Protein AF-A0A535CKG3-F1 (afdb_monomer)

Radius of gyration: 23.35 Å; Cα contacts (8 Å, |Δi|>4): 751; chains: 1; bounding box: 88×46×68 Å

Sequence (490 aa):
MTRKLRPYDQPPRRKRTLIPSAPDSAAGLFLVVAILWLLAAAGLGILAAGARLFPDLLKVSFSVPLGSGIEVDITRTTIDPAFVDALVFGWLTNAAFGAICFMTPRLTGMRLASDRLANLGLAAWNLALAAGIALLYVKGASGLGSLAEFPLPVKGLALLGLLTVNGVFWRTLLPIRALPYISLLYFGIGLLALLGLFALSAIPGVISLGSTNDQLLWAFTARGIITYWVLGSTLGALYYVIPRVTRNPLYSGGLALLAFFGWLAFAGLSAIGALVDPSVPYVITSLGQAGTLLLLAPTFLALANLLATMSGRWSLTFSPGTIQFAVTGVAFLFVTAMLESVGALRGVQRLTAGTDWGLGVLVLGLLGGSTLAFYAFADHALPRILRRAGSEGFLVHGQLWTAFAGAALAGFAMIAGGLVQGSLLAEGGTPDKLNLTLLAFRSAAAGGLSLIALGGFALLVNVFLLYTEGRPAEYAVPPVDAASAAAAGR

Nearest PDB structures (foldseek):
  3mk7-assembly3_G  TM=9.090E-01  e=8.050E-20  Stutzerimonas stutzeri
  8snh-assembly1_E  TM=9.049E-01  e=8.407E-20  Pseudomonas aeruginosa
  6xkw-assembly1_n  TM=9.100E-01  e=1.751E-18  Rhodobacter capsulatus SB 1003
  6qq6-assembly1_B  TM=7.248E-01  e=1.356E-07  Achromobacter xylosoxidans
  8bgw-assembly1_A  TM=7.120E-01  e=1.831E-06  Achromobacter xylosoxidans

Mean predicted aligned error: 8.11 Å

Foldseek 3Di:
DDDDDDDPPDDDPDDPDLADPDQLSLLVLLQLQLLVLLLVLLVLLLLLLVCLQCVPPQFDWDADPPPPRWIFTRHNQLSVLLSLLSLQLGRQVSLLLSLLSQVLCVQLVHGFPDSVLSVLLVVLSVVLSVVQSVQSRTPPQFDDGHPLTGAPVSLVSNLSSLVSSLCRNCVSVVVDPDDTDLLSVLSNQLSVLLNVLSVLSCVCNPDNPDPVVNVLSVQLSVLSNCQRHLVSSLLSLLSPLLCVVLVFPQPDPVLSVVLVVQSVVLSNQLSQQSDDDPPDPPVSVLSNLVSLLSNLVSLVSSLCRSVVSCPPPCVCCVFFAQVVLSVQLSVLLNVLSVLSNVCSPPVNVLLQPPALQVVLSVLSNSQRHRVSSSRSSCQVVLCVSLQFDGDGDDLRVLLVVLSSQLSCQQSVLSNVLSNVLSVCVVVVHDPVVNSVVSSVSSVSNSSSSVSSSVSSVSVSVSSVCCNPVTHRHDPDPDPPPVVVVVVVVD

Solvent-accessible surface area (backbone atoms only — not comparable to full-atom values): 24606 Å² total; per-residue (Å²): 136,85,80,80,78,77,74,91,83,66,80,74,92,63,79,80,58,98,64,62,100,47,92,51,41,42,17,54,51,27,39,54,52,9,52,54,23,36,43,52,16,26,52,34,41,35,50,38,33,46,35,73,74,38,60,84,79,49,63,49,71,50,69,53,96,72,88,69,82,50,41,33,43,44,40,69,85,32,34,51,32,41,19,52,34,26,38,47,63,31,16,50,43,25,38,39,52,13,48,48,56,51,46,50,28,71,74,70,75,42,74,68,64,39,57,66,45,35,44,49,12,51,51,30,31,51,52,19,49,53,52,29,51,59,38,40,33,30,68,89,48,51,52,96,45,58,80,39,30,52,44,67,73,39,46,51,38,28,48,52,9,48,51,32,41,46,49,30,51,48,65,49,47,68,81,55,87,64,89,70,59,70,31,56,52,29,39,51,53,10,50,52,43,41,50,51,36,56,55,57,47,48,42,62,82,76,49,78,72,48,75,69,50,44,50,47,52,46,28,27,33,41,43,33,40,48,53,38,25,52,48,22,33,36,50,16,49,46,65,48,47,52,30,63,74,66,70,32,69,72,64,43,68,68,50,49,48,50,13,49,52,41,37,62,63,22,42,60,36,26,11,63,22,56,52,89,50,92,89,52,61,66,68,46,35,51,47,7,28,50,16,42,48,55,36,47,58,20,50,52,38,42,50,51,36,60,56,54,23,38,66,96,50,64,71,48,56,79,39,82,46,38,56,30,30,34,53,50,6,53,51,29,40,50,53,28,53,53,51,52,34,54,48,45,36,66,79,48,29,74,37,31,63,97,34,47,22,61,58,10,46,47,42,22,29,49,47,22,9,39,45,24,27,46,48,15,45,46,60,58,44,49,26,65,72,70,34,20,46,68,87,81,57,69,61,55,44,48,23,49,52,26,25,49,52,8,17,50,37,20,12,52,24,24,31,52,35,4,49,52,50,22,53,38,58,76,71,67,55,52,72,66,59,50,53,62,68,37,44,64,25,46,52,41,21,29,52,8,34,46,29,32,32,52,15,39,48,37,48,50,51,49,54,50,44,43,71,77,70,33,51,80,36,88,78,79,73,75,77,78,53,71,68,58,62,60,60,73,71,111

Secondary structure (DSSP, 8-state):
----PPPTTPPPSS---SS-SSTTHHHHHHHHHHHHHHHHHHHHHHHHHHHHH-TTTS-EEEE-SSSS--EEEESHHHHHHHHHHIIIIIIIHHHHHHHHHHHHHHHHSS--S-HHHHHHHHHHHHHHHHHHHHHHTBTT---SSTTS-S-HHHHHHHHHHHHHHHHHHHHHHTT--SPPPHHHHHHHHHHHHHHHHHHHTTGGGTS---HHHHHHHHHHHHHHIIIIIIHHHHHHHHHHHHHHHHTPPPS-HHHHHHHHHHHHHHHHHHHHT----TTS-HHHHHHHHHHHHHTHHHHHHHHHHHHHHTTT-GGGGGSTTHHHHHHHHHHHHHHHHHHHHHHHSHHHHHHHTTSTHHHHHHHIIIIIIIHHHHHHHHHHHHHHHHTBPPP-SHHHHHHHHHHHHHHHHHHHHHHHHHHHHHHHHHTT--HHHHHHHHHHHHHHHHHHHHHHHHHHHHHHHHHHHHHHTPPB---------HHHHHHTT-

pLDDT: mean 84.56, std 15.98, range [29.33, 98.12]

Structure (mmCIF, N/CA/C/O backbone):
data_AF-A0A535CKG3-F1
#
_entry.id   AF-A0A535CKG3-F1
#
loop_
_atom_site.group_PDB
_atom_site.id
_atom_site.type_symbol
_atom_site.label_atom_id
_atom_site.label_alt_id
_atom_site.label_comp_id
_atom_site.label_asym_id
_atom_site.label_entity_id
_atom_site.label_seq_id
_atom_site.pdbx_PDB_ins_code
_atom_site.Cartn_x
_atom_site.Cartn_y
_atom_site.Cartn_z
_atom_site.occupancy
_atom_site.B_iso_or_equiv
_atom_site.auth_seq_id
_atom_site.auth_comp_id
_atom_site.auth_asym_id
_atom_site.auth_atom_id
_atom_site.pdbx_PDB_model_num
ATOM 1 N N . MET A 1 1 ? -58.192 -6.089 17.819 1.00 37.34 1 MET A N 1
ATOM 2 C CA . MET A 1 1 ? -57.564 -7.212 17.086 1.00 37.34 1 MET A CA 1
ATOM 3 C C . MET A 1 1 ? -56.104 -7.321 17.501 1.00 37.34 1 MET A C 1
ATOM 5 O O . MET A 1 1 ? -55.287 -6.500 17.107 1.00 37.34 1 MET A O 1
ATOM 9 N N . THR A 1 2 ? -55.797 -8.277 18.373 1.00 33.12 2 THR A N 1
ATOM 10 C CA . THR A 1 2 ? -54.458 -8.544 18.908 1.00 33.12 2 THR A CA 1
ATOM 11 C C . THR A 1 2 ? -53.585 -9.171 17.823 1.00 33.12 2 THR A C 1
ATOM 13 O O . THR A 1 2 ? -53.871 -10.248 17.300 1.00 33.12 2 THR A O 1
ATOM 16 N N . ARG A 1 3 ? -52.518 -8.470 17.432 1.00 29.33 3 ARG A N 1
ATOM 17 C CA . ARG A 1 3 ? -51.557 -8.957 16.440 1.00 29.33 3 ARG A CA 1
ATOM 18 C C . ARG A 1 3 ? -50.788 -10.119 17.079 1.00 29.33 3 ARG A C 1
ATOM 20 O O . ARG A 1 3 ? -49.936 -9.882 17.929 1.00 29.33 3 ARG A O 1
ATOM 27 N N . LYS A 1 4 ? -51.132 -11.364 16.721 1.00 31.55 4 LYS A N 1
ATOM 28 C CA . LYS A 1 4 ? -50.424 -12.575 17.174 1.00 31.55 4 LYS A CA 1
ATOM 29 C C . LYS A 1 4 ? -48.921 -12.398 16.934 1.00 31.55 4 LYS A C 1
ATOM 31 O O . LYS A 1 4 ? -48.483 -12.300 15.786 1.00 31.55 4 LYS A O 1
ATOM 36 N N . LEU A 1 5 ? -48.153 -12.325 18.021 1.00 37.97 5 LEU A N 1
ATOM 37 C CA . LEU A 1 5 ? -46.698 -12.403 17.984 1.00 37.97 5 LEU A CA 1
ATOM 38 C C . LEU A 1 5 ? -46.293 -13.792 17.482 1.00 37.97 5 LEU A C 1
ATOM 40 O O . LEU A 1 5 ? -46.952 -14.797 17.750 1.00 37.97 5 LEU A O 1
ATOM 44 N N . ARG A 1 6 ? -45.243 -13.808 16.669 1.00 35.06 6 ARG A N 1
ATOM 45 C CA . ARG A 1 6 ? -44.769 -14.977 15.930 1.00 35.06 6 ARG A CA 1
ATOM 46 C C . ARG A 1 6 ? -44.132 -15.993 16.899 1.00 35.06 6 ARG A C 1
ATOM 48 O O . ARG A 1 6 ? -43.388 -15.552 17.771 1.00 35.06 6 ARG A O 1
ATOM 55 N N . PRO A 1 7 ? -44.366 -17.310 16.747 1.00 37.12 7 PRO A N 1
ATOM 56 C CA . PRO A 1 7 ? -43.654 -18.334 17.514 1.00 37.12 7 PRO A CA 1
ATOM 57 C C . PRO A 1 7 ? -42.141 -18.250 17.278 1.00 37.12 7 PRO A C 1
ATOM 59 O O . PRO A 1 7 ? -41.709 -17.995 16.150 1.00 37.12 7 PRO A O 1
ATOM 62 N N . TYR A 1 8 ? -41.366 -18.461 18.342 1.00 36.78 8 TYR A N 1
ATOM 63 C CA . TYR A 1 8 ? -39.915 -18.241 18.430 1.00 36.78 8 TYR A CA 1
ATOM 64 C C . TYR A 1 8 ? -39.087 -19.101 17.446 1.00 36.78 8 TYR A C 1
ATOM 66 O O . TYR A 1 8 ? -37.967 -18.735 17.100 1.00 36.78 8 TYR A O 1
ATOM 74 N N . ASP A 1 9 ? -39.675 -20.170 16.898 1.00 32.59 9 ASP A N 1
ATOM 75 C CA . ASP A 1 9 ? -38.945 -21.240 16.199 1.00 32.59 9 ASP A CA 1
ATOM 76 C C . ASP A 1 9 ? -39.003 -21.188 14.660 1.00 32.59 9 ASP A C 1
ATOM 78 O O . ASP A 1 9 ? -38.615 -22.138 13.982 1.00 32.59 9 ASP A O 1
ATOM 82 N N . GLN A 1 10 ? -39.478 -20.093 14.054 1.00 33.69 10 GLN A N 1
ATOM 83 C CA . GLN A 1 10 ? -39.454 -19.961 12.589 1.00 33.69 10 GLN A CA 1
ATOM 84 C C . GLN A 1 10 ? -38.175 -19.263 12.100 1.00 33.69 10 GLN A C 1
ATOM 86 O O . GLN A 1 10 ? -37.986 -18.080 12.405 1.00 33.69 10 GLN A O 1
ATOM 91 N N . PRO A 1 11 ? -37.335 -19.905 11.259 1.00 34.34 11 PRO A N 1
ATOM 92 C CA . PRO A 1 11 ? -36.218 -19.212 10.631 1.00 34.34 11 PRO A CA 1
ATOM 93 C C . PRO A 1 11 ? -36.726 -18.062 9.736 1.00 34.34 11 PRO A C 1
ATOM 95 O O . PRO A 1 11 ? -37.795 -18.156 9.115 1.00 34.34 11 PRO A O 1
ATOM 98 N N . PRO A 1 12 ? -35.996 -16.933 9.667 1.00 36.28 12 PRO A N 1
ATOM 99 C CA . PRO A 1 12 ? -36.454 -15.741 8.966 1.00 36.28 12 PRO A CA 1
ATOM 100 C C . PRO A 1 12 ? -36.635 -16.001 7.461 1.00 36.28 12 PRO A C 1
ATOM 102 O O . PRO A 1 12 ? -35.731 -16.465 6.779 1.00 36.28 12 PRO A O 1
ATOM 105 N N . ARG A 1 13 ? -37.801 -15.613 6.920 1.00 36.56 13 ARG A N 1
ATOM 106 C CA . ARG A 1 13 ? -38.169 -15.730 5.488 1.00 36.56 13 ARG A CA 1
ATOM 107 C C . ARG A 1 13 ? -37.313 -14.888 4.525 1.00 36.56 13 ARG A C 1
ATOM 109 O O . ARG A 1 13 ? -37.481 -15.009 3.316 1.00 36.56 13 ARG A O 1
ATOM 116 N N . ARG A 1 14 ? -36.432 -14.007 5.012 1.00 40.28 14 ARG A N 1
ATOM 117 C CA . ARG A 1 14 ? -35.537 -13.222 4.148 1.00 40.28 14 ARG A CA 1
ATOM 118 C C . ARG A 1 14 ? -34.214 -13.958 3.989 1.00 40.28 14 ARG A C 1
ATOM 120 O O . ARG A 1 14 ? -33.554 -14.225 4.990 1.00 40.28 14 ARG A O 1
ATOM 127 N N . LYS A 1 15 ? -33.826 -14.221 2.731 1.00 37.69 15 LYS A N 1
ATOM 128 C CA . LYS A 1 15 ? -32.458 -14.600 2.343 1.00 37.69 15 LYS A CA 1
ATOM 129 C C . LYS A 1 15 ? -31.482 -13.764 3.170 1.00 37.69 15 LYS A C 1
ATOM 131 O O . LYS A 1 15 ? -31.554 -12.535 3.119 1.00 37.69 15 LYS A O 1
ATOM 136 N N . ARG A 1 16 ? -30.612 -14.420 3.944 1.00 38.66 16 ARG A N 1
ATOM 137 C CA . ARG A 1 16 ? -29.460 -13.752 4.554 1.00 38.66 16 ARG A CA 1
ATOM 138 C C . ARG A 1 16 ? -28.704 -13.086 3.409 1.00 38.66 16 ARG A C 1
ATOM 140 O O . ARG A 1 16 ? -28.213 -13.771 2.517 1.00 38.66 16 ARG A O 1
ATOM 147 N N . THR A 1 17 ? -28.693 -11.759 3.376 1.00 41.50 17 THR A N 1
ATOM 148 C CA . THR A 1 17 ? -27.745 -11.040 2.531 1.00 41.50 17 THR A CA 1
ATOM 149 C C . THR A 1 17 ? -26.348 -11.411 3.023 1.00 41.50 17 THR A C 1
ATOM 151 O O . THR A 1 17 ? -26.148 -11.571 4.229 1.00 41.50 17 THR A O 1
ATOM 154 N N . LEU A 1 18 ? -25.391 -11.581 2.104 1.00 40.12 18 LEU A N 1
ATOM 155 C CA . LEU A 1 18 ? -24.004 -11.940 2.441 1.00 40.12 18 LEU A CA 1
ATOM 156 C C . LEU A 1 18 ? -23.411 -11.003 3.507 1.00 40.12 18 LEU A C 1
ATOM 158 O O . LEU A 1 18 ? -22.607 -11.436 4.322 1.00 40.12 18 LEU A O 1
ATOM 162 N N . ILE A 1 19 ? -23.884 -9.752 3.569 1.00 42.97 19 ILE A N 1
ATOM 163 C CA . ILE A 1 19 ? -23.524 -8.778 4.600 1.00 42.97 19 ILE A CA 1
ATOM 164 C C . ILE A 1 19 ? -24.812 -8.211 5.228 1.00 42.97 19 ILE A C 1
ATOM 166 O O . ILE A 1 19 ? -25.710 -7.783 4.490 1.00 42.97 19 ILE A O 1
ATOM 170 N N . PRO A 1 20 ? -24.971 -8.242 6.567 1.00 41.31 20 PRO A N 1
ATOM 171 C CA . PRO A 1 20 ? -26.119 -7.643 7.242 1.00 41.31 20 PRO A CA 1
ATOM 172 C C . PRO A 1 20 ? -26.188 -6.134 6.983 1.00 41.31 20 PRO A C 1
ATOM 174 O O . PRO A 1 20 ? -25.163 -5.456 6.959 1.00 41.31 20 PRO A O 1
ATOM 177 N N . SER A 1 21 ? -27.395 -5.576 6.866 1.00 42.69 21 SER A N 1
ATOM 178 C CA . SER A 1 21 ? -27.634 -4.124 6.876 1.00 42.69 21 SER A CA 1
ATOM 179 C C . SER A 1 21 ? -27.457 -3.550 8.293 1.00 42.69 21 SER A C 1
ATOM 181 O O . SER A 1 21 ? -28.407 -3.057 8.903 1.00 42.69 21 SER A O 1
ATOM 183 N N . ALA A 1 22 ? -26.261 -3.715 8.847 1.00 55.09 22 ALA A N 1
ATOM 184 C CA . ALA A 1 22 ? -25.824 -3.250 10.155 1.00 55.09 22 ALA A CA 1
ATOM 185 C C . ALA A 1 22 ? -24.878 -2.041 9.987 1.00 55.09 22 ALA A C 1
ATOM 187 O O . ALA A 1 22 ? -24.360 -1.837 8.882 1.00 55.09 22 ALA A O 1
ATOM 188 N N . PRO A 1 23 ? -24.630 -1.242 11.047 1.00 56.53 23 PRO A N 1
ATOM 189 C CA . PRO A 1 23 ? -23.479 -0.336 11.051 1.00 56.53 23 PRO A CA 1
ATOM 190 C C . PRO A 1 23 ? -22.229 -1.121 10.622 1.00 56.53 23 PRO A C 1
ATOM 192 O O . PRO A 1 23 ? -22.054 -2.251 11.071 1.00 56.53 23 PRO A O 1
ATOM 195 N N . ASP A 1 24 ? -21.414 -0.540 9.735 1.00 70.94 24 ASP A N 1
ATOM 196 C CA . ASP A 1 24 ? -20.218 -1.137 9.101 1.00 70.94 24 ASP A CA 1
ATOM 197 C C . ASP A 1 24 ? -20.445 -2.000 7.844 1.00 70.94 24 ASP A C 1
ATOM 199 O O . ASP A 1 24 ? -19.508 -2.639 7.359 1.00 70.94 24 ASP A O 1
ATOM 203 N N . SER A 1 25 ? -21.647 -1.984 7.256 1.00 77.06 25 SER A N 1
ATOM 204 C CA . SER A 1 25 ? -21.922 -2.711 6.002 1.00 77.06 25 SER A CA 1
ATOM 205 C C . SER A 1 25 ? -20.946 -2.359 4.865 1.00 77.06 25 SER A C 1
ATOM 207 O O . SER A 1 25 ? -20.460 -3.256 4.174 1.00 77.06 25 SER A O 1
ATOM 209 N N . ALA A 1 26 ? -20.594 -1.077 4.723 1.00 85.62 26 ALA A N 1
ATOM 210 C CA . ALA A 1 26 ? -19.627 -0.611 3.731 1.00 85.62 26 ALA A CA 1
ATOM 211 C C . ALA A 1 26 ? -18.217 -1.160 3.994 1.00 85.62 26 ALA A C 1
ATOM 213 O O . ALA A 1 26 ? -17.572 -1.666 3.078 1.00 85.62 26 ALA A O 1
ATOM 214 N N . ALA A 1 27 ? -17.758 -1.134 5.250 1.00 88.94 27 ALA A N 1
ATOM 215 C CA . ALA A 1 27 ? -16.444 -1.657 5.620 1.00 88.94 27 ALA A CA 1
ATOM 216 C C . ALA A 1 27 ? -16.318 -3.158 5.316 1.00 88.94 27 ALA A C 1
ATOM 218 O O . ALA A 1 27 ? -15.305 -3.595 4.774 1.00 88.94 27 ALA A O 1
ATOM 219 N N . GLY A 1 28 ? -17.367 -3.935 5.612 1.00 89.31 28 GLY A N 1
ATOM 220 C CA . GLY A 1 28 ? -17.418 -5.358 5.282 1.00 89.31 28 GLY A CA 1
ATOM 221 C C . GLY A 1 28 ? -17.357 -5.620 3.774 1.00 89.31 28 GLY A C 1
ATOM 222 O O . GLY A 1 28 ? -16.583 -6.468 3.338 1.00 89.31 28 GLY A O 1
ATOM 223 N N . LEU A 1 29 ? -18.125 -4.871 2.970 1.00 91.75 29 LEU A N 1
ATOM 224 C CA . LEU A 1 29 ? -18.112 -5.001 1.506 1.00 91.75 29 LEU A CA 1
ATOM 225 C C . LEU A 1 29 ? -16.732 -4.684 0.920 1.00 91.75 29 LEU A C 1
ATOM 227 O O . LEU A 1 29 ? -16.225 -5.467 0.118 1.00 91.75 29 LEU A O 1
ATOM 231 N N . PHE A 1 30 ? -16.111 -3.582 1.350 1.00 95.44 30 PHE A N 1
ATOM 232 C CA . PHE A 1 30 ? -14.765 -3.206 0.912 1.00 95.44 30 PHE A CA 1
ATOM 233 C C . PHE A 1 30 ? -13.737 -4.288 1.234 1.00 95.44 30 PHE A C 1
ATOM 235 O O . PHE A 1 30 ? -12.934 -4.626 0.371 1.00 95.44 30 PHE A O 1
ATOM 242 N N . LEU A 1 31 ? -13.789 -4.879 2.431 1.00 94.81 31 LEU A N 1
ATOM 243 C CA . LEU A 1 31 ? -12.872 -5.952 2.820 1.00 94.81 31 LEU A CA 1
ATOM 244 C C . LEU A 1 31 ? -13.051 -7.222 1.983 1.00 94.81 31 LEU A C 1
ATOM 246 O O . LEU A 1 31 ? -12.061 -7.810 1.559 1.00 94.81 31 LEU A O 1
ATOM 250 N N . VAL A 1 32 ? -14.290 -7.634 1.705 1.00 93.62 32 VAL A N 1
ATOM 251 C CA . VAL A 1 32 ? -14.545 -8.808 0.853 1.00 93.62 32 VAL A CA 1
ATOM 252 C C . VAL A 1 32 ? -14.021 -8.568 -0.562 1.00 93.62 32 VAL A C 1
ATOM 254 O O . VAL A 1 32 ? -13.311 -9.410 -1.106 1.00 93.62 32 VAL A O 1
ATOM 257 N N . VAL A 1 33 ? -14.321 -7.404 -1.143 1.00 95.88 33 VAL A N 1
ATOM 258 C CA . VAL A 1 33 ? -13.842 -7.040 -2.483 1.00 95.88 33 VAL A CA 1
ATOM 259 C C . VAL A 1 33 ? -12.317 -6.920 -2.514 1.00 95.88 33 VAL A C 1
ATOM 261 O O . VAL A 1 33 ? -11.698 -7.381 -3.468 1.00 95.88 33 VAL A O 1
ATOM 264 N N . ALA A 1 34 ? -11.698 -6.392 -1.455 1.00 96.94 34 ALA A N 1
ATOM 265 C CA . ALA A 1 34 ? -10.248 -6.363 -1.320 1.00 96.94 34 ALA A CA 1
ATOM 266 C C . ALA A 1 34 ? -9.664 -7.781 -1.414 1.00 96.94 34 ALA A C 1
ATOM 268 O O . ALA A 1 34 ? -8.788 -8.020 -2.238 1.00 96.94 34 ALA A O 1
ATOM 269 N N . ILE A 1 35 ? -10.174 -8.743 -0.638 1.00 94.75 35 ILE A N 1
ATOM 270 C CA . ILE A 1 35 ? -9.657 -10.124 -0.639 1.00 94.75 35 ILE A CA 1
ATOM 271 C C . ILE A 1 35 ? -9.763 -10.761 -2.033 1.00 94.75 35 ILE A C 1
ATOM 273 O O . ILE A 1 35 ? -8.841 -11.448 -2.467 1.00 94.75 35 ILE A O 1
ATOM 277 N N . LEU A 1 36 ? -10.847 -10.500 -2.769 1.00 95.25 36 LEU A N 1
ATOM 278 C CA . LEU A 1 36 ? -10.979 -10.966 -4.153 1.00 95.25 36 LEU A CA 1
ATOM 279 C C . LEU A 1 36 ? -9.917 -10.340 -5.069 1.00 95.25 36 LEU A C 1
ATOM 281 O O . LEU A 1 36 ? -9.300 -11.046 -5.867 1.00 95.25 36 LEU A O 1
ATOM 285 N N . TRP A 1 37 ? -9.652 -9.042 -4.919 1.00 96.56 37 TRP A N 1
ATOM 286 C CA . TRP A 1 37 ? -8.578 -8.372 -5.650 1.00 96.56 37 TRP A CA 1
ATOM 287 C C . TRP A 1 37 ? -7.188 -8.859 -5.273 1.00 96.56 37 TRP A C 1
ATOM 289 O O . TRP A 1 37 ? -6.325 -8.899 -6.140 1.00 96.56 37 TRP A O 1
ATOM 299 N N . LEU A 1 38 ? -6.959 -9.263 -4.026 1.00 95.31 38 LEU A N 1
ATOM 300 C CA . LEU A 1 38 ? -5.694 -9.868 -3.629 1.00 95.31 38 LEU A CA 1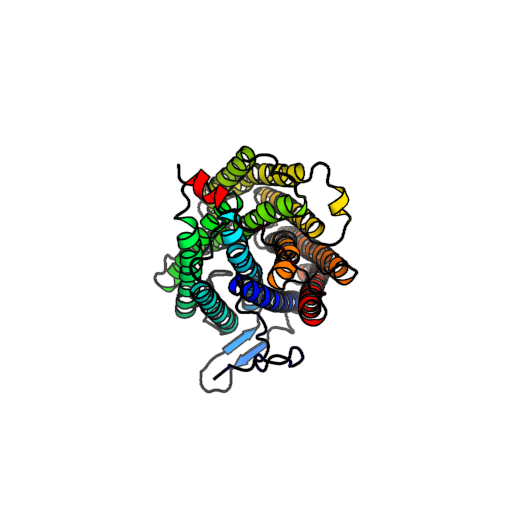
ATOM 301 C C . LEU A 1 38 ? -5.436 -11.169 -4.386 1.00 95.31 38 LEU A C 1
ATOM 303 O O . LEU A 1 38 ? -4.323 -11.391 -4.848 1.00 95.31 38 LEU A O 1
ATOM 307 N N . LEU A 1 39 ? -6.461 -12.007 -4.546 1.00 93.62 39 LEU A N 1
ATOM 308 C CA . LEU A 1 39 ? -6.352 -13.234 -5.336 1.00 93.62 39 LEU A CA 1
ATOM 309 C C . LEU A 1 39 ? -6.114 -12.930 -6.815 1.00 93.62 39 LEU A C 1
ATOM 311 O O . LEU A 1 39 ? -5.260 -13.562 -7.434 1.00 93.62 39 LEU A O 1
ATOM 315 N N . ALA A 1 40 ? -6.818 -11.938 -7.367 1.00 93.81 40 ALA A N 1
ATOM 316 C CA . ALA A 1 40 ? -6.601 -11.492 -8.740 1.00 93.81 40 ALA A CA 1
ATOM 317 C C . ALA A 1 40 ? -5.174 -10.952 -8.942 1.00 93.81 40 ALA A C 1
ATOM 319 O O . ALA A 1 40 ? -4.485 -11.367 -9.870 1.00 93.81 40 ALA A O 1
ATOM 320 N N . ALA A 1 41 ? -4.695 -10.094 -8.038 1.00 93.44 41 ALA A N 1
ATOM 321 C CA . ALA A 1 41 ? -3.339 -9.558 -8.053 1.00 93.44 41 ALA A CA 1
ATOM 322 C C . ALA A 1 41 ? -2.296 -10.670 -7.900 1.00 93.44 41 ALA A C 1
ATOM 324 O O . ALA A 1 41 ? -1.320 -10.697 -8.637 1.00 93.44 41 ALA A O 1
ATOM 325 N N . ALA A 1 42 ? -2.503 -11.631 -7.000 1.00 90.44 42 ALA A N 1
ATOM 326 C CA . ALA A 1 42 ? -1.585 -12.752 -6.840 1.00 90.44 42 ALA A CA 1
ATOM 327 C C . ALA A 1 42 ? -1.542 -13.641 -8.097 1.00 90.44 42 ALA A C 1
ATOM 329 O O . ALA A 1 42 ? -0.459 -14.030 -8.529 1.00 90.44 42 ALA A O 1
ATOM 330 N N . GLY A 1 43 ? -2.690 -13.892 -8.735 1.00 89.88 43 GLY A N 1
ATOM 331 C CA . GLY A 1 43 ? -2.764 -14.591 -10.021 1.00 89.88 43 GLY A CA 1
ATOM 332 C C . GLY A 1 43 ? -2.020 -13.853 -11.138 1.00 89.88 43 GLY A C 1
ATOM 333 O O . GLY A 1 43 ? -1.212 -14.458 -11.842 1.00 89.88 43 GLY A O 1
ATOM 334 N N . LEU A 1 44 ? -2.217 -12.536 -11.252 1.00 90.12 44 LEU A N 1
ATOM 335 C CA . LEU A 1 44 ? -1.477 -11.686 -12.192 1.00 90.12 44 LEU A CA 1
ATOM 336 C C . LEU A 1 44 ? 0.024 -11.652 -11.885 1.00 90.12 44 LEU A C 1
ATOM 338 O O . LEU A 1 44 ? 0.831 -11.662 -12.806 1.00 90.12 44 LEU A O 1
ATOM 342 N N . GLY A 1 45 ? 0.413 -11.677 -10.610 1.00 87.19 45 GLY A N 1
ATOM 343 C CA . GLY A 1 45 ? 1.810 -11.748 -10.187 1.00 87.19 45 GLY A CA 1
ATOM 344 C C . GLY A 1 45 ? 2.473 -13.070 -10.574 1.00 87.19 45 GLY A C 1
ATOM 345 O O . GLY A 1 45 ? 3.597 -13.069 -11.075 1.00 87.19 45 GLY A O 1
ATOM 346 N N . ILE A 1 46 ? 1.775 -14.198 -10.413 1.00 87.06 46 ILE A N 1
ATOM 347 C CA . ILE A 1 46 ? 2.248 -15.508 -10.890 1.00 87.06 46 ILE A CA 1
ATOM 348 C C . ILE A 1 46 ? 2.383 -15.496 -12.415 1.00 87.06 46 ILE A C 1
ATOM 350 O O . ILE A 1 46 ? 3.385 -15.976 -12.940 1.00 87.06 46 ILE A O 1
ATOM 354 N N . LEU A 1 47 ? 1.421 -14.905 -13.126 1.00 85.44 47 LEU A N 1
ATOM 355 C CA . LEU A 1 47 ? 1.470 -14.768 -14.581 1.00 85.44 47 LEU A CA 1
ATOM 356 C C . LEU A 1 47 ? 2.642 -13.872 -15.029 1.00 85.44 47 LEU A C 1
ATOM 358 O O . LEU A 1 47 ? 3.365 -14.231 -15.958 1.00 85.44 47 LEU A O 1
ATOM 362 N N . ALA A 1 48 ? 2.909 -12.774 -14.315 1.00 83.75 48 ALA A N 1
ATOM 363 C CA . ALA A 1 48 ? 4.068 -11.902 -14.527 1.00 83.75 48 ALA A CA 1
ATOM 364 C C . ALA A 1 48 ? 5.388 -12.651 -14.320 1.00 83.75 48 ALA A C 1
ATOM 366 O O . ALA A 1 48 ? 6.316 -12.546 -15.123 1.00 83.75 48 ALA A O 1
ATOM 367 N N . ALA A 1 49 ? 5.471 -13.446 -13.255 1.00 83.44 49 ALA A N 1
ATOM 368 C CA . ALA A 1 49 ? 6.642 -14.260 -12.969 1.00 83.44 49 ALA A CA 1
ATOM 369 C C . ALA A 1 49 ? 6.837 -15.363 -14.022 1.00 83.44 49 ALA A C 1
ATOM 371 O O . ALA A 1 49 ? 7.956 -15.570 -14.493 1.00 83.44 49 ALA A O 1
ATOM 372 N N . GLY A 1 50 ? 5.750 -16.006 -14.457 1.00 82.44 50 GLY A N 1
ATOM 373 C CA . GLY A 1 50 ? 5.745 -16.960 -15.563 1.00 82.44 50 GLY A CA 1
ATOM 374 C C . GLY A 1 50 ? 6.260 -16.336 -16.858 1.00 82.44 50 GLY A C 1
ATOM 375 O O . GLY A 1 50 ? 7.129 -16.915 -17.505 1.00 82.44 50 GLY A O 1
ATOM 376 N N . ALA A 1 51 ? 5.824 -15.116 -17.185 1.00 80.75 51 ALA A N 1
ATOM 377 C CA . ALA A 1 51 ? 6.276 -14.389 -18.373 1.00 80.75 51 ALA A CA 1
ATOM 378 C C . ALA A 1 51 ? 7.778 -14.048 -18.336 1.00 80.75 51 ALA A C 1
ATOM 380 O O . ALA A 1 51 ? 8.411 -13.931 -19.384 1.00 80.75 51 ALA A O 1
ATOM 381 N N . ARG A 1 52 ? 8.375 -13.919 -17.142 1.00 78.19 52 ARG A N 1
ATOM 382 C CA . ARG A 1 52 ? 9.828 -13.712 -16.966 1.00 78.19 52 ARG A CA 1
ATOM 383 C C . ARG A 1 52 ? 10.638 -15.003 -17.083 1.00 78.19 52 ARG A C 1
ATOM 385 O O . ARG A 1 52 ? 11.812 -14.941 -17.449 1.00 78.19 52 ARG A O 1
ATOM 392 N N . LEU A 1 53 ? 10.040 -16.142 -16.734 1.00 81.38 53 LEU A N 1
ATOM 393 C CA . LEU A 1 53 ? 10.662 -17.464 -16.835 1.00 81.38 53 LEU A CA 1
ATOM 394 C C . LEU A 1 53 ? 10.576 -18.030 -18.254 1.00 81.38 53 LEU A C 1
ATOM 396 O O . LEU A 1 53 ? 11.542 -18.613 -18.735 1.00 81.38 53 LEU A O 1
ATOM 400 N N . PHE A 1 54 ? 9.444 -17.817 -18.926 1.00 80.25 54 PHE A N 1
ATOM 401 C CA . PHE A 1 54 ? 9.141 -18.380 -20.240 1.00 80.25 54 PHE A CA 1
ATOM 402 C C . PHE A 1 54 ? 8.699 -17.288 -21.232 1.00 80.25 54 PHE A C 1
ATOM 404 O O . PHE A 1 54 ? 7.531 -17.244 -21.631 1.00 80.25 54 PHE A O 1
ATOM 411 N N . PRO A 1 55 ? 9.615 -16.389 -21.638 1.00 71.75 55 PRO A N 1
ATOM 412 C CA . PRO A 1 55 ? 9.280 -15.227 -22.463 1.00 71.75 55 PRO A CA 1
ATOM 413 C C . PRO A 1 55 ? 8.746 -15.584 -23.858 1.00 71.75 55 PRO A C 1
ATOM 415 O O . PRO A 1 55 ? 7.982 -14.799 -24.418 1.00 71.75 55 PRO A O 1
ATOM 418 N N . ASP A 1 56 ? 9.107 -16.747 -24.406 1.00 70.12 56 ASP A N 1
ATOM 419 C CA . ASP A 1 56 ? 8.673 -17.179 -25.743 1.00 70.12 56 ASP A CA 1
ATOM 420 C C . ASP A 1 56 ? 7.327 -17.921 -25.733 1.00 70.12 56 ASP A C 1
ATOM 422 O O . ASP A 1 56 ? 6.643 -17.958 -26.750 1.00 70.12 56 ASP A O 1
ATOM 426 N N . LEU A 1 57 ? 6.907 -18.473 -24.586 1.00 65.56 57 LEU A N 1
ATOM 427 C CA . LEU A 1 57 ? 5.647 -19.222 -24.461 1.00 65.56 57 LEU A CA 1
ATOM 428 C C . LEU A 1 57 ? 4.436 -18.328 -24.161 1.00 65.56 57 LEU A C 1
ATOM 430 O O . LEU A 1 57 ? 3.309 -18.707 -24.464 1.00 65.56 57 LEU A O 1
ATOM 434 N N . LEU A 1 58 ? 4.650 -17.166 -23.536 1.00 65.25 58 LEU A N 1
ATOM 435 C CA . LEU A 1 58 ? 3.572 -16.322 -22.999 1.00 65.25 58 LEU A CA 1
ATOM 436 C C . LEU A 1 58 ? 3.282 -15.059 -23.819 1.00 65.25 58 LEU A C 1
ATOM 438 O O . LEU A 1 58 ? 2.375 -14.316 -23.457 1.00 65.25 58 LEU A O 1
ATOM 442 N N . LYS A 1 59 ? 3.995 -14.831 -24.931 1.00 64.56 59 LYS A N 1
ATOM 443 C CA . LYS A 1 59 ? 3.647 -13.799 -25.922 1.00 64.56 59 LYS A CA 1
ATOM 444 C C . LYS A 1 59 ? 2.504 -14.305 -26.796 1.00 64.56 59 LYS A C 1
ATOM 446 O O . LYS A 1 59 ? 2.727 -14.848 -27.875 1.00 64.56 59 LYS A O 1
ATOM 451 N N . VAL A 1 60 ? 1.280 -14.160 -26.301 1.00 62.50 60 VAL A N 1
ATOM 452 C CA . VAL A 1 60 ? 0.073 -14.538 -27.039 1.00 62.50 60 VAL A CA 1
ATOM 453 C C . VAL A 1 60 ? -0.657 -13.268 -27.448 1.00 62.50 60 VAL A C 1
ATOM 455 O O . VAL A 1 60 ? -1.189 -12.548 -26.603 1.00 62.50 60 VAL A O 1
ATOM 458 N N . SER A 1 61 ? -0.677 -13.019 -28.753 1.00 65.31 61 SER A N 1
ATOM 459 C CA . SER A 1 61 ? -1.487 -11.980 -29.380 1.00 65.31 61 SER A CA 1
ATOM 460 C C . SER A 1 61 ? -2.631 -12.652 -30.121 1.00 65.31 61 SER A C 1
ATOM 462 O O . SER A 1 61 ? -2.397 -13.512 -30.972 1.00 65.31 61 SER A O 1
ATOM 464 N N . PHE A 1 62 ? -3.870 -12.287 -29.805 1.00 67.25 62 PHE A N 1
ATOM 465 C CA . PHE A 1 62 ? -5.032 -12.772 -30.545 1.00 67.25 62 PHE A CA 1
ATOM 466 C C . PHE A 1 62 ? -5.965 -11.616 -30.896 1.00 67.25 62 PHE A C 1
ATOM 468 O O . PHE A 1 62 ? -6.185 -10.695 -30.110 1.00 67.25 62 PHE A O 1
ATOM 475 N N . SER A 1 63 ? -6.515 -11.667 -32.107 1.00 60.19 63 SER A N 1
ATOM 476 C CA . SER A 1 63 ? -7.552 -10.739 -32.546 1.00 60.19 63 SER A CA 1
ATOM 477 C C . SER A 1 63 ? -8.909 -11.298 -32.137 1.00 60.19 63 SER A C 1
ATOM 479 O O . SER A 1 63 ? -9.195 -12.472 -32.386 1.00 60.19 63 SER A O 1
ATOM 481 N N . VAL A 1 64 ? -9.745 -10.487 -31.487 1.00 61.66 64 VAL A N 1
ATOM 482 C CA . VAL A 1 64 ? -11.107 -10.910 -31.142 1.00 61.66 64 VAL A CA 1
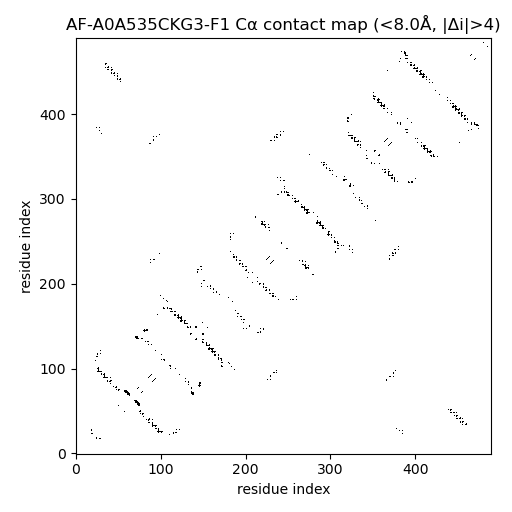ATOM 483 C C . VAL A 1 64 ? -11.938 -10.946 -32.434 1.00 61.66 64 VAL A C 1
ATOM 485 O O . VAL A 1 64 ? -12.118 -9.900 -33.064 1.00 61.66 64 VAL A O 1
ATOM 488 N N . PRO A 1 65 ? -12.493 -12.106 -32.843 1.00 51.47 65 PRO A N 1
ATOM 489 C CA . PRO A 1 65 ? -13.207 -12.265 -34.112 1.00 51.47 65 PRO A CA 1
ATOM 490 C C . PRO A 1 65 ? -14.650 -11.732 -34.017 1.00 51.47 65 PRO A C 1
ATOM 492 O O . PRO A 1 65 ? -15.616 -12.439 -34.278 1.00 51.47 65 PRO A O 1
ATOM 495 N N . LEU A 1 66 ? -14.802 -10.473 -33.603 1.00 54.78 66 LEU A N 1
ATOM 496 C CA . LEU A 1 66 ? -16.078 -9.752 -33.494 1.00 54.78 66 LEU A CA 1
ATOM 497 C C . LEU A 1 66 ? -16.116 -8.499 -34.384 1.00 54.78 66 LEU A C 1
ATOM 499 O O . LEU A 1 66 ? -16.859 -7.562 -34.111 1.00 54.78 66 LEU A O 1
ATOM 503 N N . GLY A 1 67 ? -15.305 -8.457 -35.448 1.00 49.56 67 GLY A N 1
ATOM 504 C CA . GLY A 1 67 ? -15.321 -7.368 -36.437 1.00 49.56 67 GLY A CA 1
ATOM 505 C C . GLY A 1 67 ? -14.910 -5.989 -35.899 1.00 49.56 67 GLY A C 1
ATOM 506 O O . GLY A 1 67 ? -15.027 -5.003 -36.616 1.00 49.56 67 GLY A O 1
ATOM 507 N N . SER A 1 68 ? -14.427 -5.909 -34.654 1.00 57.50 68 SER A N 1
ATOM 508 C CA . SER A 1 68 ? -14.102 -4.664 -33.948 1.00 57.50 68 SER A CA 1
ATOM 509 C C . SER A 1 68 ? -12.634 -4.236 -34.058 1.00 57.50 68 SER A C 1
ATOM 511 O O . SER A 1 68 ? -12.284 -3.174 -33.554 1.00 57.50 68 SER A O 1
ATOM 513 N N . GLY A 1 69 ? -11.767 -5.042 -34.686 1.00 60.03 69 GLY A N 1
ATOM 514 C CA . GLY A 1 69 ? -10.334 -4.735 -34.820 1.00 60.03 69 GLY A CA 1
ATOM 515 C C . GLY A 1 69 ? -9.567 -4.690 -33.489 1.00 60.03 69 GLY A C 1
ATOM 516 O O . GLY A 1 69 ? -8.476 -4.134 -33.437 1.00 60.03 69 GLY A O 1
ATOM 517 N N . ILE A 1 70 ? -10.130 -5.246 -32.410 1.00 61.41 70 ILE A N 1
ATOM 518 C CA . ILE A 1 70 ? -9.509 -5.266 -31.080 1.00 61.41 70 ILE A CA 1
ATOM 519 C C . ILE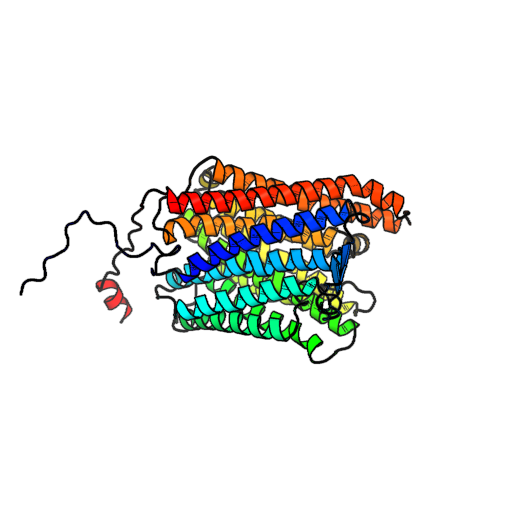 A 1 70 ? -8.448 -6.373 -31.045 1.00 61.41 70 ILE A C 1
ATOM 521 O O . ILE A 1 70 ? -8.776 -7.563 -31.057 1.00 61.41 70 ILE A O 1
ATOM 525 N N . GLU A 1 71 ? -7.179 -5.968 -30.993 1.00 68.12 71 GLU A N 1
ATOM 526 C CA . GLU A 1 71 ? -6.042 -6.852 -30.723 1.00 68.12 71 GLU A CA 1
ATOM 527 C C . GLU A 1 71 ? -5.765 -6.892 -29.219 1.00 68.12 71 GLU A C 1
ATOM 529 O O . GLU A 1 71 ? -5.661 -5.850 -28.566 1.00 68.12 71 GLU A O 1
ATOM 534 N N . VAL A 1 72 ? -5.663 -8.104 -28.674 1.00 70.88 72 VAL A N 1
ATOM 535 C CA . VAL A 1 72 ? -5.294 -8.338 -27.278 1.00 70.88 72 VAL A CA 1
ATOM 536 C C . VAL A 1 72 ? -3.866 -8.857 -27.242 1.00 70.88 72 VAL A C 1
ATOM 538 O O . VAL A 1 72 ? -3.591 -9.914 -27.810 1.00 70.88 72 VAL A O 1
ATOM 541 N N . ASP A 1 73 ? -2.982 -8.128 -26.560 1.00 72.06 73 ASP A N 1
ATOM 542 C CA . ASP A 1 73 ? -1.566 -8.470 -26.428 1.00 72.06 73 ASP A CA 1
ATOM 543 C C . ASP A 1 73 ? -1.258 -8.848 -24.977 1.00 72.06 73 ASP A C 1
ATOM 545 O O . ASP A 1 73 ? -1.252 -8.004 -24.084 1.00 72.06 73 ASP A O 1
ATOM 549 N N . ILE A 1 74 ? -0.957 -10.126 -24.732 1.00 73.31 74 ILE A N 1
ATOM 550 C CA . ILE A 1 74 ? -0.470 -10.588 -23.430 1.00 73.31 74 ILE A CA 1
ATOM 551 C C . ILE A 1 74 ? 1.057 -10.569 -23.481 1.00 73.31 74 ILE A C 1
ATOM 553 O O . ILE A 1 74 ? 1.700 -11.486 -23.984 1.00 73.31 74 ILE A O 1
ATOM 557 N N . THR A 1 75 ? 1.651 -9.477 -23.003 1.00 74.56 75 THR A N 1
ATOM 558 C CA . THR A 1 75 ? 3.113 -9.289 -22.940 1.00 74.56 75 THR A CA 1
ATOM 559 C C . THR A 1 75 ? 3.522 -8.751 -21.570 1.00 74.56 75 THR A C 1
ATOM 561 O O . THR A 1 75 ? 2.708 -8.158 -20.863 1.00 74.56 75 THR A O 1
ATOM 564 N N . ARG A 1 76 ? 4.797 -8.900 -21.179 1.00 73.56 76 ARG A N 1
ATOM 565 C CA . ARG A 1 76 ? 5.345 -8.349 -19.920 1.00 73.56 76 ARG A CA 1
ATOM 566 C C . ARG A 1 76 ? 4.962 -6.879 -19.695 1.00 73.56 76 ARG A C 1
ATOM 568 O O . ARG A 1 76 ? 4.632 -6.507 -18.576 1.00 73.56 76 ARG A O 1
ATOM 575 N N . THR A 1 77 ? 4.951 -6.081 -20.759 1.00 74.56 77 THR A N 1
ATOM 576 C CA . THR A 1 77 ? 4.571 -4.661 -20.746 1.00 74.56 77 THR A CA 1
ATOM 577 C C . THR A 1 77 ? 3.127 -4.400 -20.326 1.00 74.56 77 THR A C 1
ATOM 579 O O . THR A 1 77 ? 2.849 -3.326 -19.822 1.00 74.56 77 THR A O 1
ATOM 582 N N . THR A 1 78 ? 2.228 -5.368 -20.504 1.00 79.06 78 THR A N 1
ATOM 583 C CA . THR A 1 78 ? 0.812 -5.281 -20.093 1.00 79.06 78 THR A CA 1
ATOM 584 C C . THR A 1 78 ? 0.567 -5.940 -18.734 1.00 79.06 78 THR A C 1
ATOM 586 O O . THR A 1 78 ? -0.210 -5.447 -17.921 1.00 79.06 78 THR A O 1
ATOM 589 N N . ILE A 1 79 ? 1.276 -7.038 -18.447 1.00 82.12 79 ILE A N 1
ATOM 590 C CA . ILE A 1 79 ? 1.075 -7.836 -17.235 1.00 82.12 79 ILE A CA 1
ATOM 591 C C . ILE A 1 79 ? 1.673 -7.147 -16.004 1.00 82.12 79 ILE A C 1
ATOM 593 O O . ILE A 1 79 ? 1.037 -7.134 -14.951 1.00 82.12 79 ILE A O 1
ATOM 597 N N . ASP A 1 80 ? 2.893 -6.605 -16.112 1.00 82.06 80 ASP A N 1
ATOM 598 C CA . ASP A 1 80 ? 3.581 -5.981 -14.974 1.00 82.06 80 ASP A CA 1
ATOM 599 C C . ASP A 1 80 ? 2.760 -4.789 -14.420 1.00 82.06 80 ASP A C 1
ATOM 601 O O . ASP A 1 80 ? 2.514 -4.760 -13.209 1.00 82.06 80 ASP A O 1
ATOM 605 N N . PRO A 1 81 ? 2.238 -3.864 -15.256 1.00 85.00 81 PRO A N 1
ATOM 606 C CA . PRO A 1 81 ? 1.318 -2.827 -14.791 1.00 85.00 81 PRO A CA 1
ATOM 607 C C . PRO A 1 81 ? -0.005 -3.363 -14.253 1.00 85.00 81 PRO A C 1
ATOM 609 O O . PRO A 1 81 ? -0.435 -2.928 -13.188 1.00 85.00 81 PRO A O 1
ATOM 612 N N . ALA A 1 82 ? -0.621 -4.350 -14.914 1.00 88.50 82 ALA A N 1
ATOM 613 C CA . ALA A 1 82 ? -1.866 -4.952 -14.437 1.00 88.50 82 ALA A CA 1
ATOM 614 C C . ALA A 1 82 ? -1.708 -5.578 -13.041 1.00 88.50 82 ALA A C 1
ATOM 616 O O . ALA A 1 82 ? -2.595 -5.448 -12.197 1.00 88.50 82 ALA A O 1
ATOM 617 N N . PHE A 1 83 ? -0.571 -6.227 -12.774 1.00 90.12 83 PHE A N 1
ATOM 618 C CA . PHE A 1 83 ? -0.227 -6.750 -11.455 1.00 90.12 83 PHE A CA 1
ATOM 619 C C . PHE A 1 83 ? -0.115 -5.632 -10.412 1.00 90.12 83 PHE A C 1
ATOM 621 O O . PHE A 1 83 ? -0.735 -5.722 -9.350 1.00 90.12 83 PHE A O 1
ATOM 628 N N . VAL A 1 84 ? 0.653 -4.578 -10.710 1.00 90.88 84 VAL A N 1
ATOM 629 C CA . VAL A 1 84 ? 0.854 -3.447 -9.790 1.00 90.88 84 VAL A CA 1
ATOM 630 C C . VAL A 1 84 ? -0.466 -2.723 -9.515 1.00 90.88 84 VAL A C 1
ATOM 632 O O . VAL A 1 84 ? -0.775 -2.452 -8.355 1.00 90.88 84 VAL A O 1
ATOM 635 N N . ASP A 1 85 ? -1.284 -2.483 -10.537 1.00 92.69 85 ASP A N 1
ATOM 636 C CA . ASP A 1 85 ? -2.580 -1.815 -10.412 1.00 92.69 85 ASP A CA 1
ATOM 637 C C . ASP A 1 85 ? -3.581 -2.670 -9.624 1.00 92.69 85 ASP A C 1
ATOM 639 O O . ASP A 1 85 ? -4.237 -2.173 -8.705 1.00 92.69 85 ASP A O 1
ATOM 643 N N . ALA A 1 86 ? -3.663 -3.975 -9.905 1.00 94.69 86 ALA A N 1
ATOM 644 C CA . ALA A 1 86 ? -4.499 -4.894 -9.132 1.00 94.69 86 ALA A CA 1
ATOM 645 C C . ALA A 1 86 ? -4.059 -4.963 -7.663 1.00 94.69 86 ALA A C 1
ATOM 647 O O . ALA A 1 86 ? -4.897 -5.040 -6.762 1.00 94.69 86 ALA A O 1
ATOM 648 N N . LEU A 1 87 ? -2.753 -4.903 -7.395 1.00 95.25 87 LEU A N 1
ATOM 649 C CA . LEU A 1 87 ? -2.229 -4.936 -6.037 1.00 95.25 87 LEU A CA 1
ATOM 650 C C . LEU A 1 87 ? -2.490 -3.622 -5.284 1.00 95.25 87 LEU A C 1
ATOM 652 O O . LEU A 1 87 ? -2.987 -3.635 -4.158 1.00 95.25 87 LEU A O 1
ATOM 656 N N . VAL A 1 88 ? -2.168 -2.482 -5.894 1.00 96.00 88 VAL A N 1
ATOM 657 C CA . VAL A 1 88 ? -2.268 -1.163 -5.258 1.00 96.00 88 VAL A CA 1
ATOM 658 C C . VAL A 1 88 ? -3.713 -0.675 -5.230 1.00 96.00 88 VAL A C 1
ATOM 660 O O . VAL A 1 88 ? -4.247 -0.404 -4.152 1.00 96.00 88 VAL A O 1
ATOM 663 N N . PHE A 1 89 ? -4.375 -0.572 -6.383 1.00 95.50 89 PHE A N 1
ATOM 664 C CA . PHE A 1 89 ? -5.744 -0.057 -6.489 1.00 95.50 89 PHE A CA 1
ATOM 665 C C . PHE A 1 89 ? -6.810 -1.107 -6.174 1.00 95.50 89 PHE A C 1
ATOM 667 O O . PHE A 1 89 ? -7.881 -0.759 -5.669 1.00 95.50 89 PHE A O 1
ATOM 674 N N . GLY A 1 90 ? -6.529 -2.383 -6.434 1.00 96.19 90 GLY A N 1
ATOM 675 C CA . GLY A 1 90 ? -7.440 -3.477 -6.107 1.00 96.19 90 GLY A CA 1
ATOM 676 C C . GLY A 1 90 ? -7.342 -3.871 -4.646 1.00 96.19 90 GLY A C 1
ATOM 677 O O . GLY A 1 90 ? -8.248 -3.588 -3.869 1.00 96.19 90 GLY A O 1
ATOM 678 N N . TRP A 1 91 ? -6.253 -4.517 -4.247 1.00 97.19 91 TRP A N 1
ATOM 679 C CA . TRP A 1 91 ? -6.125 -5.046 -2.891 1.00 97.19 91 TRP A CA 1
ATOM 680 C C . TRP A 1 91 ? -5.967 -3.941 -1.840 1.00 97.19 91 TRP A C 1
ATOM 682 O O . TRP A 1 91 ? -6.847 -3.756 -0.996 1.00 97.19 91 TRP A O 1
ATOM 692 N N . LEU A 1 92 ? -4.866 -3.188 -1.890 1.00 97.94 92 LEU A N 1
ATOM 693 C CA . LEU A 1 92 ? -4.477 -2.285 -0.801 1.00 97.94 92 LEU A CA 1
ATOM 694 C C . LEU A 1 92 ? -5.444 -1.109 -0.650 1.00 97.94 92 LEU A C 1
ATOM 696 O O . LEU A 1 92 ? -5.814 -0.750 0.464 1.00 97.94 92 LEU A O 1
ATOM 700 N N . THR A 1 93 ? -5.913 -0.542 -1.761 1.00 97.94 93 THR A N 1
ATOM 701 C CA . THR A 1 93 ? -6.850 0.589 -1.735 1.00 97.94 93 THR A CA 1
ATOM 702 C C . THR A 1 93 ? -8.234 0.181 -1.230 1.00 97.94 93 THR A C 1
ATOM 704 O O . THR A 1 93 ? -8.798 0.893 -0.400 1.00 97.94 93 THR A O 1
ATOM 707 N N . ASN A 1 94 ? -8.777 -0.977 -1.634 1.00 98.06 94 ASN A N 1
ATOM 708 C CA . ASN A 1 94 ? -10.047 -1.448 -1.065 1.00 98.06 94 ASN A CA 1
ATOM 709 C C . ASN A 1 94 ? -9.896 -1.827 0.418 1.00 98.06 94 ASN A C 1
ATOM 711 O O . ASN A 1 94 ? -10.783 -1.515 1.214 1.00 98.06 94 ASN A O 1
ATOM 715 N N . ALA A 1 95 ? -8.773 -2.433 0.820 1.00 97.94 95 ALA A N 1
ATOM 716 C CA . ALA A 1 95 ? -8.497 -2.711 2.229 1.00 97.94 95 ALA A CA 1
ATOM 717 C C . ALA A 1 95 ? -8.408 -1.412 3.054 1.00 97.94 95 ALA A C 1
ATOM 719 O O . ALA A 1 95 ? -8.998 -1.325 4.134 1.00 97.94 95 ALA A O 1
ATOM 720 N N . ALA A 1 96 ? -7.762 -0.376 2.512 1.00 98.12 96 ALA A N 1
ATOM 721 C CA . ALA A 1 96 ? -7.698 0.957 3.101 1.00 98.12 96 ALA A CA 1
ATOM 722 C C . ALA A 1 96 ? -9.078 1.625 3.193 1.00 98.12 96 ALA A C 1
ATOM 724 O O . ALA A 1 96 ? -9.427 2.143 4.250 1.00 98.12 96 ALA A O 1
ATOM 725 N N . PHE A 1 97 ? -9.910 1.576 2.148 1.00 97.94 97 PHE A N 1
ATOM 726 C CA . PHE A 1 97 ? -11.285 2.091 2.212 1.00 97.94 97 PHE A CA 1
ATOM 727 C C . PHE A 1 97 ? -12.131 1.357 3.255 1.00 97.94 97 PHE A C 1
ATOM 729 O O . PHE A 1 97 ? -12.874 1.999 4.003 1.00 97.94 97 PHE A O 1
ATOM 736 N N . GLY A 1 98 ? -11.964 0.037 3.376 1.00 96.50 98 GLY A N 1
ATOM 737 C CA . GLY A 1 98 ? -12.557 -0.754 4.453 1.00 96.50 98 GLY A CA 1
ATOM 738 C C . GLY A 1 98 ? -12.086 -0.296 5.837 1.00 96.50 98 GLY A C 1
ATOM 739 O O . GLY A 1 98 ? -12.911 -0.102 6.733 1.00 96.50 98 GLY A O 1
ATOM 740 N N . ALA A 1 99 ? -10.782 -0.044 5.995 1.00 97.12 99 ALA A N 1
ATOM 741 C CA . ALA A 1 99 ? -10.191 0.495 7.220 1.00 97.12 99 ALA A CA 1
ATOM 742 C C . ALA A 1 99 ? -10.755 1.861 7.590 1.00 97.12 99 ALA A C 1
ATOM 744 O O . ALA A 1 99 ? -11.175 2.060 8.727 1.00 97.12 99 ALA A O 1
ATOM 745 N N . ILE A 1 100 ? -10.860 2.767 6.627 1.00 96.31 100 ILE A N 1
ATOM 746 C CA . ILE A 1 100 ? -11.419 4.102 6.826 1.00 96.31 100 ILE A CA 1
ATOM 747 C C . ILE A 1 100 ? -12.887 4.009 7.256 1.00 96.31 100 ILE A C 1
ATOM 749 O O . ILE A 1 100 ? -13.267 4.566 8.286 1.00 96.31 100 ILE A O 1
ATOM 753 N N . CYS A 1 101 ? -13.706 3.238 6.535 1.00 93.25 101 CYS A N 1
ATOM 754 C CA . CYS A 1 101 ? -15.124 3.076 6.864 1.00 93.25 101 CYS A CA 1
ATOM 755 C C . CYS A 1 101 ? -15.341 2.447 8.252 1.00 93.25 101 CYS A C 1
ATOM 757 O O . CYS A 1 101 ? -16.305 2.792 8.931 1.00 93.25 101 CYS A O 1
ATOM 759 N N . PHE A 1 102 ? -14.450 1.552 8.692 1.00 92.06 102 PHE A N 1
ATOM 760 C CA . PHE A 1 102 ? -14.529 0.909 10.006 1.00 92.06 102 PHE A CA 1
ATOM 761 C C . PHE A 1 102 ? -13.994 1.793 11.142 1.00 92.06 102 PHE A C 1
ATOM 763 O O . PHE A 1 102 ? -14.592 1.871 12.220 1.00 92.06 102 PHE A O 1
ATOM 770 N N . MET A 1 103 ? -12.841 2.430 10.940 1.00 91.38 103 MET A N 1
ATOM 771 C CA . MET A 1 103 ? -12.117 3.148 11.988 1.00 91.38 103 MET A CA 1
ATOM 772 C C . MET A 1 103 ? -12.676 4.548 12.218 1.00 91.38 103 MET A C 1
ATOM 774 O O . MET A 1 103 ? -12.759 4.961 13.375 1.00 91.38 103 MET A O 1
ATOM 778 N N . THR A 1 104 ? -13.097 5.264 11.168 1.00 90.19 104 THR A N 1
ATOM 779 C CA . THR A 1 104 ? -13.576 6.648 11.293 1.00 90.19 104 THR A CA 1
ATOM 780 C C . THR A 1 104 ? -14.728 6.777 12.290 1.00 90.19 104 THR A C 1
ATOM 782 O O . THR A 1 104 ? -14.557 7.532 13.246 1.00 90.19 104 THR A O 1
ATOM 785 N N . PRO A 1 105 ? -15.826 5.999 12.201 1.00 85.81 105 PRO A N 1
ATOM 786 C CA . PRO A 1 105 ? -16.918 6.079 13.176 1.00 85.81 105 PRO A CA 1
ATOM 787 C C . PRO A 1 105 ? -16.481 5.788 14.619 1.00 85.81 105 PRO A C 1
ATOM 789 O O . PRO A 1 105 ? -16.956 6.395 15.576 1.00 85.81 105 PRO A O 1
ATOM 792 N N . ARG A 1 106 ? -15.538 4.854 14.787 1.00 85.44 106 ARG A N 1
ATOM 793 C CA . ARG A 1 106 ? -15.050 4.403 16.101 1.00 85.44 106 ARG A CA 1
ATOM 794 C C . ARG A 1 106 ? -14.092 5.387 16.757 1.00 85.44 106 ARG A C 1
ATOM 796 O O . ARG A 1 106 ? -13.971 5.368 17.978 1.00 85.44 106 ARG A O 1
ATOM 803 N N . LEU A 1 107 ? -13.378 6.178 15.961 1.00 84.56 107 LEU A N 1
ATOM 804 C CA . LEU A 1 107 ? -12.438 7.187 16.443 1.00 84.56 107 LEU A CA 1
ATOM 805 C C . LEU A 1 107 ? -13.109 8.544 16.653 1.00 84.56 107 LEU A C 1
ATOM 807 O O . LEU A 1 107 ? -12.696 9.280 17.541 1.00 84.56 107 LEU A O 1
ATOM 811 N N . THR A 1 1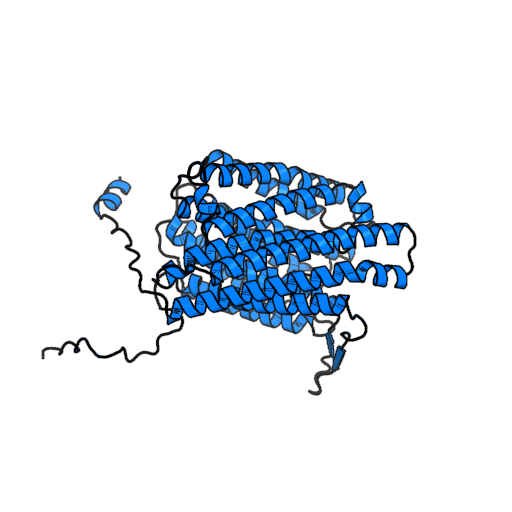08 ? -14.141 8.870 15.871 1.00 79.38 108 THR A N 1
ATOM 812 C CA . THR A 1 108 ? -14.905 10.115 16.039 1.00 79.38 108 THR A CA 1
ATOM 813 C C . THR A 1 108 ? -16.070 9.977 17.019 1.00 79.38 108 THR A C 1
ATOM 815 O O . THR A 1 108 ? -16.599 10.986 17.471 1.00 79.38 108 THR A O 1
ATOM 818 N N . GLY A 1 109 ? -16.499 8.750 17.336 1.00 73.12 109 GLY A N 1
ATOM 819 C CA . GLY A 1 109 ? -17.691 8.498 18.153 1.00 73.12 109 GLY A CA 1
ATOM 820 C C . GLY A 1 109 ? -19.007 8.804 17.428 1.00 73.12 109 GLY A C 1
ATOM 821 O O . GLY A 1 109 ? -20.066 8.810 18.052 1.00 73.12 109 GLY A O 1
ATOM 822 N N . MET A 1 110 ? -18.962 9.053 16.116 1.00 76.44 110 MET A N 1
ATOM 823 C CA . MET A 1 110 ? -20.124 9.383 15.291 1.00 76.44 110 MET A CA 1
ATOM 824 C C . MET A 1 110 ? -20.426 8.267 14.296 1.00 76.44 110 MET A C 1
ATOM 826 O O . MET A 1 110 ? -19.560 7.477 13.938 1.00 76.44 110 MET A O 1
ATOM 830 N N . ARG A 1 111 ? -21.663 8.204 13.797 1.00 75.56 111 ARG A N 1
ATOM 831 C CA . ARG A 1 111 ? -21.985 7.313 12.673 1.00 75.56 111 ARG A CA 1
ATOM 832 C C . ARG A 1 111 ? -21.321 7.821 11.392 1.00 75.56 111 ARG A C 1
ATOM 834 O O . ARG A 1 111 ? -21.175 9.028 11.210 1.00 75.56 111 ARG A O 1
ATOM 841 N N . LEU A 1 112 ? -20.969 6.897 10.497 1.00 80.44 112 LEU A N 1
ATOM 842 C CA . LEU A 1 112 ? -20.492 7.244 9.160 1.00 80.44 112 LEU A CA 1
ATOM 843 C C . LEU A 1 112 ? -21.554 8.084 8.435 1.00 80.44 112 LEU A C 1
ATOM 845 O O . LEU A 1 112 ? -22.744 7.772 8.510 1.00 80.44 112 LEU A O 1
ATOM 849 N N . ALA A 1 113 ? -21.135 9.137 7.729 1.00 83.12 113 ALA A N 1
ATOM 850 C CA . ALA A 1 113 ? -22.062 10.093 7.124 1.00 83.12 113 ALA A CA 1
ATOM 851 C C . ALA A 1 113 ? -23.094 9.448 6.179 1.00 83.12 113 ALA A C 1
ATOM 853 O O . ALA A 1 113 ? -24.246 9.880 6.144 1.00 83.12 113 ALA A O 1
ATOM 854 N N . SER A 1 114 ? -22.694 8.436 5.399 1.00 85.50 114 SER A N 1
ATOM 855 C CA . SER A 1 114 ? -23.611 7.643 4.573 1.00 85.50 114 SER A CA 1
ATOM 856 C C . SER A 1 114 ? -22.963 6.352 4.072 1.00 85.50 114 SER A C 1
ATOM 858 O O . SER A 1 114 ? -22.091 6.382 3.202 1.00 85.50 114 SER A O 1
ATOM 860 N N . ASP A 1 115 ? -23.473 5.209 4.535 1.00 84.50 115 ASP A N 1
ATOM 861 C CA . ASP A 1 115 ? -23.065 3.887 4.035 1.00 84.50 115 ASP A CA 1
ATOM 862 C C . ASP A 1 115 ? -23.429 3.697 2.554 1.00 84.50 115 ASP A C 1
ATOM 864 O O . ASP A 1 115 ? -22.718 3.032 1.807 1.00 84.50 115 ASP A O 1
ATOM 868 N N . ARG A 1 116 ? -24.529 4.308 2.090 1.00 87.81 116 ARG A N 1
ATOM 869 C CA . ARG A 1 116 ? -24.964 4.199 0.686 1.00 87.81 116 ARG A CA 1
ATOM 870 C C . ARG A 1 116 ? -24.004 4.904 -0.264 1.00 87.81 116 ARG A C 1
ATOM 872 O O . ARG A 1 116 ? -23.725 4.372 -1.331 1.00 87.81 116 ARG A O 1
ATOM 879 N N . LEU A 1 117 ? -23.503 6.079 0.126 1.00 89.81 117 LEU A N 1
ATOM 880 C CA . LEU A 1 117 ? -22.505 6.801 -0.666 1.00 89.81 117 LEU A CA 1
ATOM 881 C C . LEU A 1 117 ? -21.170 6.052 -0.678 1.00 89.81 117 LEU A C 1
ATOM 883 O O . LEU A 1 117 ? -20.553 5.957 -1.732 1.00 89.81 117 LEU A O 1
ATOM 887 N N . ALA A 1 118 ? -20.773 5.449 0.447 1.00 91.75 118 ALA A N 1
ATOM 888 C CA . ALA A 1 118 ? -19.585 4.599 0.497 1.00 91.75 118 ALA A CA 1
ATOM 889 C C . ALA A 1 118 ? -19.721 3.367 -0.422 1.00 91.75 118 ALA A C 1
ATOM 891 O O . ALA A 1 118 ? -18.788 3.038 -1.148 1.00 91.75 118 ALA A O 1
ATOM 892 N N . ASN A 1 119 ? -20.899 2.735 -0.463 1.00 91.88 119 ASN A N 1
ATOM 893 C CA . ASN A 1 119 ? -21.174 1.601 -1.353 1.00 91.88 119 ASN A CA 1
ATOM 894 C C . ASN A 1 119 ? -21.235 1.997 -2.836 1.00 91.88 119 ASN A C 1
ATOM 896 O O . ASN A 1 119 ? -20.840 1.217 -3.699 1.00 91.88 119 ASN A O 1
ATOM 900 N N . LEU A 1 120 ? -21.714 3.204 -3.145 1.00 93.31 120 LEU A N 1
ATOM 901 C CA . LEU A 1 120 ? -21.630 3.752 -4.498 1.00 93.31 120 LEU A CA 1
ATOM 902 C C . LEU A 1 120 ? -20.166 3.974 -4.897 1.00 93.31 120 LEU A C 1
ATOM 904 O O . LEU A 1 120 ? -19.784 3.620 -6.010 1.00 93.31 120 LEU A O 1
ATOM 908 N N . GLY A 1 121 ? -19.341 4.463 -3.968 1.00 94.75 121 GLY A N 1
ATOM 909 C CA . GLY A 1 121 ? -17.896 4.565 -4.147 1.00 94.75 121 GLY A CA 1
ATOM 910 C C . GLY A 1 121 ? -17.227 3.221 -4.403 1.00 94.75 121 GLY A C 1
ATOM 911 O O . GLY A 1 121 ? -16.458 3.100 -5.351 1.00 94.75 121 GLY A O 1
ATOM 912 N N . LEU A 1 122 ? -17.590 2.195 -3.627 1.00 95.19 122 LEU A N 1
ATOM 913 C CA . LEU A 1 122 ? -17.158 0.812 -3.840 1.00 95.19 122 LEU A CA 1
ATOM 914 C C . LEU A 1 122 ? -17.500 0.333 -5.255 1.00 95.19 122 LEU A C 1
ATOM 916 O O . LEU A 1 122 ? -16.626 -0.184 -5.946 1.00 95.19 122 LEU A O 1
ATOM 920 N N . ALA A 1 123 ? -18.750 0.502 -5.689 1.00 95.19 123 ALA A N 1
ATOM 921 C CA . ALA A 1 123 ? -19.189 0.051 -7.005 1.00 95.19 123 ALA A CA 1
ATOM 922 C C . ALA A 1 123 ? -18.465 0.796 -8.136 1.00 95.19 123 ALA A C 1
ATOM 924 O O . ALA A 1 123 ? -17.922 0.156 -9.032 1.00 95.19 123 ALA A O 1
ATOM 925 N N . ALA A 1 124 ? -18.409 2.130 -8.074 1.00 95.88 124 ALA A N 1
ATOM 926 C CA . ALA A 1 124 ? -17.755 2.951 -9.089 1.00 95.88 124 ALA A CA 1
ATOM 927 C C . ALA A 1 124 ? -16.248 2.664 -9.180 1.00 95.88 124 ALA A C 1
ATOM 929 O O . ALA A 1 124 ? -15.738 2.432 -10.273 1.00 95.88 124 ALA A O 1
ATOM 930 N N . TRP A 1 125 ? -15.552 2.600 -8.038 1.00 96.19 125 TRP A N 1
ATOM 931 C CA . TRP A 1 125 ? -14.119 2.305 -7.981 1.00 96.19 125 TRP A CA 1
ATOM 932 C C . TRP A 1 125 ? -13.791 0.931 -8.566 1.00 96.19 125 TRP A C 1
ATOM 934 O O . TRP A 1 125 ? -12.927 0.815 -9.429 1.00 96.19 125 TRP A O 1
ATOM 944 N N . ASN A 1 126 ? -14.505 -0.113 -8.138 1.00 96.25 126 ASN A N 1
ATOM 945 C CA . ASN A 1 126 ? -14.196 -1.479 -8.554 1.00 96.25 126 ASN A CA 1
ATOM 946 C C . ASN A 1 126 ? -14.631 -1.779 -9.990 1.00 96.25 126 ASN A C 1
ATOM 948 O O . ASN A 1 126 ? -13.945 -2.534 -10.675 1.00 96.25 126 ASN A O 1
ATOM 952 N N . LEU A 1 127 ? -15.721 -1.167 -10.468 1.00 95.38 127 LEU A N 1
ATOM 953 C CA . LEU A 1 127 ? -16.111 -1.258 -11.874 1.00 95.38 127 LEU A CA 1
ATOM 954 C C . LEU A 1 127 ? -15.088 -0.553 -12.770 1.00 95.38 127 LEU A C 1
ATOM 956 O O . LEU A 1 127 ? -14.689 -1.115 -13.787 1.00 95.38 127 LEU A O 1
ATOM 960 N N . ALA A 1 128 ? -14.629 0.638 -12.373 1.00 93.81 128 ALA A N 1
ATOM 961 C CA . ALA A 1 128 ? -13.571 1.342 -13.085 1.00 93.81 128 ALA A CA 1
ATOM 962 C C . ALA A 1 128 ? -12.274 0.531 -13.094 1.00 93.81 128 ALA A C 1
ATOM 964 O O . ALA A 1 128 ? -11.680 0.352 -14.147 1.00 93.81 128 ALA A O 1
ATOM 965 N N . LEU A 1 129 ? -11.860 -0.017 -11.954 1.00 93.31 129 LEU A N 1
ATOM 966 C CA . LEU A 1 129 ? -10.636 -0.803 -11.865 1.00 93.31 129 LEU A CA 1
ATOM 967 C C . LEU A 1 129 ? -10.694 -2.080 -12.714 1.00 93.31 129 LEU A C 1
ATOM 969 O O . LEU A 1 129 ? -9.753 -2.370 -13.447 1.00 93.31 129 LEU A O 1
ATOM 973 N N . ALA A 1 130 ? -11.805 -2.821 -12.656 1.00 93.75 130 ALA A N 1
ATOM 974 C CA . ALA A 1 130 ? -12.000 -4.013 -13.478 1.00 93.75 130 ALA A CA 1
ATOM 975 C C . ALA A 1 130 ? -11.984 -3.682 -14.976 1.00 93.75 130 ALA A C 1
ATOM 977 O O . ALA A 1 130 ? -11.318 -4.371 -15.746 1.00 93.75 130 ALA A O 1
ATOM 978 N N . ALA A 1 131 ? -12.661 -2.603 -15.380 1.00 91.69 131 ALA A N 1
ATOM 979 C CA . ALA A 1 131 ? -12.624 -2.123 -16.757 1.00 91.69 131 ALA A CA 1
ATOM 980 C C . ALA A 1 131 ? -11.217 -1.654 -17.162 1.00 91.69 131 ALA A C 1
ATOM 982 O O . ALA A 1 131 ? -10.760 -1.974 -18.251 1.00 91.69 131 ALA A O 1
ATOM 983 N N . GLY A 1 132 ? -10.519 -0.938 -16.279 1.00 88.62 132 GLY A N 1
ATOM 984 C CA . GLY A 1 132 ? -9.168 -0.433 -16.494 1.00 88.62 132 GLY A CA 1
ATOM 985 C C . GLY A 1 132 ? -8.181 -1.558 -16.755 1.00 88.62 132 GLY A C 1
ATOM 986 O O . GLY A 1 132 ? -7.566 -1.573 -17.813 1.00 88.62 132 GLY A O 1
ATOM 987 N N . ILE A 1 133 ? -8.109 -2.541 -15.852 1.00 88.31 133 ILE A N 1
ATOM 988 C CA . ILE A 1 133 ? -7.225 -3.708 -15.991 1.00 88.31 133 ILE A CA 1
ATOM 989 C C . ILE A 1 133 ? -7.564 -4.516 -17.247 1.00 88.31 133 ILE A C 1
ATOM 991 O O . ILE A 1 133 ? -6.656 -4.940 -17.954 1.00 88.31 133 ILE A O 1
ATOM 995 N N . ALA A 1 134 ? -8.850 -4.712 -17.562 1.00 86.69 134 ALA A N 1
ATOM 996 C CA . ALA A 1 134 ? -9.246 -5.408 -18.786 1.00 86.69 134 ALA A CA 1
ATOM 997 C C . ALA A 1 134 ? -8.785 -4.662 -20.051 1.00 86.69 134 ALA A C 1
ATOM 999 O O . ALA A 1 134 ? -8.338 -5.289 -21.009 1.00 86.69 134 ALA A O 1
ATOM 1000 N N . LEU A 1 135 ? -8.856 -3.328 -20.041 1.00 85.62 135 LEU A N 1
ATOM 1001 C CA . LEU A 1 135 ? -8.421 -2.487 -21.154 1.00 85.62 135 LEU A CA 1
ATOM 1002 C C . LEU A 1 135 ? -6.897 -2.411 -21.293 1.00 85.62 135 LEU A C 1
ATOM 1004 O O . LEU A 1 135 ? -6.438 -2.159 -22.399 1.00 85.62 135 LEU A O 1
ATOM 1008 N N . LEU A 1 136 ? -6.106 -2.687 -20.249 1.00 82.50 136 LEU A N 1
ATOM 1009 C CA . LEU A 1 136 ? -4.637 -2.734 -20.368 1.00 82.50 136 LEU A CA 1
ATOM 1010 C C . LEU A 1 136 ? -4.150 -3.810 -21.342 1.00 82.50 136 LEU A C 1
ATOM 1012 O O . LEU A 1 136 ? -3.104 -3.651 -21.963 1.00 82.50 136 LEU A O 1
ATOM 1016 N N . TYR A 1 137 ? -4.912 -4.893 -21.494 1.00 80.69 137 TYR A N 1
ATOM 1017 C CA . TYR A 1 137 ? -4.592 -5.954 -22.448 1.00 80.69 137 TYR A CA 1
ATOM 1018 C C . TYR A 1 137 ? -5.004 -5.612 -23.882 1.00 80.69 137 TYR A C 1
ATOM 1020 O O . TYR A 1 137 ? -4.614 -6.319 -24.808 1.00 80.69 137 TYR A O 1
ATOM 1028 N N . VAL A 1 138 ? -5.783 -4.544 -24.086 1.00 80.69 138 VAL A N 1
ATOM 1029 C CA . VAL A 1 138 ? -6.168 -4.070 -25.416 1.00 80.69 138 VAL A CA 1
ATOM 1030 C C . VAL A 1 138 ? -5.062 -3.185 -25.975 1.00 80.69 138 VAL A C 1
ATOM 1032 O O . VAL A 1 138 ? -4.692 -2.160 -25.397 1.00 80.69 138 VAL A O 1
ATOM 1035 N N . LYS A 1 139 ? -4.552 -3.561 -27.145 1.00 68.75 139 LYS A N 1
ATOM 1036 C CA . LYS A 1 139 ? -3.465 -2.852 -27.810 1.00 68.75 139 LYS A CA 1
ATOM 1037 C C . LYS A 1 139 ? -3.841 -1.395 -28.091 1.00 68.75 139 LYS A C 1
ATOM 1039 O O . LYS A 1 139 ? -4.884 -1.106 -28.674 1.00 68.75 139 LYS A O 1
ATOM 1044 N N . GLY A 1 140 ? -2.976 -0.472 -27.670 1.00 64.88 140 GLY A N 1
ATOM 1045 C CA . GLY A 1 140 ? -3.157 0.972 -27.864 1.00 64.88 140 GLY A CA 1
ATOM 1046 C C . GLY A 1 140 ? -4.091 1.661 -26.861 1.00 64.88 140 GLY A C 1
ATOM 1047 O O . GLY A 1 140 ? -4.256 2.874 -26.945 1.00 64.88 140 GLY A O 1
ATOM 1048 N N . ALA A 1 141 ? -4.677 0.931 -25.904 1.00 60.38 141 ALA A N 1
ATOM 1049 C CA . ALA A 1 141 ? -5.511 1.515 -24.849 1.00 60.38 141 ALA A CA 1
ATOM 1050 C C . ALA A 1 141 ? -4.720 1.922 -23.586 1.00 60.38 141 ALA A C 1
ATOM 1052 O O . ALA A 1 141 ? -5.272 2.595 -22.714 1.00 60.38 141 ALA A O 1
ATOM 1053 N N . SER A 1 142 ? -3.447 1.526 -23.479 1.00 61.44 142 SER A N 1
ATOM 1054 C CA . SER A 1 142 ? -2.587 1.732 -22.307 1.00 61.44 142 SER A CA 1
ATOM 1055 C C . SER A 1 142 ? -1.830 3.069 -22.330 1.00 61.44 142 SER A C 1
ATOM 1057 O O . SER A 1 142 ? -1.339 3.501 -23.373 1.00 61.44 142 SER A O 1
ATOM 1059 N N . GLY A 1 143 ? -1.702 3.701 -21.157 1.00 59.38 143 GLY A N 1
ATOM 1060 C CA . GLY A 1 143 ? -0.925 4.930 -20.940 1.00 59.38 143 GLY A CA 1
ATOM 1061 C C . GLY A 1 143 ? 0.586 4.726 -20.713 1.00 59.38 143 GLY A C 1
ATOM 1062 O O . GLY A 1 143 ? 1.158 3.708 -21.077 1.00 59.38 143 GLY A O 1
ATOM 1063 N N . LEU A 1 144 ? 1.235 5.731 -20.112 1.00 61.41 144 LEU A N 1
ATOM 1064 C CA . LEU A 1 144 ? 2.702 5.889 -20.033 1.00 61.41 144 LEU A CA 1
ATOM 1065 C C . LEU A 1 144 ? 3.436 4.936 -19.062 1.00 61.41 144 LEU A C 1
ATOM 1067 O O . LEU A 1 144 ? 4.656 4.817 -19.157 1.00 61.41 144 LEU A O 1
ATOM 1071 N N . GLY A 1 145 ? 2.730 4.295 -18.126 1.00 64.31 145 GLY A N 1
ATOM 1072 C CA . GLY A 1 145 ? 3.307 3.378 -17.136 1.00 64.31 145 GLY A CA 1
ATOM 1073 C C . GLY A 1 145 ? 2.380 3.114 -15.943 1.00 64.31 145 GLY A C 1
ATOM 1074 O O . GLY A 1 145 ? 1.425 3.866 -15.714 1.00 64.31 145 GLY A O 1
ATOM 1075 N N . SER A 1 146 ? 2.688 2.072 -15.156 1.00 70.50 146 SER A N 1
ATOM 1076 C CA . SER A 1 146 ? 1.829 1.539 -14.081 1.00 70.50 146 SER A CA 1
ATOM 1077 C C . SER A 1 146 ? 1.295 2.624 -13.144 1.00 70.50 146 SER A C 1
ATOM 1079 O O . SER A 1 146 ? 2.014 3.581 -12.850 1.00 70.50 146 SER A O 1
ATOM 1081 N N . LEU A 1 147 ? 0.077 2.453 -12.625 1.00 76.62 147 LEU A N 1
ATOM 1082 C CA . LEU A 1 147 ? -0.682 3.405 -11.800 1.00 76.62 147 LEU A CA 1
ATOM 1083 C C . LEU A 1 147 ? -1.241 4.638 -12.538 1.00 76.62 147 LEU A C 1
ATOM 1085 O O . LEU A 1 147 ? -1.995 5.409 -11.939 1.00 76.62 147 LEU A O 1
ATOM 1089 N N . ALA A 1 148 ? -0.935 4.826 -13.827 1.00 75.25 148 ALA A N 1
ATOM 1090 C CA . ALA A 1 148 ? -1.457 5.933 -14.639 1.00 75.25 148 ALA A CA 1
ATOM 1091 C C . ALA A 1 148 ? -2.092 5.491 -15.970 1.00 75.25 148 ALA A C 1
ATOM 1093 O O . ALA A 1 148 ? -2.478 6.342 -16.776 1.00 75.25 148 ALA A O 1
ATOM 1094 N N . GLU A 1 149 ? -2.230 4.189 -16.216 1.00 73.19 149 GLU A N 1
ATOM 1095 C CA . GLU A 1 149 ? -2.491 3.653 -17.559 1.00 73.19 149 GLU A CA 1
ATOM 1096 C C . GLU A 1 149 ? -3.962 3.667 -17.982 1.00 73.19 149 GLU A C 1
ATOM 1098 O O . GLU A 1 149 ? -4.254 3.463 -19.157 1.00 73.19 149 GLU A O 1
ATOM 1103 N N . PHE A 1 150 ? -4.896 3.925 -17.061 1.00 82.38 150 PHE A N 1
ATOM 1104 C CA . PHE A 1 150 ? -6.321 3.818 -17.376 1.00 82.38 150 PHE A CA 1
ATOM 1105 C C . PHE A 1 150 ? -6.799 4.880 -18.383 1.00 82.38 150 PHE A C 1
ATOM 1107 O O . PHE A 1 150 ? -6.458 6.063 -18.245 1.00 82.38 150 PHE A O 1
ATOM 1114 N N . PRO A 1 151 ? -7.669 4.499 -19.339 1.00 83.38 151 PRO A N 1
ATOM 1115 C CA . PRO A 1 151 ? -8.314 5.444 -20.244 1.00 83.38 151 PRO A CA 1
ATOM 1116 C C . PRO A 1 151 ? -9.146 6.502 -19.510 1.00 83.38 151 PRO A C 1
ATOM 1118 O O . PRO A 1 151 ? -9.686 6.257 -18.428 1.00 83.38 151 PRO A O 1
ATOM 1121 N N . LEU A 1 152 ? -9.319 7.674 -20.127 1.00 85.25 152 LEU A N 1
ATOM 1122 C CA . LEU A 1 152 ? -10.011 8.813 -19.513 1.00 85.25 152 LEU A CA 1
ATOM 1123 C C . LEU A 1 152 ? -11.442 8.498 -19.014 1.00 85.25 152 LEU A C 1
ATOM 1125 O O . LEU A 1 152 ? -11.758 8.897 -17.892 1.00 85.25 152 LEU A O 1
ATOM 1129 N N . PRO A 1 153 ? -12.298 7.745 -19.744 1.00 86.94 153 PRO A N 1
ATOM 1130 C CA . PRO A 1 153 ? -13.630 7.389 -19.242 1.00 86.94 153 PRO A CA 1
ATOM 1131 C C . PRO A 1 153 ? -13.575 6.538 -17.968 1.00 86.94 153 PRO A C 1
ATOM 1133 O O . PRO A 1 153 ? -14.347 6.749 -17.031 1.00 86.94 153 PRO A O 1
ATOM 1136 N N . VAL A 1 154 ? -12.615 5.610 -17.907 1.00 89.31 154 VAL A N 1
ATOM 1137 C CA . VAL A 1 154 ? -12.377 4.761 -16.737 1.00 89.31 154 VAL A CA 1
ATOM 1138 C C . VAL A 1 154 ? -11.878 5.601 -15.565 1.00 89.31 154 VAL A C 1
ATOM 1140 O O . VAL A 1 154 ? -12.386 5.466 -14.452 1.00 89.31 154 VAL A O 1
ATOM 1143 N N . LYS A 1 155 ? -10.944 6.527 -15.817 1.00 89.56 155 LYS A N 1
ATOM 1144 C CA . LYS A 1 155 ? -10.470 7.483 -14.808 1.00 89.56 155 LYS A CA 1
ATOM 1145 C C . LYS A 1 155 ? -11.607 8.353 -14.272 1.00 89.56 155 LYS A C 1
ATOM 1147 O O . LYS A 1 155 ? -11.675 8.563 -13.067 1.00 89.56 155 LYS A O 1
ATOM 1152 N N . GLY A 1 156 ? -12.532 8.805 -15.120 1.00 90.94 156 GLY A N 1
ATOM 1153 C CA . GLY A 1 156 ? -13.710 9.569 -14.697 1.00 90.94 156 GLY A CA 1
ATOM 1154 C C . GLY A 1 156 ? -14.606 8.795 -13.724 1.00 90.94 156 GLY A C 1
ATOM 1155 O O . GLY A 1 156 ? -14.991 9.323 -12.679 1.00 90.94 156 GLY A O 1
ATOM 1156 N N . LEU A 1 157 ? -14.882 7.520 -14.016 1.00 93.88 157 LEU A N 1
ATOM 1157 C CA . LEU A 1 157 ? -15.650 6.653 -13.117 1.00 93.88 157 LEU A CA 1
ATOM 1158 C C . LEU A 1 157 ? -14.898 6.372 -11.802 1.00 93.88 157 LEU A C 1
ATOM 1160 O O . LEU A 1 157 ? -15.499 6.424 -10.726 1.00 93.88 157 LEU A O 1
ATOM 1164 N N . ALA A 1 158 ? -13.586 6.132 -11.869 1.00 93.75 158 ALA A N 1
ATOM 1165 C CA . ALA A 1 158 ? -12.747 5.954 -10.686 1.00 93.75 158 ALA A CA 1
ATOM 1166 C C . ALA A 1 158 ? -12.726 7.218 -9.808 1.00 93.75 158 ALA A C 1
ATOM 1168 O O . ALA A 1 158 ? -12.899 7.118 -8.594 1.00 93.75 158 ALA A O 1
ATOM 1169 N N . LEU A 1 159 ? -12.601 8.408 -10.410 1.00 94.44 159 LEU A N 1
ATOM 1170 C CA . LEU A 1 159 ? -12.663 9.699 -9.718 1.00 94.44 159 LEU A CA 1
ATOM 1171 C C . LEU A 1 159 ? -14.006 9.903 -9.018 1.00 94.44 159 LEU A C 1
ATOM 1173 O O . LEU A 1 159 ? -14.028 10.356 -7.877 1.00 94.44 159 LEU A O 1
ATOM 1177 N N . LEU A 1 160 ? -15.120 9.520 -9.644 1.00 94.50 160 LEU A N 1
ATOM 1178 C CA . LEU A 1 160 ? -16.430 9.532 -8.990 1.00 94.50 160 LEU A CA 1
ATOM 1179 C C . LEU A 1 160 ? -16.443 8.617 -7.753 1.00 94.50 160 LEU A C 1
ATOM 1181 O O . LEU A 1 160 ? -16.922 9.018 -6.688 1.00 94.50 160 LEU A O 1
ATOM 1185 N N . GLY A 1 161 ? -15.844 7.427 -7.860 1.00 95.00 161 GLY A N 1
ATOM 1186 C CA . GLY A 1 161 ? -15.613 6.541 -6.721 1.00 95.00 161 GLY A CA 1
ATOM 1187 C C . GLY A 1 161 ? -14.824 7.225 -5.599 1.00 95.00 161 GLY A C 1
ATOM 1188 O O . GLY A 1 161 ? -15.290 7.291 -4.460 1.00 95.00 161 GLY A O 1
ATOM 1189 N N . LEU A 1 162 ? -13.680 7.830 -5.928 1.00 95.81 162 LEU A N 1
ATOM 1190 C CA . LEU A 1 162 ? -12.824 8.536 -4.970 1.00 95.81 162 LEU A CA 1
ATOM 1191 C C . LEU A 1 162 ? -13.513 9.732 -4.311 1.00 95.81 162 LEU A C 1
ATOM 1193 O O . LEU A 1 162 ? -13.368 9.920 -3.102 1.00 95.81 162 LEU A O 1
ATOM 1197 N N . LEU A 1 163 ? -14.272 10.523 -5.073 1.00 96.50 163 LEU A N 1
ATOM 1198 C CA . LEU A 1 163 ? -15.014 11.684 -4.575 1.00 96.50 163 LEU A CA 1
ATOM 1199 C C . LEU A 1 163 ? -16.065 11.274 -3.548 1.00 96.50 163 LEU A C 1
ATOM 1201 O O . LEU A 1 163 ? -16.228 11.939 -2.527 1.00 96.50 163 LEU A O 1
ATOM 1205 N N . THR A 1 164 ? -16.761 10.164 -3.785 1.00 95.50 164 THR A N 1
ATOM 1206 C CA . THR A 1 164 ? -17.806 9.693 -2.868 1.00 95.50 164 THR A CA 1
ATOM 1207 C C . THR A 1 164 ? -17.218 9.162 -1.561 1.00 95.50 164 THR A C 1
ATOM 1209 O O . THR A 1 164 ? -17.710 9.525 -0.492 1.00 95.50 164 THR A O 1
ATOM 1212 N N . VAL A 1 165 ? -16.120 8.397 -1.613 1.00 96.00 165 VAL A N 1
ATOM 1213 C CA . VAL A 1 165 ? -15.411 7.923 -0.411 1.00 96.00 165 VAL A CA 1
ATOM 1214 C C . VAL A 1 165 ? -14.802 9.096 0.367 1.00 96.00 165 VAL A C 1
ATOM 1216 O O . VAL A 1 165 ? -14.994 9.185 1.582 1.00 96.00 165 VAL A O 1
ATOM 1219 N N . ASN A 1 166 ? -14.150 10.043 -0.321 1.00 96.94 166 ASN A N 1
ATOM 1220 C CA . ASN A 1 166 ? -13.649 11.281 0.287 1.00 96.94 166 ASN A CA 1
ATOM 1221 C C . ASN A 1 166 ? -14.782 12.068 0.954 1.00 96.94 166 ASN A C 1
ATOM 1223 O O . ASN A 1 166 ? -14.665 12.460 2.112 1.00 96.94 166 ASN A O 1
ATOM 1227 N N . GLY A 1 167 ? -15.896 12.268 0.249 1.00 95.75 167 GLY A N 1
ATOM 1228 C CA . GLY A 1 167 ? -17.051 13.000 0.759 1.00 95.75 167 GLY A CA 1
ATOM 1229 C C . GLY A 1 167 ? -17.626 12.369 2.025 1.00 95.75 167 GLY A C 1
ATOM 1230 O O . GLY A 1 167 ? -17.940 13.083 2.975 1.00 95.75 167 GLY A O 1
ATOM 1231 N N . VAL A 1 168 ? -17.712 11.035 2.086 1.00 94.62 168 VAL A N 1
ATOM 1232 C CA . VAL A 1 168 ? -18.161 10.317 3.288 1.00 94.62 168 VAL A CA 1
ATOM 1233 C C . VAL A 1 168 ? -17.181 10.499 4.449 1.00 94.62 168 VAL A C 1
ATOM 1235 O O . VAL A 1 168 ? -17.615 10.794 5.565 1.00 94.62 168 VAL A O 1
ATOM 1238 N N . PHE A 1 169 ? -15.876 10.366 4.202 1.00 95.88 169 PHE A N 1
ATOM 1239 C CA . PHE A 1 169 ? -14.848 10.546 5.227 1.00 95.88 169 PHE A CA 1
ATOM 1240 C C . PHE A 1 169 ? -14.842 11.973 5.785 1.00 95.88 169 PHE A C 1
ATOM 1242 O O . PHE A 1 169 ? -15.034 12.166 6.986 1.00 95.88 169 PHE A O 1
ATOM 1249 N N . TRP A 1 170 ? -14.701 12.979 4.919 1.00 96.06 170 TRP A N 1
ATOM 1250 C CA . TRP A 1 170 ? -14.604 14.379 5.327 1.00 96.06 170 TRP A CA 1
ATOM 1251 C C . TRP A 1 170 ? -15.895 14.879 5.966 1.00 96.06 170 TRP A C 1
ATOM 1253 O O . TRP A 1 170 ? -15.838 15.541 6.996 1.00 96.06 170 TRP A O 1
ATOM 1263 N N . ARG A 1 171 ? -17.073 14.487 5.466 1.00 94.75 171 ARG A N 1
ATOM 1264 C CA . ARG A 1 171 ? -18.347 14.829 6.120 1.00 94.75 171 ARG A CA 1
ATOM 1265 C C . ARG A 1 171 ? -18.479 14.218 7.519 1.00 94.75 171 ARG A C 1
ATOM 1267 O O . ARG A 1 171 ? -19.163 14.791 8.361 1.00 94.75 171 ARG A O 1
ATOM 1274 N N . THR A 1 172 ? -17.835 13.078 7.768 1.00 88.69 172 THR A N 1
ATOM 1275 C CA . THR A 1 172 ? -17.783 12.464 9.104 1.00 88.69 172 THR A CA 1
ATOM 1276 C C . THR A 1 172 ? -16.727 13.131 9.992 1.00 88.69 172 THR A C 1
ATOM 1278 O O . THR A 1 172 ? -16.911 13.195 11.200 1.00 88.69 172 THR A O 1
ATOM 1281 N N . LEU A 1 173 ? -15.627 13.634 9.428 1.00 92.81 173 LEU A N 1
ATOM 1282 C CA . LEU A 1 173 ? -14.513 14.201 10.195 1.00 92.81 173 LEU A CA 1
ATOM 1283 C C . LEU A 1 173 ? -14.677 15.695 10.516 1.00 92.81 173 LEU A C 1
ATOM 1285 O O . LEU A 1 173 ? -14.413 16.100 11.641 1.00 92.81 173 LEU A O 1
ATOM 1289 N N . LEU A 1 174 ? -15.123 16.506 9.553 1.00 92.00 174 LEU A N 1
ATOM 1290 C CA . LEU A 1 174 ? -15.203 17.972 9.655 1.00 92.00 174 LEU A CA 1
ATOM 1291 C C . LEU A 1 174 ? -16.012 18.513 10.852 1.00 92.00 174 LEU A C 1
ATOM 1293 O O . LEU A 1 174 ? -15.654 19.579 11.349 1.00 92.00 174 LEU A O 1
ATOM 1297 N N . PRO A 1 175 ? -17.071 17.841 11.351 1.00 89.88 175 PRO A N 1
ATOM 1298 C CA . PRO A 1 175 ? -17.775 18.307 12.548 1.00 89.88 175 PRO A CA 1
ATOM 1299 C C . PRO A 1 175 ? -16.952 18.213 13.845 1.00 89.88 175 PRO A C 1
ATOM 1301 O O . PRO A 1 175 ? -17.331 18.814 14.851 1.00 89.88 175 PRO A O 1
ATOM 1304 N N . ILE A 1 176 ? -15.852 17.453 13.856 1.00 86.19 176 ILE A N 1
ATOM 1305 C CA . ILE A 1 176 ? -15.009 17.259 15.039 1.00 86.19 176 ILE A CA 1
ATOM 1306 C C . ILE A 1 176 ? -14.104 18.478 15.240 1.00 86.19 176 ILE A C 1
ATOM 1308 O O . ILE A 1 176 ? -13.299 18.818 14.379 1.00 86.19 176 ILE A O 1
ATOM 1312 N N . ARG A 1 177 ? -14.222 19.130 16.405 1.00 82.56 177 ARG A N 1
ATOM 1313 C CA . ARG A 1 177 ? -13.461 20.350 16.745 1.00 82.56 177 ARG A CA 1
ATOM 1314 C C . ARG A 1 177 ? -12.088 20.087 17.368 1.00 82.56 177 ARG A C 1
ATOM 1316 O O . ARG A 1 177 ? -11.249 20.981 17.382 1.00 82.56 177 ARG A O 1
ATOM 1323 N N . ALA A 1 178 ? -11.869 18.893 17.912 1.00 87.44 178 ALA A N 1
ATOM 1324 C CA . ALA A 1 178 ? -10.589 18.499 18.492 1.00 87.44 178 ALA A CA 1
ATOM 1325 C C . ALA A 1 178 ? -9.632 17.971 17.415 1.00 87.44 178 ALA A C 1
ATOM 1327 O O . ALA A 1 178 ? -10.075 17.496 16.367 1.00 87.44 178 ALA A O 1
ATOM 1328 N N . LEU A 1 179 ? -8.324 18.001 17.696 1.00 85.75 179 LEU A N 1
ATOM 1329 C CA . LEU A 1 179 ? -7.334 17.382 16.818 1.00 85.75 179 LEU A CA 1
ATOM 1330 C C . LEU A 1 179 ? -7.667 15.886 16.669 1.00 85.75 179 LEU A C 1
ATOM 1332 O O . LEU A 1 179 ? -7.733 15.176 17.679 1.00 85.75 179 LEU A O 1
ATOM 1336 N N . PRO A 1 180 ? -7.904 15.394 15.443 1.00 89.69 180 PRO A N 1
ATOM 1337 C CA . PRO A 1 180 ? -8.300 14.014 15.250 1.00 89.69 180 PRO A CA 1
ATOM 1338 C C . PRO A 1 180 ? -7.137 13.070 15.560 1.00 89.69 180 PRO A C 1
ATOM 1340 O O . PRO A 1 180 ? -5.962 13.430 15.466 1.00 89.69 180 PRO A O 1
ATOM 1343 N N . TYR A 1 181 ? -7.477 11.833 15.921 1.00 92.44 181 TYR A N 1
ATOM 1344 C CA . TYR A 1 181 ? -6.481 10.804 16.202 1.00 92.44 181 TYR A CA 1
ATOM 1345 C C . TYR A 1 181 ? -5.539 10.590 15.007 1.00 92.44 181 TYR A C 1
ATOM 1347 O O . TYR A 1 181 ? -5.970 10.679 13.856 1.00 92.44 181 TYR A O 1
ATOM 1355 N N . ILE A 1 182 ? -4.273 10.245 15.272 1.00 95.62 182 ILE A N 1
ATOM 1356 C CA . ILE A 1 182 ? -3.211 10.185 14.255 1.00 95.62 182 ILE A CA 1
ATOM 1357 C C . ILE A 1 182 ? -3.574 9.313 13.041 1.00 95.62 182 ILE A C 1
ATOM 1359 O O . ILE A 1 182 ? -3.281 9.691 11.909 1.00 95.62 182 ILE A O 1
ATOM 1363 N N . SER A 1 183 ? -4.298 8.205 13.240 1.00 95.88 183 SER A N 1
ATOM 1364 C CA . SER A 1 183 ? -4.788 7.368 12.135 1.00 95.88 183 SER A CA 1
ATOM 1365 C C . SER A 1 183 ? -5.657 8.135 11.137 1.00 95.88 183 SER A C 1
ATOM 1367 O O . SER A 1 183 ? -5.525 7.944 9.933 1.00 95.88 183 SER A O 1
ATOM 1369 N N . LEU A 1 184 ? -6.531 9.023 11.623 1.00 95.94 184 LEU A N 1
ATOM 1370 C CA . LEU A 1 184 ? -7.417 9.825 10.776 1.00 95.94 184 LEU A CA 1
ATOM 1371 C C . LEU A 1 184 ? -6.648 10.892 9.997 1.00 95.94 184 LEU A C 1
ATOM 1373 O O . LEU A 1 184 ? -7.049 11.214 8.884 1.00 95.94 184 LEU A O 1
ATOM 1377 N N . LEU A 1 185 ? -5.544 11.411 10.542 1.00 96.69 185 LEU A N 1
ATOM 1378 C CA . LEU A 1 185 ? -4.672 12.343 9.823 1.00 96.69 185 LEU A CA 1
ATOM 1379 C C . LEU A 1 185 ? -4.001 11.655 8.630 1.00 96.69 185 LEU A C 1
ATOM 1381 O O . LEU A 1 185 ? -4.067 12.164 7.511 1.00 96.69 185 LEU A O 1
ATOM 1385 N N . TYR A 1 186 ? -3.438 10.463 8.847 1.00 97.50 186 TYR A N 1
ATOM 1386 C CA . TYR A 1 186 ? -2.876 9.641 7.774 1.00 97.50 186 TYR A CA 1
ATOM 1387 C C . TYR A 1 186 ? -3.920 9.286 6.707 1.00 97.50 186 TYR A C 1
ATOM 1389 O O . TYR A 1 186 ? -3.659 9.458 5.517 1.00 97.50 186 TYR A O 1
ATOM 1397 N N . PHE A 1 187 ? -5.119 8.850 7.111 1.00 97.44 187 PHE A N 1
ATOM 1398 C CA . PHE A 1 187 ? -6.198 8.553 6.165 1.00 97.44 187 PHE A CA 1
ATOM 1399 C C . PHE A 1 187 ? -6.683 9.787 5.404 1.00 97.44 187 PHE A C 1
ATOM 1401 O O . PHE A 1 187 ? -6.908 9.699 4.201 1.00 97.44 187 PHE A O 1
ATOM 1408 N N . GLY A 1 188 ? -6.827 10.932 6.074 1.00 96.62 188 GLY A N 1
ATOM 1409 C CA . GLY A 1 188 ? -7.293 12.166 5.449 1.00 96.62 188 GLY A CA 1
ATOM 1410 C C . GLY A 1 188 ? -6.324 12.679 4.392 1.00 96.62 188 GLY A C 1
ATOM 1411 O O . GLY A 1 188 ? -6.728 12.904 3.251 1.00 96.62 188 GLY A O 1
ATOM 1412 N N . ILE A 1 189 ? -5.038 12.796 4.737 1.00 96.62 189 ILE A N 1
ATOM 1413 C CA . ILE A 1 189 ? -4.009 13.187 3.766 1.00 96.62 189 ILE A CA 1
ATOM 1414 C C . ILE A 1 189 ? -3.891 12.152 2.652 1.00 96.62 189 ILE A C 1
ATOM 1416 O O . ILE A 1 189 ? -3.848 12.534 1.487 1.00 96.62 189 ILE A O 1
ATOM 1420 N N . GLY A 1 190 ? -3.899 10.859 2.982 1.00 97.06 190 GLY A N 1
ATOM 1421 C CA . GLY A 1 190 ? -3.849 9.799 1.984 1.00 97.06 190 GLY A CA 1
ATOM 1422 C C . GLY A 1 190 ? -5.002 9.885 0.981 1.00 97.06 190 GLY A C 1
ATOM 1423 O O . GLY A 1 190 ? -4.765 9.788 -0.219 1.00 97.06 190 GLY A O 1
ATOM 1424 N N . LEU A 1 191 ? -6.239 10.093 1.442 1.00 97.44 191 LEU A N 1
ATOM 1425 C CA . LEU A 1 191 ? -7.417 10.188 0.574 1.00 97.44 191 LEU A CA 1
ATOM 1426 C C . LEU A 1 191 ? -7.366 11.401 -0.362 1.00 97.44 191 LEU A C 1
ATOM 1428 O O . LEU A 1 191 ? -7.716 11.277 -1.539 1.00 97.44 191 LEU A O 1
ATOM 1432 N N . LEU A 1 192 ? -6.925 12.555 0.150 1.00 96.81 192 LEU A N 1
ATOM 1433 C CA . LEU A 1 192 ? -6.736 13.760 -0.660 1.00 96.81 192 LEU A CA 1
ATOM 1434 C C . LEU A 1 192 ? -5.597 13.582 -1.662 1.00 96.81 192 LEU A C 1
ATOM 1436 O O . LEU A 1 192 ? -5.740 13.968 -2.820 1.00 96.81 192 LEU A O 1
ATOM 1440 N N . ALA A 1 193 ? -4.491 12.971 -1.237 1.00 95.75 193 ALA A N 1
ATOM 1441 C CA . ALA A 1 193 ? -3.362 12.679 -2.105 1.00 95.75 193 ALA A CA 1
ATOM 1442 C C . ALA A 1 193 ? -3.754 11.691 -3.206 1.00 95.75 193 ALA A C 1
ATOM 1444 O O . ALA A 1 193 ? -3.449 11.946 -4.363 1.00 95.75 193 ALA A O 1
ATOM 1445 N N . LEU A 1 194 ? -4.485 10.617 -2.890 1.00 95.75 194 LEU A N 1
ATOM 1446 C CA . LEU A 1 194 ? -4.983 9.683 -3.899 1.00 95.75 194 LEU A CA 1
ATOM 1447 C C . LEU A 1 194 ? -5.881 10.400 -4.910 1.00 95.75 194 LEU A C 1
ATOM 1449 O O . LEU A 1 194 ? -5.678 10.247 -6.108 1.00 95.75 194 LEU A O 1
ATOM 1453 N N . LEU A 1 195 ? -6.833 11.216 -4.444 1.00 96.00 195 LEU A N 1
ATOM 1454 C CA . LEU A 1 195 ? -7.714 11.988 -5.322 1.00 96.00 195 LEU A CA 1
ATOM 1455 C C . LEU A 1 195 ? -6.921 12.938 -6.233 1.00 96.00 195 LEU A C 1
ATOM 1457 O O . LEU A 1 195 ? -7.132 12.945 -7.444 1.00 96.00 195 LEU A O 1
ATOM 1461 N N . GLY A 1 196 ? -6.000 13.717 -5.661 1.00 94.19 196 GLY A N 1
ATOM 1462 C CA . GLY A 1 196 ? -5.204 14.701 -6.391 1.00 94.19 196 GLY A CA 1
ATOM 1463 C C . GLY A 1 196 ? -4.214 14.068 -7.368 1.00 94.19 196 GLY A C 1
ATOM 1464 O O . GLY A 1 196 ? -4.149 14.479 -8.520 1.00 94.19 196 GLY A O 1
ATOM 1465 N N . LEU A 1 197 ? -3.476 13.040 -6.943 1.00 92.94 197 LEU A N 1
ATOM 1466 C CA . LEU A 1 197 ? -2.490 12.348 -7.779 1.00 92.94 197 LEU A CA 1
ATOM 1467 C C . LEU A 1 197 ? -3.156 11.548 -8.900 1.00 92.94 197 LEU A C 1
ATOM 1469 O O . LEU A 1 197 ? -2.650 11.534 -10.019 1.00 92.94 197 LEU A O 1
ATOM 1473 N N . PHE A 1 198 ? -4.310 10.932 -8.629 1.00 91.06 198 PHE A N 1
ATOM 1474 C CA . PHE A 1 198 ? -5.089 10.247 -9.657 1.00 91.06 198 PHE A CA 1
ATOM 1475 C C . PHE A 1 198 ? -5.690 11.235 -10.668 1.00 91.06 198 PHE A C 1
ATOM 1477 O O . PHE A 1 198 ? -5.729 10.952 -11.862 1.00 91.06 198 PHE A O 1
ATOM 1484 N N . ALA A 1 199 ? -6.114 12.424 -10.226 1.00 91.31 199 ALA A N 1
ATOM 1485 C CA . ALA A 1 199 ? -6.520 13.490 -11.140 1.00 91.31 199 ALA A CA 1
ATOM 1486 C C . ALA A 1 199 ? -5.334 14.012 -11.974 1.00 91.31 199 ALA A C 1
ATOM 1488 O O . ALA A 1 199 ? -5.469 14.193 -13.182 1.00 91.31 199 ALA A O 1
ATOM 1489 N N . LEU A 1 200 ? -4.156 14.190 -11.363 1.00 89.88 200 LEU A N 1
ATOM 1490 C CA . LEU A 1 200 ? -2.928 14.582 -12.065 1.00 89.88 200 LEU A CA 1
ATOM 1491 C C . LEU A 1 200 ? -2.527 13.559 -13.133 1.00 89.88 200 LEU A C 1
ATOM 1493 O O . LEU A 1 200 ? -2.134 13.947 -14.230 1.00 89.88 200 LEU A O 1
ATOM 1497 N N . SER A 1 201 ? -2.676 12.260 -12.859 1.00 87.81 201 SER A N 1
ATOM 1498 C CA . SER A 1 201 ? -2.344 11.207 -13.827 1.00 87.81 201 SER A CA 1
ATOM 1499 C C . SER A 1 201 ? -3.276 11.185 -15.048 1.00 87.81 201 SER A C 1
ATOM 1501 O O . SER A 1 201 ? -2.990 10.511 -16.039 1.00 87.81 201 SER A O 1
ATOM 1503 N N . ALA A 1 202 ? -4.393 11.920 -15.021 1.00 86.19 202 ALA A N 1
ATOM 1504 C CA . ALA A 1 202 ? -5.276 12.090 -16.172 1.00 86.19 202 ALA A CA 1
ATOM 1505 C C . ALA A 1 202 ? -4.782 13.158 -17.165 1.00 86.19 202 ALA A C 1
ATOM 1507 O O . ALA A 1 202 ? -5.193 13.118 -18.323 1.00 86.19 202 ALA A O 1
ATOM 1508 N N . ILE A 1 203 ? -3.899 14.077 -16.745 1.00 86.25 203 ILE A N 1
ATOM 1509 C CA . ILE A 1 203 ? -3.471 15.237 -17.548 1.00 86.25 203 ILE A CA 1
ATOM 1510 C C . ILE A 1 203 ? -2.862 14.832 -18.902 1.00 86.25 203 ILE A C 1
ATOM 1512 O O . ILE A 1 203 ? -3.337 15.367 -19.905 1.00 86.25 203 ILE A O 1
ATOM 1516 N N . PRO A 1 204 ? -1.922 13.863 -18.991 1.00 82.25 204 PRO A N 1
ATOM 1517 C CA . PRO A 1 204 ? -1.329 13.474 -20.278 1.00 82.25 204 PRO A CA 1
ATOM 1518 C C . PRO A 1 204 ? -2.342 12.923 -21.291 1.00 82.25 204 PRO A C 1
ATOM 1520 O O . PRO A 1 204 ? -2.097 12.939 -22.491 1.00 82.25 204 PRO A O 1
ATOM 1523 N N . GLY A 1 205 ? -3.499 12.440 -20.819 1.00 77.38 205 GLY A N 1
ATOM 1524 C CA . GLY A 1 205 ? -4.593 11.979 -21.678 1.00 77.38 205 GLY A CA 1
ATOM 1525 C C . GLY A 1 205 ? -5.456 13.105 -22.258 1.00 77.38 205 GLY A C 1
ATOM 1526 O O . GLY A 1 205 ? -6.324 12.830 -23.081 1.00 77.38 205 GLY A O 1
ATOM 1527 N N . VAL A 1 206 ? -5.251 14.351 -21.820 1.00 83.00 206 VAL A N 1
ATOM 1528 C CA . VAL A 1 206 ? -5.997 15.539 -22.267 1.00 83.00 206 VAL A CA 1
ATOM 1529 C C . VAL A 1 206 ? -5.073 16.525 -22.980 1.00 83.00 206 VAL A C 1
ATOM 1531 O O . VAL A 1 206 ? -5.446 17.088 -24.006 1.00 83.00 206 VAL A O 1
ATOM 1534 N N . ILE A 1 207 ? -3.871 16.739 -22.441 1.00 84.75 207 ILE A N 1
ATOM 1535 C CA . ILE 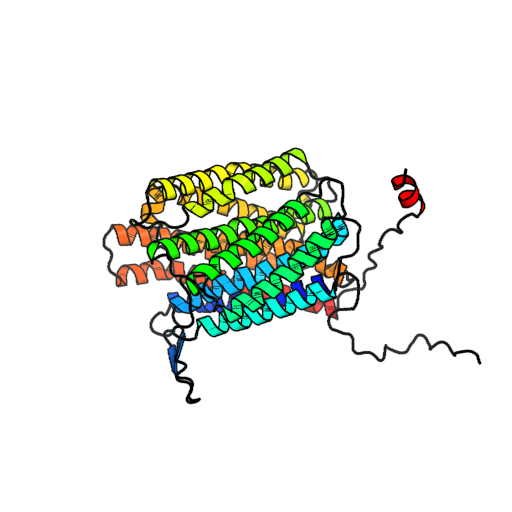A 1 207 ? -2.866 17.672 -22.957 1.00 84.75 207 ILE A CA 1
ATOM 1536 C C . ILE A 1 207 ? -1.511 16.968 -22.891 1.00 84.75 207 ILE A C 1
ATOM 1538 O O . ILE A 1 207 ? -1.112 16.527 -21.817 1.00 84.75 207 ILE A O 1
ATOM 1542 N N . SER A 1 208 ? -0.784 16.896 -24.009 1.00 82.19 208 SER A N 1
ATOM 1543 C CA . SER A 1 208 ? 0.601 16.414 -23.975 1.00 82.19 208 SER A CA 1
ATOM 1544 C C . SER A 1 208 ? 1.528 17.510 -23.460 1.00 82.19 208 SER A C 1
ATOM 1546 O O . SER A 1 208 ? 1.506 18.635 -23.964 1.00 82.19 208 SER A O 1
ATOM 1548 N N . LEU A 1 209 ? 2.362 17.177 -22.475 1.00 82.19 209 LEU A N 1
ATOM 1549 C CA . LEU A 1 209 ? 3.365 18.088 -21.914 1.00 82.19 209 LEU A CA 1
ATOM 1550 C C . LEU A 1 209 ? 4.744 17.901 -22.572 1.00 82.19 209 LEU A C 1
ATOM 1552 O O . LEU A 1 209 ? 5.711 18.569 -22.195 1.00 82.19 209 LEU A O 1
ATOM 1556 N N . GLY A 1 210 ? 4.831 16.996 -23.552 1.00 84.12 210 GLY A N 1
ATOM 1557 C CA . GLY A 1 210 ? 6.064 16.468 -24.130 1.00 84.12 210 GLY A CA 1
ATOM 1558 C C . GLY A 1 210 ? 6.518 15.193 -23.414 1.00 84.12 210 GLY A C 1
ATOM 1559 O O . GLY A 1 210 ? 6.320 15.043 -22.209 1.00 84.12 210 GLY A O 1
ATOM 1560 N N . SER A 1 211 ? 7.166 14.281 -24.146 1.00 81.50 211 SER A N 1
ATOM 1561 C CA . SER A 1 211 ? 7.491 12.921 -23.678 1.00 81.50 211 SER A CA 1
ATOM 1562 C C . SER A 1 211 ? 8.230 12.881 -22.335 1.00 81.50 211 SER A C 1
ATOM 1564 O O . SER A 1 211 ? 7.883 12.086 -21.466 1.00 81.50 211 SER A O 1
ATOM 1566 N N . THR A 1 212 ? 9.216 13.757 -22.131 1.00 83.00 212 THR A N 1
ATOM 1567 C CA . THR A 1 212 ? 9.992 13.818 -20.882 1.00 83.00 212 THR A CA 1
ATOM 1568 C C . THR A 1 212 ? 9.154 14.321 -19.705 1.00 83.00 212 THR A C 1
ATOM 1570 O O . THR A 1 212 ? 9.240 13.775 -18.607 1.00 83.00 212 THR A O 1
ATOM 1573 N N . ASN A 1 213 ? 8.312 15.335 -19.919 1.00 84.62 213 ASN A N 1
ATOM 1574 C CA . ASN A 1 213 ? 7.461 15.887 -18.862 1.00 84.62 213 ASN A CA 1
ATOM 1575 C C . ASN A 1 213 ? 6.324 14.929 -18.497 1.00 84.62 213 ASN A C 1
ATOM 1577 O O . ASN A 1 213 ? 6.007 14.778 -17.318 1.00 84.62 213 ASN A O 1
ATOM 1581 N N . ASP A 1 214 ? 5.755 14.246 -19.490 1.00 84.44 214 ASP A N 1
ATOM 1582 C CA . ASP A 1 214 ? 4.731 13.222 -19.295 1.00 84.44 214 ASP A CA 1
ATOM 1583 C C . ASP A 1 214 ? 5.285 12.045 -18.461 1.00 84.44 214 ASP A C 1
ATOM 1585 O O . ASP A 1 214 ? 4.629 11.576 -17.528 1.00 84.44 214 ASP A O 1
ATOM 1589 N N . GLN A 1 215 ? 6.534 11.626 -18.707 1.00 83.38 215 GLN A N 1
ATOM 1590 C CA . GLN A 1 215 ? 7.224 10.612 -17.894 1.00 83.38 215 GLN A CA 1
ATOM 1591 C C . GLN A 1 215 ? 7.570 11.100 -16.480 1.00 83.38 215 GLN A C 1
ATOM 1593 O O . GLN A 1 215 ? 7.429 10.346 -15.516 1.00 83.38 215 GLN A O 1
ATOM 1598 N N . LEU A 1 216 ? 8.001 12.355 -16.326 1.00 85.44 216 LEU A N 1
ATOM 1599 C CA . LEU A 1 216 ? 8.261 12.948 -15.011 1.00 85.44 216 LEU A CA 1
ATOM 1600 C C . LEU A 1 216 ? 6.991 13.014 -14.160 1.00 85.44 216 LEU A C 1
ATOM 1602 O O . LEU A 1 216 ? 7.012 12.653 -12.981 1.00 85.44 216 LEU A O 1
ATOM 1606 N N . LEU A 1 217 ? 5.876 13.431 -14.763 1.00 88.00 217 LEU A N 1
ATOM 1607 C CA . LEU A 1 217 ? 4.576 13.466 -14.104 1.00 88.00 217 LEU A CA 1
ATOM 1608 C C . LEU A 1 217 ? 4.112 12.059 -13.711 1.00 88.00 217 LEU A C 1
ATOM 1610 O O . LEU A 1 217 ? 3.619 11.861 -12.597 1.00 88.00 217 LEU A O 1
ATOM 1614 N N . TRP A 1 218 ? 4.303 11.068 -14.586 1.00 87.06 218 TRP A N 1
ATOM 1615 C CA . TRP A 1 218 ? 4.044 9.669 -14.251 1.00 87.06 218 TRP A CA 1
ATOM 1616 C C . TRP A 1 218 ? 4.865 9.216 -13.036 1.00 87.06 218 TRP A C 1
ATOM 1618 O O . TRP A 1 218 ? 4.294 8.740 -12.057 1.00 87.06 218 TRP A O 1
ATOM 1628 N N . ALA A 1 219 ? 6.182 9.419 -13.043 1.00 86.56 219 ALA A N 1
ATOM 1629 C CA . ALA A 1 219 ? 7.043 8.975 -11.951 1.00 86.56 219 ALA A CA 1
ATOM 1630 C C . ALA A 1 219 ? 6.680 9.651 -10.617 1.00 86.56 219 ALA A C 1
ATOM 1632 O O . ALA A 1 219 ? 6.608 8.985 -9.580 1.00 86.56 219 ALA A O 1
ATOM 1633 N N . PHE A 1 220 ? 6.380 10.954 -10.654 1.00 89.38 220 PHE A N 1
ATOM 1634 C CA . PHE A 1 220 ? 5.898 11.703 -9.496 1.00 89.38 220 PHE A CA 1
ATOM 1635 C C . PHE A 1 220 ? 4.576 11.141 -8.962 1.00 89.38 220 PHE A C 1
ATOM 1637 O O . PHE A 1 220 ? 4.442 10.902 -7.761 1.00 89.38 220 PHE A O 1
ATOM 1644 N N . THR A 1 221 ? 3.599 10.899 -9.840 1.00 90.69 221 THR A N 1
ATOM 1645 C CA . THR A 1 221 ? 2.282 10.386 -9.435 1.00 90.69 221 THR A CA 1
ATOM 1646 C C . THR A 1 221 ? 2.356 8.954 -8.914 1.00 90.69 221 THR A C 1
ATOM 1648 O O . THR A 1 221 ? 1.815 8.681 -7.843 1.00 90.69 221 THR A O 1
ATOM 1651 N N . ALA A 1 222 ? 3.084 8.060 -9.586 1.00 89.88 222 ALA A N 1
ATOM 1652 C CA . ALA A 1 222 ? 3.268 6.675 -9.162 1.00 89.88 222 ALA A CA 1
ATOM 1653 C C . ALA A 1 222 ? 3.948 6.585 -7.785 1.00 89.88 222 ALA A C 1
ATOM 1655 O O . ALA A 1 222 ? 3.422 5.946 -6.867 1.00 89.88 222 ALA A O 1
ATOM 1656 N N . ARG A 1 223 ? 5.075 7.290 -7.593 1.00 90.69 223 ARG A N 1
ATOM 1657 C CA . ARG A 1 223 ? 5.768 7.338 -6.295 1.00 90.69 223 ARG A CA 1
ATOM 1658 C C . ARG A 1 223 ? 4.907 8.005 -5.229 1.00 90.69 223 ARG A C 1
ATOM 1660 O O . ARG A 1 223 ? 4.833 7.507 -4.108 1.00 90.69 223 ARG A O 1
ATOM 1667 N N . GLY A 1 224 ? 4.219 9.087 -5.581 1.00 93.50 224 GLY A N 1
ATOM 1668 C CA . GLY A 1 224 ? 3.296 9.781 -4.694 1.00 93.50 224 GLY A CA 1
ATOM 1669 C C . GLY A 1 224 ? 2.171 8.873 -4.194 1.00 93.50 224 GLY A C 1
ATOM 1670 O O . GLY A 1 224 ? 1.879 8.887 -3.004 1.00 93.50 224 GLY A O 1
ATOM 1671 N N . ILE A 1 225 ? 1.570 8.040 -5.050 1.00 95.00 225 ILE A N 1
ATOM 1672 C CA . ILE A 1 225 ? 0.503 7.109 -4.647 1.00 95.00 225 ILE A CA 1
ATOM 1673 C C . ILE A 1 225 ? 1.044 6.077 -3.652 1.00 95.00 225 ILE A C 1
ATOM 1675 O O . ILE A 1 225 ? 0.421 5.817 -2.623 1.00 95.00 225 ILE A O 1
ATOM 1679 N N . ILE A 1 226 ? 2.230 5.523 -3.894 1.00 94.12 226 ILE A N 1
ATOM 1680 C CA . ILE A 1 226 ? 2.836 4.553 -2.972 1.00 94.12 226 ILE A CA 1
ATOM 1681 C C . ILE A 1 226 ? 3.145 5.213 -1.616 1.00 94.12 226 ILE A C 1
ATOM 1683 O O . ILE A 1 226 ? 2.773 4.684 -0.567 1.00 94.12 226 ILE A O 1
ATOM 1687 N N . THR A 1 227 ? 3.769 6.393 -1.615 1.00 93.56 227 THR A N 1
ATOM 1688 C CA . THR A 1 227 ? 4.234 7.038 -0.378 1.00 93.56 227 THR A CA 1
ATOM 1689 C C . THR A 1 227 ? 3.116 7.745 0.391 1.00 93.56 227 THR A C 1
ATOM 1691 O O . THR A 1 227 ? 3.047 7.628 1.614 1.00 93.56 227 THR A O 1
ATOM 1694 N N . TYR A 1 228 ? 2.230 8.479 -0.286 1.00 95.38 228 TYR A N 1
ATOM 1695 C CA . TYR A 1 228 ? 1.148 9.215 0.372 1.00 95.38 228 TYR A CA 1
ATOM 1696 C C . TYR A 1 228 ? -0.074 8.347 0.656 1.00 95.38 228 TYR A C 1
ATOM 1698 O O . TYR A 1 228 ? -0.638 8.416 1.748 1.00 95.38 228 TYR A O 1
ATOM 1706 N N . TRP A 1 229 ? -0.499 7.533 -0.313 1.00 96.44 229 TRP A N 1
ATOM 1707 C CA . TRP A 1 229 ? -1.717 6.745 -0.161 1.00 96.44 229 TRP A CA 1
ATOM 1708 C C . TRP A 1 229 ? -1.451 5.397 0.501 1.00 96.44 229 TRP A C 1
ATOM 1710 O O . TRP A 1 229 ? -2.002 5.129 1.570 1.00 96.44 229 TRP A O 1
ATOM 1720 N N . VAL A 1 230 ? -0.604 4.552 -0.088 1.00 96.88 230 VAL A N 1
ATOM 1721 C CA . VAL A 1 230 ? -0.411 3.185 0.421 1.00 96.88 230 VAL A CA 1
ATOM 1722 C C . VAL A 1 230 ? 0.275 3.197 1.782 1.00 96.88 230 VAL A C 1
ATOM 1724 O O . VAL A 1 230 ? -0.277 2.669 2.747 1.00 96.88 230 VAL A O 1
ATOM 1727 N N . LEU A 1 231 ? 1.440 3.835 1.900 1.00 96.00 231 LEU A N 1
ATOM 1728 C CA . LEU A 1 231 ? 2.152 3.911 3.176 1.00 96.00 231 LEU A CA 1
ATOM 1729 C C . LEU A 1 231 ? 1.349 4.702 4.218 1.00 96.00 231 LEU A C 1
ATOM 1731 O O . LEU A 1 231 ? 1.241 4.262 5.362 1.00 96.00 231 LEU A O 1
ATOM 1735 N N . GLY A 1 232 ? 0.731 5.820 3.825 1.00 96.44 232 GLY A N 1
ATOM 1736 C CA . GLY A 1 232 ? -0.113 6.613 4.720 1.00 96.44 232 GLY A CA 1
ATOM 1737 C C . GLY A 1 232 ? -1.278 5.800 5.291 1.00 96.44 232 GLY A C 1
ATOM 1738 O O . GLY A 1 232 ? -1.426 5.696 6.507 1.00 96.44 232 GLY A O 1
ATOM 1739 N N . SER A 1 233 ? -2.070 5.146 4.440 1.00 97.44 233 SER A N 1
ATOM 1740 C CA . SER A 1 233 ? -3.185 4.298 4.891 1.00 97.44 233 SER A CA 1
ATOM 1741 C C . SER A 1 233 ? -2.721 3.090 5.714 1.00 97.44 233 SER A C 1
ATOM 1743 O O . SER A 1 233 ? -3.362 2.740 6.707 1.00 97.44 233 SER A O 1
ATOM 1745 N N . THR A 1 234 ? -1.574 2.506 5.370 1.00 98.06 234 THR A N 1
ATOM 1746 C CA . THR A 1 234 ? -0.948 1.413 6.124 1.00 98.06 234 THR A CA 1
ATOM 1747 C C . THR A 1 234 ? -0.579 1.849 7.543 1.00 98.06 234 THR A C 1
ATOM 1749 O O . THR A 1 234 ? -0.969 1.199 8.516 1.00 98.06 234 THR A O 1
ATOM 1752 N N . LEU A 1 235 ? 0.118 2.981 7.691 1.00 97.56 235 LEU A N 1
ATOM 1753 C CA . LEU A 1 235 ? 0.447 3.548 9.001 1.00 97.56 235 LEU A CA 1
ATOM 1754 C C . LEU A 1 235 ? -0.820 3.921 9.771 1.00 97.56 235 LEU A C 1
ATOM 1756 O O . LEU A 1 235 ? -0.926 3.609 10.956 1.00 97.56 235 LEU A O 1
ATOM 1760 N N . GLY A 1 236 ? -1.813 4.512 9.100 1.00 97.06 236 GLY A N 1
ATOM 1761 C CA . GLY A 1 236 ? -3.110 4.821 9.696 1.00 97.06 236 GLY A CA 1
ATOM 1762 C C . GLY A 1 236 ? -3.777 3.590 10.315 1.00 97.06 236 GLY A C 1
ATOM 1763 O O . GLY A 1 236 ? -4.231 3.645 11.464 1.00 97.06 236 GLY A O 1
ATOM 1764 N N . ALA A 1 237 ? -3.756 2.458 9.606 1.00 97.81 237 ALA A N 1
ATOM 1765 C CA . ALA A 1 237 ? -4.275 1.193 10.110 1.00 97.81 237 ALA A CA 1
ATOM 1766 C C . ALA A 1 237 ? -3.461 0.658 11.303 1.00 97.81 237 ALA A C 1
ATOM 1768 O O . ALA A 1 237 ? -4.044 0.274 12.318 1.00 97.81 237 ALA A O 1
ATOM 1769 N N . LEU A 1 238 ? -2.127 0.687 11.234 1.00 97.81 238 LEU A N 1
ATOM 1770 C CA . LEU A 1 238 ? -1.247 0.204 12.307 1.00 97.81 238 LEU A CA 1
ATOM 1771 C C . LEU A 1 238 ? -1.374 1.025 13.596 1.00 97.81 238 LEU A C 1
ATOM 1773 O O . LEU A 1 238 ? -1.483 0.445 14.679 1.00 97.81 238 LEU A O 1
ATOM 1777 N N . TYR A 1 239 ? -1.448 2.356 13.485 1.00 97.12 239 TYR A N 1
ATOM 1778 C CA . TYR A 1 239 ? -1.680 3.254 14.621 1.00 97.12 239 TYR A CA 1
ATOM 1779 C C . TYR A 1 239 ? -3.025 3.015 15.308 1.00 97.12 239 TYR A C 1
ATOM 1781 O O . TYR A 1 239 ? -3.173 3.349 16.476 1.00 97.12 239 TYR A O 1
ATOM 1789 N N . TYR A 1 240 ? -4.000 2.414 14.626 1.00 95.44 240 TYR A N 1
ATOM 1790 C CA . TYR A 1 240 ? -5.249 1.999 15.255 1.00 95.44 240 TYR A CA 1
ATOM 1791 C C . TYR A 1 240 ? -5.141 0.599 15.862 1.00 95.44 240 TYR A C 1
ATOM 1793 O O . TYR A 1 240 ? -5.504 0.384 17.019 1.00 95.44 240 TYR A O 1
ATOM 1801 N N . VAL A 1 241 ? -4.661 -0.365 15.075 1.00 94.88 241 VAL A N 1
ATOM 1802 C CA . VAL A 1 241 ? -4.700 -1.792 15.412 1.00 94.88 241 VAL A CA 1
ATOM 1803 C C . VAL A 1 241 ? -3.788 -2.117 16.591 1.00 94.88 241 VAL A C 1
ATOM 1805 O O . VAL A 1 241 ? -4.227 -2.802 17.517 1.00 94.88 241 VAL A O 1
ATOM 1808 N N . ILE A 1 242 ? -2.552 -1.606 16.594 1.00 95.69 242 ILE A N 1
ATOM 1809 C CA . ILE A 1 242 ? -1.558 -1.950 17.617 1.00 95.69 242 ILE A CA 1
ATOM 1810 C C . ILE A 1 242 ? -2.037 -1.525 19.015 1.00 95.69 242 ILE A C 1
ATOM 1812 O O . ILE A 1 242 ? -2.212 -2.420 19.844 1.00 95.69 242 ILE A O 1
ATOM 1816 N N . PRO A 1 243 ? -2.359 -0.242 19.294 1.00 92.75 243 PRO A N 1
ATOM 1817 C CA . PRO A 1 243 ? -2.846 0.154 20.618 1.00 92.75 243 PRO A CA 1
ATOM 1818 C C . PRO A 1 243 ? -4.155 -0.546 21.005 1.00 92.75 243 PRO A C 1
ATOM 1820 O O . PRO A 1 243 ? -4.377 -0.882 22.168 1.00 92.75 243 PRO A O 1
ATOM 1823 N N . ARG A 1 244 ? -5.049 -0.800 20.035 1.00 90.44 244 ARG A N 1
ATOM 1824 C CA . ARG A 1 244 ? -6.341 -1.445 20.307 1.00 90.44 244 ARG A CA 1
ATOM 1825 C C . ARG A 1 244 ? -6.204 -2.893 20.747 1.00 90.44 244 ARG A C 1
ATOM 1827 O O . ARG A 1 244 ? -6.920 -3.305 21.659 1.00 90.44 244 ARG A O 1
ATOM 1834 N N . VAL A 1 245 ? -5.337 -3.668 20.103 1.00 89.38 245 VAL A N 1
ATOM 1835 C CA . VAL A 1 245 ? -5.170 -5.086 20.444 1.00 89.38 245 VAL A CA 1
ATOM 1836 C C . VAL A 1 245 ? -4.270 -5.260 21.654 1.00 89.38 245 VAL A C 1
ATOM 1838 O O . VAL A 1 245 ? -4.587 -6.068 22.527 1.00 89.38 245 VAL A O 1
ATOM 1841 N N . THR A 1 246 ? -3.219 -4.448 21.783 1.00 89.50 246 THR A N 1
ATOM 1842 C CA . THR A 1 246 ? -2.432 -4.450 23.014 1.00 89.50 246 THR A CA 1
ATOM 1843 C C . THR A 1 246 ? -3.203 -3.857 24.181 1.00 89.50 246 THR A C 1
ATOM 1845 O O . THR A 1 246 ? -2.836 -4.142 25.299 1.00 89.50 246 THR A O 1
ATOM 1848 N N . ARG A 1 247 ? -4.278 -3.081 23.999 1.00 87.94 247 ARG A N 1
ATOM 1849 C CA . ARG A 1 247 ? -4.935 -2.335 25.095 1.00 87.94 247 ARG A CA 1
ATOM 1850 C C . ARG A 1 247 ? -3.956 -1.446 25.879 1.00 87.94 247 ARG A C 1
ATOM 1852 O O . ARG A 1 247 ? -4.195 -1.159 27.050 1.00 87.94 247 ARG A O 1
ATOM 1859 N N . ASN A 1 248 ? -2.867 -1.032 25.240 1.00 89.69 248 ASN A N 1
ATOM 1860 C CA . ASN A 1 248 ? -1.943 -0.050 25.779 1.00 89.69 248 ASN A CA 1
ATOM 1861 C C . ASN A 1 248 ? -2.296 1.330 25.202 1.00 89.69 248 ASN A C 1
ATOM 1863 O O . ASN A 1 248 ? -2.744 1.417 24.052 1.00 89.69 248 ASN A O 1
ATOM 1867 N N . PRO A 1 249 ? -2.097 2.419 25.963 1.00 91.38 249 PRO A N 1
ATOM 1868 C CA . PRO A 1 249 ? -2.146 3.754 25.384 1.00 91.38 249 PRO A CA 1
ATOM 1869 C C . PRO A 1 249 ? -1.042 3.904 24.331 1.00 91.38 249 PRO A C 1
ATOM 1871 O O . PRO A 1 249 ? 0.018 3.284 24.437 1.00 91.38 249 PRO A O 1
ATOM 1874 N N . LEU A 1 250 ? -1.285 4.741 23.319 1.00 93.19 250 LEU A N 1
ATOM 1875 C CA . LEU A 1 250 ? -0.245 5.114 22.359 1.00 93.19 250 LEU A CA 1
ATOM 1876 C C . LEU A 1 250 ? 0.929 5.743 23.119 1.00 93.19 250 LEU A C 1
ATOM 1878 O O . LEU A 1 250 ? 0.708 6.656 23.912 1.00 93.19 250 LEU A O 1
ATOM 1882 N N . TYR A 1 251 ? 2.149 5.275 22.854 1.00 93.94 251 TYR A N 1
ATOM 1883 C CA . TYR A 1 251 ? 3.332 5.659 23.626 1.00 93.94 251 TYR A CA 1
ATOM 1884 C C . TYR A 1 251 ? 3.550 7.179 23.685 1.00 93.94 251 TYR A C 1
ATOM 1886 O O . TYR A 1 251 ? 3.661 7.743 24.770 1.00 93.94 251 TYR A O 1
ATOM 1894 N N . SER A 1 252 ? 3.571 7.864 22.537 1.00 95.56 252 SER A N 1
ATOM 1895 C CA . SER A 1 252 ? 3.659 9.327 22.507 1.00 95.56 252 SER A CA 1
ATOM 1896 C C . SER A 1 252 ? 2.873 9.929 21.349 1.00 95.56 252 SER A C 1
ATOM 1898 O O . SER A 1 252 ? 3.158 9.674 20.176 1.00 95.56 252 SER A O 1
ATOM 1900 N N . GLY A 1 253 ? 1.902 10.788 21.677 1.00 93.94 253 GLY A N 1
ATOM 1901 C CA . GLY A 1 253 ? 1.151 11.565 20.687 1.00 93.94 253 GLY A CA 1
ATOM 1902 C C . GLY A 1 253 ? 2.027 12.579 19.946 1.00 93.94 253 GLY A C 1
ATOM 1903 O O . GLY A 1 253 ? 1.926 12.698 18.728 1.00 93.94 253 GLY A O 1
ATOM 1904 N N . GLY A 1 254 ? 2.945 13.249 20.653 1.00 94.25 254 GLY A N 1
ATOM 1905 C CA . GLY A 1 254 ? 3.881 14.203 20.045 1.00 94.25 254 GLY A CA 1
ATOM 1906 C C . GLY A 1 254 ? 4.839 13.533 19.061 1.00 94.25 254 GLY A C 1
ATOM 1907 O O . GLY A 1 254 ? 5.041 14.035 17.959 1.00 94.25 254 GLY A O 1
ATOM 1908 N N . LEU A 1 255 ? 5.352 12.347 19.407 1.00 94.62 255 LEU A N 1
ATOM 1909 C CA . LEU A 1 255 ? 6.206 11.569 18.508 1.00 94.62 255 LEU A CA 1
ATOM 1910 C C . LEU A 1 255 ? 5.433 11.080 17.271 1.00 94.62 255 LEU A C 1
ATOM 1912 O O . LEU A 1 255 ? 5.981 11.049 16.172 1.00 94.62 255 LEU A O 1
ATOM 1916 N N . ALA A 1 256 ? 4.148 10.743 17.436 1.00 96.12 256 ALA A N 1
ATOM 1917 C CA . ALA A 1 256 ? 3.267 10.366 16.330 1.00 96.12 256 ALA A CA 1
ATOM 1918 C C . ALA A 1 256 ? 3.060 11.529 15.350 1.00 96.12 256 ALA A C 1
ATOM 1920 O O . ALA A 1 256 ? 3.150 11.336 14.140 1.00 96.12 256 ALA A O 1
ATOM 1921 N N . LEU A 1 257 ? 2.827 12.738 15.874 1.00 96.75 257 LEU A N 1
ATOM 1922 C CA . LEU A 1 257 ? 2.681 13.949 15.066 1.00 96.75 257 LEU A CA 1
ATOM 1923 C C . LEU A 1 257 ? 3.987 14.324 14.366 1.00 96.75 257 LEU A C 1
ATOM 1925 O O . LEU A 1 257 ? 3.958 14.657 13.186 1.00 96.75 257 LEU A O 1
ATOM 1929 N N . LEU A 1 258 ? 5.130 14.222 15.049 1.00 96.81 258 LEU A N 1
ATOM 1930 C CA . LEU A 1 258 ? 6.432 14.491 14.440 1.00 96.81 258 LEU A CA 1
ATOM 1931 C C . LEU A 1 258 ? 6.726 13.520 13.287 1.00 96.81 258 LEU A C 1
ATOM 1933 O O . LEU A 1 258 ? 7.155 13.951 12.219 1.00 96.81 258 LEU A O 1
ATOM 1937 N N . ALA A 1 259 ? 6.432 12.228 13.474 1.00 97.00 259 ALA A N 1
ATOM 1938 C CA . ALA A 1 259 ? 6.534 11.233 12.411 1.00 97.00 259 ALA A CA 1
ATOM 1939 C C . ALA A 1 259 ? 5.612 11.570 11.228 1.00 97.00 259 ALA A C 1
ATOM 1941 O O . ALA A 1 259 ? 6.046 11.545 10.081 1.00 97.00 259 ALA A O 1
ATOM 1942 N N . PHE A 1 260 ? 4.362 11.949 11.504 1.00 97.25 260 PHE A N 1
ATOM 1943 C CA . PHE A 1 260 ? 3.384 12.313 10.479 1.00 97.25 260 PHE A CA 1
ATOM 1944 C C . PHE A 1 260 ? 3.786 13.559 9.679 1.00 97.25 260 PHE A C 1
ATOM 1946 O O . PHE A 1 260 ? 3.765 13.524 8.452 1.00 97.25 260 PHE A O 1
ATOM 1953 N N . PHE A 1 261 ? 4.192 14.647 10.336 1.00 96.12 261 PHE A N 1
ATOM 1954 C CA . PHE A 1 261 ? 4.605 15.863 9.631 1.00 96.12 261 PHE A CA 1
ATOM 1955 C C . PHE A 1 261 ? 5.934 15.684 8.895 1.00 96.12 261 PHE A C 1
ATOM 1957 O O . PHE A 1 261 ? 6.078 16.188 7.783 1.00 96.12 261 PHE A O 1
ATOM 1964 N N . GLY A 1 262 ? 6.878 14.924 9.462 1.00 95.69 262 GLY A N 1
ATOM 1965 C CA . GLY A 1 262 ? 8.110 14.563 8.764 1.00 95.69 262 GLY A CA 1
ATOM 1966 C C . GLY A 1 262 ? 7.829 13.728 7.513 1.00 95.69 262 GLY A C 1
ATOM 1967 O O . GLY A 1 262 ? 8.371 14.011 6.447 1.00 95.69 262 GLY A O 1
ATOM 1968 N N . TRP A 1 263 ? 6.929 12.744 7.609 1.00 96.19 263 TRP A N 1
ATOM 1969 C CA . TRP A 1 263 ? 6.468 11.976 6.452 1.00 96.19 263 TRP A CA 1
ATOM 1970 C C . TRP A 1 263 ? 5.820 12.886 5.407 1.00 96.19 263 TRP A C 1
ATOM 1972 O O . TRP A 1 263 ? 6.214 12.843 4.247 1.00 96.19 263 TRP A O 1
ATOM 1982 N N . LEU A 1 264 ? 4.895 13.761 5.809 1.00 94.44 264 LEU A N 1
ATOM 1983 C CA . LEU A 1 264 ? 4.195 14.672 4.901 1.00 94.44 264 LEU A CA 1
ATOM 1984 C C . LEU A 1 264 ? 5.161 15.597 4.145 1.00 94.44 264 LEU A C 1
ATOM 1986 O O . LEU A 1 264 ? 5.000 15.787 2.937 1.00 94.44 264 LEU A O 1
ATOM 1990 N N . ALA A 1 265 ? 6.166 16.132 4.843 1.00 92.19 265 ALA A N 1
ATOM 1991 C CA . ALA A 1 265 ? 7.166 17.035 4.283 1.00 92.19 265 ALA A CA 1
ATOM 1992 C C . ALA A 1 265 ? 8.096 16.338 3.277 1.00 92.19 265 ALA A C 1
ATOM 1994 O O . ALA A 1 265 ? 8.339 16.863 2.190 1.00 92.19 265 ALA A O 1
ATOM 1995 N N . PHE A 1 266 ? 8.610 15.150 3.612 1.00 93.25 266 PHE A N 1
ATOM 1996 C CA . PHE A 1 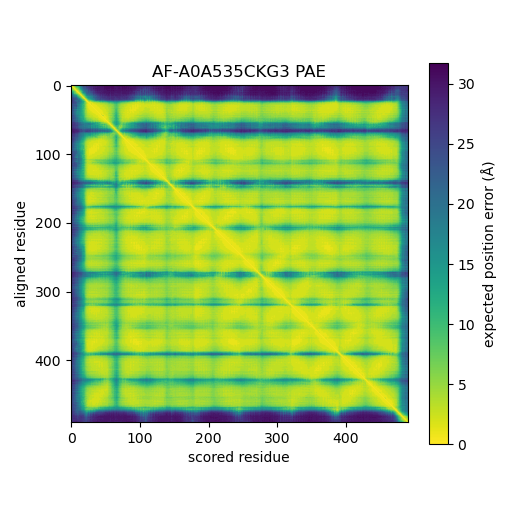266 ? 9.614 14.476 2.781 1.00 93.25 266 PHE A CA 1
ATOM 1997 C C . PHE A 1 266 ? 9.020 13.538 1.724 1.00 93.25 266 PHE A C 1
ATOM 1999 O O . PHE A 1 266 ? 9.686 13.255 0.728 1.00 93.25 266 PHE A O 1
ATOM 2006 N N . ALA A 1 267 ? 7.766 13.100 1.873 1.00 90.31 267 ALA A N 1
ATOM 2007 C CA . ALA A 1 267 ? 7.098 12.238 0.898 1.00 90.31 267 ALA A CA 1
ATOM 2008 C C . ALA A 1 267 ? 7.023 12.892 -0.487 1.00 90.31 267 ALA A C 1
ATOM 2010 O O . ALA A 1 267 ? 7.381 12.264 -1.484 1.00 90.31 267 ALA A O 1
ATOM 2011 N N . GLY A 1 268 ? 6.650 14.170 -0.545 1.00 86.44 268 GLY A N 1
ATOM 2012 C CA . GLY A 1 268 ? 6.554 14.929 -1.790 1.00 86.44 268 GLY A CA 1
ATOM 2013 C C . GLY A 1 268 ? 7.920 15.130 -2.425 1.00 86.44 268 GLY A C 1
ATOM 2014 O O . GLY A 1 268 ? 8.075 14.918 -3.623 1.00 86.44 268 GLY A O 1
ATOM 2015 N N . LEU A 1 269 ? 8.936 15.425 -1.608 1.00 87.00 269 LEU A N 1
ATOM 2016 C CA . LEU A 1 269 ? 10.313 15.541 -2.077 1.00 87.00 269 LEU A CA 1
ATOM 2017 C C . LEU A 1 269 ? 10.807 14.219 -2.680 1.00 87.00 269 LEU A C 1
ATOM 2019 O O . LEU A 1 269 ? 11.370 14.224 -3.769 1.00 87.00 269 LEU A O 1
ATOM 2023 N N . SER A 1 270 ? 10.525 13.083 -2.034 1.00 86.75 270 SER A N 1
ATOM 2024 C CA . SER A 1 270 ? 10.886 11.756 -2.555 1.00 86.75 270 SER A CA 1
ATOM 2025 C C . SER A 1 270 ? 10.216 11.427 -3.895 1.00 86.75 270 SER A C 1
ATOM 2027 O O . SER A 1 270 ? 10.794 10.711 -4.709 1.00 86.75 270 SER A O 1
ATOM 2029 N N . ALA A 1 271 ? 9.018 11.965 -4.150 1.00 84.00 271 ALA A N 1
ATOM 2030 C CA . ALA A 1 271 ? 8.293 11.747 -5.398 1.00 84.00 271 ALA A CA 1
ATOM 2031 C C . ALA A 1 271 ? 8.919 12.496 -6.586 1.00 84.00 271 ALA A C 1
ATOM 2033 O O . ALA A 1 271 ? 8.843 12.019 -7.714 1.00 84.00 271 ALA A O 1
ATOM 2034 N N . ILE A 1 272 ? 9.587 13.629 -6.343 1.00 78.25 272 ILE A N 1
ATOM 2035 C CA . ILE A 1 272 ? 10.170 14.480 -7.395 1.00 78.25 272 ILE A CA 1
ATOM 2036 C C . ILE A 1 272 ? 11.308 13.776 -8.154 1.00 78.25 272 ILE A C 1
ATOM 2038 O O . ILE A 1 272 ? 11.435 13.952 -9.362 1.00 78.25 272 ILE A O 1
ATOM 2042 N N . GLY A 1 273 ? 12.127 12.966 -7.477 1.00 66.44 273 GLY A N 1
ATOM 2043 C CA . GLY A 1 273 ? 13.280 12.281 -8.088 1.00 66.44 273 GLY A CA 1
ATOM 2044 C C . GLY A 1 273 ? 13.055 10.799 -8.367 1.00 66.44 273 GLY A C 1
ATOM 2045 O O . GLY A 1 273 ? 14.022 10.042 -8.407 1.00 66.44 273 GLY A O 1
ATOM 2046 N N . ALA A 1 274 ? 11.798 10.373 -8.510 1.00 67.25 274 ALA A N 1
ATOM 2047 C CA . ALA A 1 274 ? 11.466 8.977 -8.782 1.00 67.25 274 ALA A CA 1
ATOM 2048 C C . ALA A 1 274 ? 11.925 8.513 -10.177 1.00 67.25 274 ALA A C 1
ATOM 2050 O O . ALA A 1 274 ? 12.220 7.331 -10.355 1.00 67.25 274 ALA A O 1
ATOM 2051 N N . LEU A 1 275 ? 12.016 9.429 -11.151 1.00 71.69 275 LEU A N 1
ATOM 2052 C CA . LEU A 1 275 ? 12.528 9.125 -12.486 1.00 71.69 275 LEU A CA 1
ATOM 2053 C C . LEU A 1 275 ? 14.043 9.323 -12.538 1.00 71.69 275 LEU A C 1
ATOM 2055 O O . LEU A 1 275 ? 14.553 10.406 -12.246 1.00 71.69 275 LEU A O 1
ATOM 2059 N N . VAL A 1 276 ? 14.750 8.281 -12.962 1.00 62.66 276 VAL A N 1
ATOM 2060 C CA . VAL A 1 276 ? 16.199 8.304 -13.169 1.00 62.66 276 VAL A CA 1
ATOM 2061 C C . VAL A 1 276 ? 16.447 8.171 -14.663 1.00 62.66 276 VAL A C 1
ATOM 2063 O O . VAL A 1 276 ? 16.678 7.077 -15.167 1.00 62.66 276 VAL A O 1
ATOM 2066 N N . ASP A 1 277 ? 16.349 9.292 -15.370 1.00 66.50 277 ASP A N 1
ATOM 2067 C CA . ASP A 1 277 ? 16.613 9.372 -16.806 1.00 66.50 277 ASP A CA 1
ATOM 2068 C C . ASP A 1 277 ? 17.663 10.471 -17.066 1.00 66.50 277 ASP A C 1
ATOM 2070 O O . ASP A 1 277 ? 17.598 11.527 -16.424 1.00 66.50 277 ASP A O 1
ATOM 2074 N N . PRO A 1 278 ? 18.637 10.256 -17.975 1.00 64.62 278 PRO A N 1
ATOM 2075 C CA . PRO A 1 278 ? 19.617 11.276 -18.362 1.00 64.62 278 PRO A CA 1
ATOM 2076 C C . PRO A 1 278 ? 19.005 12.604 -18.833 1.00 64.62 278 PRO A C 1
ATOM 2078 O O . PRO A 1 278 ? 19.648 13.646 -18.731 1.00 64.62 278 PRO A O 1
ATOM 2081 N N . SER A 1 279 ? 17.771 12.572 -19.336 1.00 72.12 279 SER A N 1
ATOM 2082 C CA . SER A 1 279 ? 17.015 13.727 -19.828 1.00 72.12 279 SER A CA 1
ATOM 2083 C C . SER A 1 279 ? 16.494 14.628 -18.703 1.00 72.12 279 SER A C 1
ATOM 2085 O O . SER A 1 279 ? 16.050 15.746 -18.962 1.00 72.12 279 SER A O 1
ATOM 2087 N N . VAL A 1 280 ? 16.518 14.157 -17.452 1.00 79.88 280 VAL A N 1
ATOM 2088 C CA . VAL A 1 280 ? 16.002 14.893 -16.293 1.00 79.88 280 VAL A CA 1
ATOM 2089 C C . VAL A 1 280 ? 17.106 15.757 -15.678 1.00 79.88 280 VAL A C 1
ATOM 2091 O O . VAL A 1 280 ? 18.206 15.260 -15.420 1.00 79.88 280 VAL A O 1
ATOM 2094 N N . PRO A 1 281 ? 16.829 17.036 -15.353 1.00 83.94 281 PRO A N 1
ATOM 2095 C CA . PRO A 1 281 ? 17.779 17.890 -14.655 1.00 83.94 281 PRO A CA 1
ATOM 2096 C C . PRO A 1 281 ? 18.336 17.242 -13.385 1.00 83.94 281 PRO A C 1
ATOM 2098 O O . PRO A 1 281 ? 17.600 16.828 -12.489 1.00 83.94 281 PRO A O 1
ATOM 2101 N N . TYR A 1 282 ? 19.662 17.242 -13.265 1.00 83.69 282 TYR A N 1
ATOM 2102 C CA . TYR A 1 282 ? 20.384 16.634 -12.145 1.00 83.69 282 TYR A CA 1
ATOM 2103 C C . TYR A 1 282 ? 19.925 17.122 -10.760 1.00 83.69 282 TYR A C 1
ATOM 2105 O O . TYR A 1 282 ? 19.931 16.364 -9.790 1.00 83.69 282 TYR A O 1
ATOM 2113 N N . VAL A 1 283 ? 19.510 18.386 -10.649 1.00 85.94 283 VAL A N 1
ATOM 2114 C CA . VAL A 1 283 ? 19.007 18.955 -9.389 1.00 85.94 283 VAL A CA 1
ATOM 2115 C C . VAL A 1 283 ? 17.732 18.239 -8.931 1.00 85.94 283 VAL A C 1
ATOM 2117 O O . VAL A 1 283 ? 17.595 17.946 -7.746 1.00 85.94 283 VAL A O 1
ATOM 2120 N N . ILE A 1 284 ? 16.840 17.890 -9.862 1.00 84.56 284 ILE A N 1
ATOM 2121 C CA . ILE A 1 284 ? 15.557 17.229 -9.582 1.00 84.56 284 ILE A CA 1
ATOM 2122 C C . ILE A 1 284 ? 15.793 15.820 -9.030 1.00 84.56 284 ILE A C 1
ATOM 2124 O O . ILE A 1 284 ? 15.264 15.471 -7.973 1.00 84.56 284 ILE A O 1
ATOM 2128 N N . THR A 1 285 ? 16.648 15.029 -9.684 1.00 84.62 285 THR A N 1
ATOM 2129 C CA . THR A 1 285 ? 16.953 13.664 -9.224 1.00 84.62 285 THR A CA 1
ATOM 2130 C C . THR A 1 285 ? 17.672 13.677 -7.873 1.00 84.62 285 THR A C 1
ATOM 2132 O O . THR A 1 285 ? 17.340 12.898 -6.981 1.00 84.62 285 THR A O 1
ATOM 2135 N N . SER A 1 286 ? 18.596 14.619 -7.669 1.00 87.88 286 SER A N 1
ATOM 2136 C CA . SER A 1 286 ? 19.344 14.773 -6.415 1.00 87.88 286 SER A CA 1
ATOM 2137 C C . SER A 1 286 ? 18.455 15.166 -5.236 1.00 87.88 286 SER A C 1
ATOM 2139 O O . SER A 1 286 ? 18.618 14.639 -4.135 1.00 87.88 286 SER A O 1
ATOM 2141 N N . LEU A 1 287 ? 17.496 16.066 -5.463 1.00 88.50 287 LEU A N 1
ATOM 2142 C CA . LEU A 1 287 ? 16.516 16.458 -4.454 1.00 88.50 287 LEU A CA 1
ATOM 2143 C C . LEU A 1 287 ? 15.623 15.282 -4.055 1.00 88.50 287 LEU A C 1
ATOM 2145 O O . LEU A 1 287 ? 15.401 15.076 -2.863 1.00 88.50 287 LEU A O 1
ATOM 2149 N N . GLY A 1 288 ? 15.169 14.464 -5.009 1.00 88.88 288 GLY A N 1
ATOM 2150 C CA . GLY A 1 288 ? 14.371 13.282 -4.673 1.00 88.88 288 GLY A CA 1
ATOM 2151 C C . GLY A 1 288 ? 15.153 12.170 -3.977 1.00 88.88 288 GLY A C 1
ATOM 2152 O O . GLY A 1 288 ? 14.621 11.532 -3.065 1.00 88.88 288 GLY A O 1
ATOM 2153 N N . GLN A 1 289 ? 16.433 11.988 -4.315 1.00 89.88 289 GLN A N 1
ATOM 2154 C CA . GLN A 1 289 ? 17.334 11.107 -3.561 1.00 89.88 289 GLN A CA 1
ATOM 2155 C C . GLN A 1 289 ? 17.465 11.583 -2.108 1.00 89.88 289 GLN A C 1
ATOM 2157 O O . GLN A 1 289 ? 17.275 10.796 -1.181 1.00 89.88 289 GLN A O 1
ATOM 2162 N N . ALA A 1 290 ? 17.710 12.881 -1.899 1.00 91.62 290 ALA A N 1
ATOM 2163 C CA . ALA A 1 290 ? 17.780 13.465 -0.563 1.00 91.62 290 ALA A CA 1
ATOM 2164 C C . ALA A 1 290 ? 16.453 13.315 0.199 1.00 91.62 290 ALA A C 1
ATOM 2166 O O . ALA A 1 290 ? 16.461 12.916 1.360 1.00 91.62 290 ALA A O 1
ATOM 2167 N N . GLY A 1 291 ? 15.310 13.553 -0.452 1.00 91.88 291 GLY A N 1
ATOM 2168 C CA . GLY A 1 291 ? 13.988 13.343 0.143 1.00 91.88 291 GLY A CA 1
ATOM 2169 C C . GLY A 1 291 ? 13.747 11.900 0.579 1.00 91.88 291 GLY A C 1
ATOM 2170 O O . GLY A 1 291 ? 13.222 11.667 1.665 1.00 91.88 291 GLY A O 1
ATOM 2171 N N . THR A 1 292 ? 14.193 10.930 -0.221 1.00 92.06 292 THR A N 1
ATOM 2172 C CA . THR A 1 292 ? 14.104 9.502 0.122 1.00 92.06 292 THR A CA 1
ATOM 2173 C C . THR A 1 292 ? 14.957 9.159 1.346 1.00 92.06 292 THR A C 1
ATOM 2175 O O . THR A 1 292 ? 14.488 8.454 2.232 1.00 92.06 292 THR A O 1
ATOM 2178 N N . LEU A 1 293 ? 16.167 9.716 1.458 1.00 93.12 293 LEU A N 1
ATOM 2179 C CA . LEU A 1 293 ? 17.008 9.542 2.648 1.00 93.12 293 LEU A CA 1
ATOM 2180 C C . LEU A 1 293 ? 16.399 10.213 3.889 1.00 93.12 293 LEU A C 1
ATOM 2182 O O . LEU A 1 293 ? 16.412 9.644 4.979 1.00 93.12 293 LEU A O 1
ATOM 2186 N N . LEU A 1 294 ? 15.833 11.411 3.733 1.00 94.62 294 LEU A N 1
ATOM 2187 C CA . LEU A 1 294 ? 15.210 12.156 4.830 1.00 94.62 294 LEU A CA 1
ATOM 2188 C C . LEU A 1 294 ? 13.935 11.481 5.353 1.00 94.62 294 LEU A C 1
ATOM 2190 O O . LEU A 1 294 ? 13.641 11.605 6.541 1.00 94.62 294 LEU A O 1
ATOM 2194 N N . LEU A 1 295 ? 13.227 10.705 4.521 1.00 93.94 295 LEU A N 1
ATOM 2195 C CA . LEU A 1 295 ? 12.090 9.875 4.942 1.00 93.94 295 LEU A CA 1
ATOM 2196 C C . LEU A 1 295 ? 12.461 8.796 5.970 1.00 93.94 295 LEU A C 1
ATOM 2198 O O . LEU A 1 295 ? 11.572 8.291 6.664 1.00 93.94 295 LEU A O 1
ATOM 2202 N N . LEU A 1 296 ? 13.745 8.468 6.144 1.00 94.38 296 LEU A N 1
ATOM 2203 C CA . LEU A 1 296 ? 14.162 7.565 7.213 1.00 94.38 296 LEU A CA 1
ATOM 2204 C C . LEU A 1 296 ? 13.815 8.113 8.591 1.00 94.38 296 LEU A C 1
ATOM 2206 O O . LEU A 1 296 ? 13.292 7.371 9.419 1.00 94.38 296 LEU A O 1
ATOM 2210 N N . ALA A 1 297 ? 14.048 9.403 8.835 1.00 95.56 297 ALA A N 1
ATOM 2211 C CA . ALA A 1 297 ? 13.803 10.015 10.137 1.00 95.56 297 ALA A CA 1
ATOM 2212 C C . ALA A 1 297 ? 12.347 9.832 10.624 1.00 95.56 297 ALA A C 1
ATOM 2214 O O . ALA A 1 297 ? 12.157 9.242 11.692 1.00 95.56 297 ALA A O 1
ATOM 2215 N N . PRO A 1 298 ? 11.299 10.239 9.874 1.00 95.75 298 PRO A N 1
ATOM 2216 C CA . PRO A 1 298 ? 9.919 9.987 10.282 1.00 95.75 298 PRO A CA 1
ATOM 2217 C C . PRO A 1 298 ? 9.574 8.494 10.338 1.00 95.75 298 PRO A C 1
ATOM 2219 O O . PRO A 1 298 ? 8.772 8.100 11.183 1.00 95.75 298 PRO A O 1
ATOM 2222 N N . THR A 1 299 ? 10.203 7.650 9.515 1.00 94.44 299 THR A N 1
ATOM 2223 C CA . THR A 1 299 ? 9.995 6.193 9.562 1.00 94.44 299 THR A CA 1
ATOM 2224 C C . THR A 1 299 ? 10.489 5.594 10.880 1.00 94.44 299 THR A C 1
ATOM 2226 O O . THR A 1 299 ? 9.756 4.843 11.524 1.00 94.44 299 THR A O 1
ATOM 2229 N N . PHE A 1 300 ? 11.691 5.963 11.334 1.00 95.12 300 PHE A N 1
ATOM 2230 C CA . PHE A 1 300 ? 12.224 5.540 12.633 1.00 95.12 300 PHE A CA 1
ATOM 2231 C C . PHE A 1 300 ? 11.361 6.042 13.791 1.00 95.12 300 PHE A C 1
ATOM 2233 O O . PHE A 1 300 ? 11.102 5.289 14.728 1.00 95.12 300 PHE A O 1
ATOM 2240 N N . LEU A 1 301 ? 10.871 7.283 13.717 1.00 96.56 301 LEU A N 1
ATOM 2241 C CA . LEU A 1 301 ? 9.955 7.821 14.724 1.00 96.56 301 LEU A CA 1
ATOM 2242 C C . LEU A 1 301 ? 8.645 7.026 14.765 1.00 96.56 301 LEU A C 1
ATOM 2244 O O . LEU A 1 301 ? 8.188 6.649 15.844 1.00 96.56 301 LEU A O 1
ATOM 2248 N N . ALA A 1 302 ? 8.056 6.717 13.608 1.00 96.06 302 ALA A N 1
ATOM 2249 C CA . ALA A 1 302 ? 6.833 5.927 13.551 1.00 96.06 302 ALA A CA 1
ATOM 2250 C C . ALA A 1 302 ? 7.037 4.521 14.129 1.00 96.06 302 ALA A C 1
ATOM 2252 O O . ALA A 1 302 ? 6.259 4.083 14.981 1.00 96.06 302 ALA A O 1
ATOM 2253 N N . LEU A 1 303 ? 8.124 3.857 13.724 1.00 95.44 303 LEU A N 1
ATOM 2254 C CA . LEU A 1 303 ? 8.524 2.539 14.206 1.00 95.44 303 LEU A CA 1
ATOM 2255 C C . LEU A 1 303 ? 8.708 2.527 15.726 1.00 95.44 303 LEU A C 1
ATOM 2257 O O . LEU A 1 303 ? 8.099 1.707 16.413 1.00 95.44 303 LEU A O 1
ATOM 2261 N N . ALA A 1 304 ? 9.504 3.459 16.253 1.00 95.50 304 ALA A N 1
ATOM 2262 C CA . ALA A 1 304 ? 9.761 3.571 17.681 1.00 95.50 304 ALA A CA 1
ATOM 2263 C C . ALA A 1 304 ? 8.457 3.765 18.463 1.00 95.50 304 ALA A C 1
ATOM 2265 O O . ALA A 1 304 ? 8.255 3.108 19.480 1.00 95.50 304 ALA A O 1
ATOM 2266 N N . ASN A 1 305 ? 7.532 4.592 17.962 1.00 97.06 305 ASN A N 1
ATOM 2267 C CA . ASN A 1 305 ? 6.236 4.797 18.610 1.00 97.06 305 ASN A CA 1
ATOM 2268 C C . ASN A 1 305 ? 5.400 3.515 18.676 1.00 97.06 305 ASN A C 1
ATOM 2270 O O . ASN A 1 305 ? 4.855 3.169 19.726 1.00 97.06 305 ASN A O 1
ATOM 2274 N N . LEU A 1 306 ? 5.272 2.825 17.539 1.00 95.69 306 LEU A N 1
ATOM 2275 C CA . LEU A 1 306 ? 4.433 1.635 17.414 1.00 95.69 306 LEU A CA 1
ATOM 2276 C C . LEU A 1 306 ? 4.987 0.482 18.256 1.00 95.69 306 LEU A C 1
ATOM 2278 O O . LEU A 1 306 ? 4.228 -0.155 18.982 1.00 95.69 306 LEU A O 1
ATOM 2282 N N . LEU A 1 307 ? 6.305 0.265 18.230 1.00 94.50 307 LEU A N 1
ATOM 2283 C CA . LEU A 1 307 ? 6.959 -0.763 19.040 1.00 94.50 307 LEU A CA 1
ATOM 2284 C C . LEU A 1 307 ? 6.926 -0.425 20.535 1.00 94.50 307 LEU A C 1
ATOM 2286 O O . LEU A 1 307 ? 6.576 -1.279 21.346 1.00 94.50 307 LEU A O 1
ATOM 2290 N N . ALA A 1 308 ? 7.207 0.824 20.919 1.00 95.31 308 ALA A N 1
ATOM 2291 C CA . ALA A 1 308 ? 7.137 1.241 22.320 1.00 95.31 308 ALA A CA 1
ATOM 2292 C C . ALA A 1 308 ? 5.709 1.148 22.882 1.00 95.31 308 ALA A C 1
ATOM 2294 O O . ALA A 1 308 ? 5.532 0.826 24.057 1.00 95.31 308 ALA A O 1
ATOM 2295 N N . THR A 1 309 ? 4.681 1.328 22.046 1.00 95.12 309 THR A N 1
ATOM 2296 C CA . THR A 1 309 ? 3.274 1.113 22.430 1.00 95.12 309 THR A CA 1
ATOM 2297 C C . THR A 1 309 ? 2.999 -0.340 22.842 1.00 95.12 309 THR A C 1
ATOM 2299 O O . THR A 1 309 ? 2.091 -0.605 23.629 1.00 95.12 309 THR A O 1
ATOM 2302 N N . MET A 1 310 ? 3.796 -1.304 22.376 1.00 93.25 310 MET A N 1
ATOM 2303 C CA . MET A 1 310 ? 3.670 -2.715 22.755 1.00 93.25 310 MET A CA 1
ATOM 2304 C C . MET A 1 310 ? 4.401 -3.089 24.051 1.00 93.25 310 MET A C 1
ATOM 2306 O O . MET A 1 310 ? 4.336 -4.247 24.473 1.00 93.25 310 MET A O 1
ATOM 2310 N N . SER A 1 311 ? 5.076 -2.138 24.704 1.00 91.56 311 SER A N 1
ATOM 2311 C CA . SER A 1 311 ? 5.847 -2.394 25.924 1.00 91.56 311 SER A CA 1
ATOM 2312 C C . SER A 1 311 ? 5.013 -3.119 26.986 1.00 91.56 311 SER A C 1
ATOM 2314 O O . SER A 1 311 ? 3.856 -2.781 27.241 1.00 91.56 311 SER A O 1
ATOM 2316 N N . GLY A 1 312 ? 5.592 -4.169 27.574 1.00 90.00 312 GLY A N 1
ATOM 2317 C CA . GLY A 1 312 ? 4.922 -5.035 28.551 1.00 90.00 312 GLY A CA 1
ATOM 2318 C C . GLY A 1 312 ? 3.966 -6.083 27.962 1.00 90.00 312 GLY A C 1
ATOM 2319 O O . GLY A 1 312 ? 3.446 -6.901 28.713 1.00 90.00 312 GLY A O 1
ATOM 2320 N N . ARG A 1 313 ? 3.742 -6.106 26.638 1.00 92.06 313 ARG A N 1
ATOM 2321 C CA . ARG A 1 313 ? 2.846 -7.068 25.960 1.00 92.06 313 ARG A CA 1
ATOM 2322 C C . ARG A 1 313 ? 3.475 -7.761 24.751 1.00 92.06 313 ARG A C 1
ATOM 2324 O O . ARG A 1 313 ? 2.774 -8.237 23.862 1.00 92.06 313 ARG A O 1
ATOM 2331 N N . TRP A 1 314 ? 4.801 -7.868 24.744 1.00 90.00 314 TRP A N 1
ATOM 2332 C CA . TRP A 1 314 ? 5.571 -8.556 23.703 1.00 90.00 314 TRP A CA 1
ATOM 2333 C C . TRP A 1 314 ? 5.218 -10.040 23.548 1.00 90.00 314 TRP A C 1
ATOM 2335 O O . TRP A 1 314 ? 5.396 -10.597 22.468 1.00 90.00 314 TRP A O 1
ATOM 2345 N N . SER A 1 315 ? 4.656 -10.673 24.584 1.00 90.06 315 SER A N 1
ATOM 2346 C CA . SER A 1 315 ? 4.172 -12.057 24.512 1.00 90.06 315 SER A CA 1
ATOM 2347 C C . SER A 1 315 ? 3.086 -12.264 23.449 1.00 90.06 315 SER A C 1
ATOM 2349 O O . SER A 1 315 ? 2.976 -13.356 22.895 1.00 90.06 315 SER A O 1
ATOM 2351 N N . LEU A 1 316 ? 2.333 -11.213 23.097 1.00 87.12 316 LEU A N 1
ATOM 2352 C CA . LEU A 1 316 ? 1.313 -11.262 22.044 1.00 87.12 316 LEU A CA 1
ATOM 2353 C C . LEU A 1 316 ? 1.905 -11.483 20.648 1.00 87.12 316 LEU A C 1
ATOM 2355 O O . LEU A 1 316 ? 1.200 -11.961 19.768 1.00 87.12 316 LEU A O 1
ATOM 2359 N N . THR A 1 317 ? 3.189 -11.182 20.438 1.00 87.81 317 THR A N 1
ATOM 2360 C CA . THR A 1 317 ? 3.870 -11.425 19.157 1.00 87.81 317 THR A CA 1
ATOM 2361 C C . THR A 1 317 ? 4.073 -12.919 18.887 1.00 87.81 317 THR A C 1
ATOM 2363 O O . THR A 1 317 ? 4.214 -13.320 17.736 1.00 87.81 317 THR A O 1
ATOM 2366 N N . PHE A 1 318 ? 4.053 -13.756 19.928 1.00 84.50 318 PHE A N 1
ATOM 2367 C CA . PHE A 1 318 ? 4.139 -15.213 19.790 1.00 84.50 318 PHE A CA 1
ATOM 2368 C C . PHE A 1 318 ? 2.770 -15.882 19.622 1.00 84.50 318 PHE A C 1
ATOM 2370 O O . PHE A 1 318 ? 2.707 -17.077 19.349 1.00 84.50 318 PHE A O 1
ATOM 2377 N N . SER A 1 319 ? 1.679 -15.130 19.792 1.00 81.81 319 SER A N 1
ATOM 2378 C CA . SER A 1 319 ? 0.321 -15.642 19.610 1.00 81.81 319 SER A CA 1
ATOM 2379 C C . SER A 1 319 ? -0.158 -15.379 18.179 1.00 81.81 319 SER A C 1
ATOM 2381 O O . SER A 1 319 ? 0.015 -14.256 17.693 1.00 81.81 319 SER A O 1
ATOM 2383 N N . PRO A 1 320 ? -0.783 -16.364 17.505 1.00 76.50 320 PRO A N 1
ATOM 2384 C CA . PRO A 1 320 ? -1.365 -16.146 16.187 1.00 76.50 320 PRO A CA 1
ATOM 2385 C C . PRO A 1 320 ? -2.385 -15.020 16.219 1.00 76.50 320 PRO A C 1
ATOM 2387 O O . PRO A 1 320 ? -3.202 -14.925 17.134 1.00 76.50 320 PRO A O 1
ATOM 2390 N N . GLY A 1 321 ? -2.383 -14.223 15.157 1.00 85.44 321 GLY A N 1
ATOM 2391 C CA . GLY A 1 321 ? -3.436 -13.260 14.885 1.00 85.44 321 GLY A CA 1
ATOM 2392 C C . GLY A 1 321 ? -2.906 -11.850 14.725 1.00 85.44 321 GLY A C 1
ATOM 2393 O O . GLY A 1 321 ? -1.785 -11.613 14.269 1.00 85.44 321 GLY A O 1
ATOM 2394 N N . THR A 1 322 ? -3.757 -10.898 15.081 1.00 91.75 322 THR A N 1
ATOM 2395 C CA . THR A 1 322 ? -3.615 -9.493 14.710 1.00 91.75 322 THR A CA 1
ATOM 2396 C C . THR A 1 322 ? -2.238 -8.882 15.019 1.00 91.75 322 THR A C 1
ATOM 2398 O O . THR A 1 322 ? -1.663 -8.215 14.160 1.00 91.75 322 THR A O 1
ATOM 2401 N N . ILE A 1 323 ? -1.695 -9.070 16.230 1.00 93.56 323 ILE A N 1
ATOM 2402 C CA . ILE A 1 323 ? -0.424 -8.430 16.623 1.00 93.56 323 ILE A CA 1
ATOM 2403 C C . ILE A 1 323 ? 0.753 -8.997 15.842 1.00 93.56 323 ILE A C 1
ATOM 2405 O O . ILE A 1 323 ? 1.620 -8.233 15.424 1.00 93.56 323 ILE A O 1
ATOM 2409 N N . GLN A 1 324 ? 0.774 -10.308 15.612 1.00 93.31 324 GLN A N 1
ATOM 2410 C CA . GLN A 1 324 ? 1.854 -10.941 14.872 1.00 93.31 324 GLN A CA 1
ATOM 2411 C C . GLN A 1 324 ? 1.911 -10.393 13.438 1.00 93.31 324 GLN A C 1
ATOM 2413 O O . GLN A 1 324 ? 2.964 -9.929 13.010 1.00 93.31 324 GLN A O 1
ATOM 2418 N N . PHE A 1 325 ? 0.765 -10.305 12.750 1.00 95.25 325 PHE A N 1
ATOM 2419 C CA . PHE A 1 325 ? 0.674 -9.645 11.442 1.00 95.25 325 PHE A CA 1
ATOM 2420 C C . PHE A 1 325 ? 1.152 -8.186 11.478 1.00 95.25 325 PHE A C 1
ATOM 2422 O O . PHE A 1 325 ? 1.921 -7.767 10.613 1.00 95.25 325 PHE A O 1
ATOM 2429 N N . ALA A 1 326 ? 0.726 -7.414 12.485 1.00 96.25 326 ALA A N 1
ATOM 2430 C CA . ALA A 1 326 ? 1.074 -6.001 12.598 1.00 96.25 326 ALA A CA 1
ATOM 2431 C C . ALA A 1 326 ? 2.584 -5.791 12.792 1.00 96.25 326 ALA A C 1
ATOM 2433 O O . ALA A 1 326 ? 3.180 -4.973 12.095 1.00 96.25 326 ALA A O 1
ATOM 2434 N N . VAL A 1 327 ? 3.216 -6.545 13.698 1.00 95.50 327 VAL A N 1
ATOM 2435 C CA . VAL A 1 327 ? 4.662 -6.452 13.966 1.00 95.50 327 VAL A CA 1
ATOM 2436 C C . VAL A 1 327 ? 5.472 -6.888 12.753 1.00 95.50 327 VAL A C 1
ATOM 2438 O O . VAL A 1 327 ? 6.434 -6.214 12.387 1.00 95.50 327 VAL A O 1
ATOM 2441 N N . THR A 1 328 ? 5.078 -7.980 12.097 1.00 95.75 328 THR A N 1
ATOM 2442 C CA . THR A 1 328 ? 5.759 -8.441 10.885 1.00 95.75 328 THR A CA 1
ATOM 2443 C C . THR A 1 328 ? 5.633 -7.418 9.753 1.00 95.75 328 THR A C 1
ATOM 2445 O O . THR A 1 328 ? 6.631 -7.110 9.106 1.00 95.75 328 THR A O 1
ATOM 2448 N N . GLY A 1 329 ? 4.451 -6.821 9.559 1.00 96.75 329 GLY A N 1
ATOM 2449 C CA . GLY A 1 329 ? 4.256 -5.736 8.594 1.00 96.75 329 GLY A CA 1
ATOM 2450 C C . GLY A 1 329 ? 5.133 -4.519 8.901 1.00 96.75 329 GLY A C 1
ATOM 2451 O O . GLY A 1 329 ? 5.828 -4.015 8.023 1.00 96.75 329 GLY A O 1
ATOM 2452 N N . VAL A 1 330 ? 5.190 -4.095 10.166 1.00 96.94 330 VAL A N 1
ATOM 2453 C CA . VAL A 1 330 ? 6.076 -3.012 10.624 1.00 96.94 330 VAL A CA 1
ATOM 2454 C C . VAL A 1 330 ? 7.552 -3.320 10.328 1.00 96.94 330 VAL A C 1
ATOM 2456 O O . VAL A 1 330 ? 8.272 -2.443 9.850 1.00 96.94 330 VAL A O 1
ATOM 2459 N N . ALA A 1 331 ? 8.001 -4.559 10.548 1.00 96.62 331 ALA A N 1
ATOM 2460 C CA . ALA A 1 331 ? 9.370 -4.974 10.247 1.00 96.62 331 ALA A CA 1
ATOM 2461 C C . ALA A 1 331 ? 9.683 -4.901 8.742 1.00 96.62 331 ALA A C 1
ATOM 2463 O O . ALA A 1 331 ? 10.722 -4.365 8.358 1.00 96.62 331 ALA A O 1
ATOM 2464 N N . PHE A 1 332 ? 8.777 -5.364 7.875 1.00 97.50 332 PHE A N 1
ATOM 2465 C CA . PHE A 1 332 ? 8.957 -5.241 6.426 1.00 97.50 332 PHE A CA 1
ATOM 2466 C C . PHE A 1 332 ? 8.944 -3.791 5.946 1.00 97.50 332 PHE A C 1
ATOM 2468 O O . PHE A 1 332 ? 9.748 -3.442 5.085 1.00 97.50 332 PHE A O 1
ATOM 2475 N N . LEU A 1 333 ? 8.082 -2.932 6.501 1.00 96.38 333 LEU A N 1
ATOM 2476 C CA . LEU A 1 333 ? 8.086 -1.499 6.181 1.00 96.38 333 LEU A CA 1
ATOM 2477 C C . LEU A 1 333 ? 9.433 -0.862 6.535 1.00 96.38 333 LEU A C 1
ATOM 2479 O O . LEU A 1 333 ? 9.980 -0.099 5.743 1.00 96.38 333 LEU A O 1
ATOM 2483 N N . PHE A 1 334 ? 9.998 -1.226 7.688 1.00 96.06 334 PHE A N 1
ATOM 2484 C CA . PHE A 1 334 ? 11.316 -0.756 8.098 1.00 96.06 334 PHE A CA 1
ATOM 2485 C C . PHE A 1 334 ? 12.426 -1.223 7.147 1.00 96.06 334 PHE A C 1
ATOM 2487 O O . PHE A 1 334 ? 13.213 -0.407 6.668 1.00 96.06 334 PHE A O 1
ATOM 2494 N N . VAL A 1 335 ? 12.460 -2.520 6.821 1.00 97.06 335 VAL A N 1
ATOM 2495 C CA . VAL A 1 335 ? 13.431 -3.084 5.869 1.00 97.06 335 VAL A CA 1
ATOM 2496 C C . VAL A 1 335 ? 13.289 -2.433 4.491 1.00 97.06 335 VAL A C 1
ATOM 2498 O O . VAL A 1 335 ? 14.292 -2.083 3.875 1.00 97.06 335 VAL A O 1
ATOM 2501 N N . THR A 1 336 ? 12.059 -2.201 4.032 1.00 96.56 336 THR A N 1
ATOM 2502 C CA . THR A 1 336 ? 11.788 -1.506 2.765 1.00 96.56 336 THR A CA 1
ATOM 2503 C C . THR A 1 336 ? 12.362 -0.095 2.787 1.00 96.56 336 THR A C 1
ATOM 2505 O O . THR A 1 336 ? 13.094 0.266 1.875 1.00 96.56 336 THR A O 1
ATOM 2508 N N . ALA A 1 337 ? 12.116 0.685 3.844 1.00 95.19 337 ALA A N 1
ATOM 2509 C CA . ALA A 1 337 ? 12.636 2.048 3.953 1.00 95.19 337 ALA A CA 1
ATOM 2510 C C . ALA A 1 337 ? 14.177 2.096 3.951 1.00 95.19 337 ALA A C 1
ATOM 2512 O O . ALA A 1 337 ? 14.774 2.973 3.320 1.00 95.19 337 ALA A O 1
ATOM 2513 N N . MET A 1 338 ? 14.830 1.127 4.608 1.00 95.75 338 MET A N 1
ATOM 2514 C CA . MET A 1 338 ? 16.287 0.966 4.542 1.00 95.75 338 MET A CA 1
ATOM 2515 C C . MET A 1 338 ? 16.753 0.679 3.110 1.00 95.75 338 MET A C 1
ATOM 2517 O O . MET A 1 338 ? 17.662 1.341 2.613 1.00 95.75 338 MET A O 1
ATOM 2521 N N . LEU A 1 339 ? 16.115 -0.274 2.426 1.00 95.56 339 LEU A N 1
ATOM 2522 C CA . LEU A 1 339 ? 16.466 -0.659 1.056 1.00 95.56 339 LEU A CA 1
ATOM 2523 C C . LEU A 1 339 ? 16.222 0.466 0.045 1.00 95.56 339 LEU A C 1
ATOM 2525 O O . LEU A 1 339 ? 17.044 0.669 -0.845 1.00 95.56 339 LEU A O 1
ATOM 2529 N N . GLU A 1 340 ? 15.139 1.228 0.193 1.00 92.56 340 GLU A N 1
ATOM 2530 C CA . GLU A 1 340 ? 14.876 2.414 -0.627 1.00 92.56 340 GLU A CA 1
ATOM 2531 C C . GLU A 1 340 ? 15.964 3.471 -0.444 1.00 92.56 340 GLU A C 1
ATOM 2533 O O . GLU A 1 340 ? 16.438 4.052 -1.418 1.00 92.56 340 GLU A O 1
ATOM 2538 N N . SER A 1 341 ? 16.416 3.672 0.792 1.00 92.94 341 SER A N 1
ATOM 2539 C CA . SER A 1 341 ? 17.483 4.624 1.106 1.00 92.94 341 SER A CA 1
ATOM 2540 C C . SER A 1 341 ? 18.826 4.196 0.525 1.00 92.94 341 SER A C 1
ATOM 2542 O O . SER A 1 341 ? 19.533 5.015 -0.058 1.00 92.94 341 SER A O 1
ATOM 2544 N N . VAL A 1 342 ? 19.157 2.905 0.614 1.00 94.12 342 VAL A N 1
ATOM 2545 C CA . VAL A 1 342 ? 20.345 2.338 -0.039 1.00 94.12 342 VAL A CA 1
ATOM 2546 C C . VAL A 1 342 ? 20.239 2.475 -1.559 1.00 94.12 342 VAL A C 1
ATOM 2548 O O . VAL A 1 342 ? 21.195 2.902 -2.199 1.00 94.12 342 VAL A O 1
ATOM 2551 N N . GLY A 1 343 ? 19.072 2.184 -2.139 1.00 90.75 343 GLY A N 1
ATOM 2552 C CA . GLY A 1 343 ? 18.815 2.329 -3.573 1.00 90.75 343 GLY A CA 1
ATOM 2553 C C . GLY A 1 343 ? 18.853 3.777 -4.072 1.00 90.75 343 GLY A C 1
ATOM 2554 O O . GLY A 1 343 ? 19.172 4.008 -5.236 1.00 90.75 343 GLY A O 1
ATOM 2555 N N . ALA A 1 344 ? 18.575 4.754 -3.205 1.00 89.31 344 ALA A N 1
ATOM 2556 C CA . ALA A 1 344 ? 18.661 6.178 -3.519 1.00 89.31 344 ALA A CA 1
ATOM 2557 C C . ALA A 1 344 ? 20.108 6.702 -3.557 1.00 89.31 344 ALA A C 1
ATOM 2559 O O . ALA A 1 344 ? 20.363 7.770 -4.120 1.00 89.31 344 ALA A O 1
ATOM 2560 N N . LEU A 1 345 ? 21.078 5.971 -2.993 1.00 90.69 345 LEU A N 1
ATOM 2561 C CA . LEU A 1 345 ? 22.490 6.330 -3.107 1.00 90.69 345 LEU A CA 1
ATOM 2562 C C . LEU A 1 345 ? 22.934 6.210 -4.564 1.00 90.69 345 LEU A C 1
ATOM 2564 O O . LEU A 1 345 ? 22.829 5.150 -5.175 1.00 90.69 345 LEU A O 1
ATOM 2568 N N . ARG A 1 346 ? 23.524 7.275 -5.112 1.00 85.81 346 ARG A N 1
ATOM 2569 C CA . ARG A 1 346 ? 23.901 7.341 -6.537 1.00 85.81 346 ARG A CA 1
ATOM 2570 C C . ARG A 1 346 ? 24.781 6.192 -7.015 1.00 85.81 346 ARG A C 1
ATOM 2572 O O . ARG A 1 346 ? 24.629 5.751 -8.147 1.00 85.81 346 ARG A O 1
ATOM 2579 N N . GLY A 1 347 ? 25.713 5.733 -6.179 1.00 86.94 347 GLY A N 1
ATOM 2580 C CA . GLY A 1 347 ? 26.581 4.603 -6.520 1.00 86.94 347 GLY A CA 1
ATOM 2581 C C . GLY A 1 347 ? 25.785 3.318 -6.747 1.00 86.94 347 GLY A C 1
ATOM 2582 O O . GLY A 1 347 ? 26.015 2.625 -7.730 1.00 86.94 347 GLY A O 1
ATOM 2583 N N . VAL A 1 348 ? 24.799 3.058 -5.884 1.00 89.75 348 VAL A N 1
ATOM 2584 C CA . VAL A 1 348 ? 23.901 1.901 -5.994 1.00 89.75 348 VAL A CA 1
ATOM 2585 C C . VAL A 1 348 ? 22.940 2.093 -7.160 1.00 89.75 348 VAL A C 1
ATOM 2587 O O . VAL A 1 348 ? 22.798 1.198 -7.986 1.00 89.75 348 VAL A O 1
ATOM 2590 N N . GLN A 1 349 ? 22.350 3.282 -7.285 1.00 87.50 349 GLN A N 1
ATOM 2591 C CA . GLN A 1 349 ? 21.375 3.593 -8.326 1.00 87.50 349 GLN A CA 1
ATOM 2592 C C . GLN A 1 349 ? 21.931 3.404 -9.743 1.00 87.50 349 GLN A C 1
ATOM 2594 O O . GLN A 1 349 ? 21.202 2.973 -10.625 1.00 87.50 349 GLN A O 1
ATOM 2599 N N . ARG A 1 350 ? 23.225 3.663 -9.973 1.00 85.75 350 ARG A N 1
ATOM 2600 C CA . ARG A 1 350 ? 23.870 3.393 -11.273 1.00 85.75 350 ARG A CA 1
ATOM 2601 C C . ARG A 1 350 ? 23.843 1.917 -11.671 1.00 85.75 350 ARG A C 1
ATOM 2603 O O . ARG A 1 350 ? 23.843 1.627 -12.859 1.00 85.75 350 ARG A O 1
ATOM 2610 N N . LEU A 1 351 ? 23.843 1.010 -10.696 1.00 88.31 351 LEU A N 1
ATOM 2611 C CA . LEU A 1 351 ? 23.778 -0.434 -10.922 1.00 88.31 351 LEU A CA 1
ATOM 2612 C C . LEU A 1 351 ? 22.337 -0.951 -10.918 1.00 88.31 351 LEU A C 1
ATOM 2614 O O . LEU A 1 351 ? 22.032 -1.922 -11.601 1.00 88.31 351 LEU A O 1
ATOM 2618 N N . THR A 1 352 ? 21.452 -0.336 -10.133 1.00 89.19 352 THR A N 1
ATOM 2619 C CA . THR A 1 352 ? 20.094 -0.846 -9.899 1.00 89.19 352 THR A CA 1
ATOM 2620 C C . THR A 1 352 ? 19.009 -0.169 -10.733 1.00 89.19 352 THR A C 1
ATOM 2622 O O . THR A 1 352 ? 17.899 -0.695 -10.828 1.00 89.19 352 THR A O 1
ATOM 2625 N N . ALA A 1 353 ? 19.284 0.985 -11.347 1.00 85.69 353 ALA A N 1
ATOM 2626 C CA . ALA A 1 353 ? 18.331 1.647 -12.231 1.00 85.69 353 ALA A CA 1
ATOM 2627 C C . ALA A 1 353 ? 18.025 0.765 -13.453 1.00 85.69 353 ALA A C 1
ATOM 2629 O O . ALA A 1 353 ? 18.929 0.270 -14.121 1.00 85.69 353 ALA A O 1
ATOM 2630 N N . GLY A 1 354 ? 16.736 0.563 -13.741 1.00 83.06 354 GLY A N 1
ATOM 2631 C CA . GLY A 1 354 ? 16.282 -0.263 -14.865 1.00 83.06 354 GLY A CA 1
ATOM 2632 C C . GLY A 1 354 ? 16.397 -1.780 -14.658 1.00 83.06 354 GLY A C 1
ATOM 2633 O O . GLY A 1 354 ? 16.109 -2.534 -15.586 1.00 83.06 354 GLY A O 1
ATOM 2634 N N . THR A 1 355 ? 16.786 -2.250 -13.467 1.00 89.88 355 THR A N 1
ATOM 2635 C CA . THR A 1 355 ? 16.808 -3.682 -13.119 1.00 89.88 355 THR A CA 1
ATOM 2636 C C . THR A 1 355 ? 15.627 -4.070 -12.225 1.00 89.88 355 THR A C 1
ATOM 2638 O O . THR A 1 355 ? 14.867 -3.218 -11.757 1.00 89.88 355 THR A O 1
ATOM 2641 N N . ASP A 1 356 ? 15.475 -5.367 -11.938 1.00 88.38 356 ASP A N 1
ATOM 2642 C CA . ASP A 1 356 ? 14.404 -5.874 -11.064 1.00 88.38 356 ASP A CA 1
ATOM 2643 C C . ASP A 1 356 ? 14.534 -5.418 -9.583 1.00 88.38 356 ASP A C 1
ATOM 2645 O O . ASP A 1 356 ? 13.636 -5.685 -8.782 1.00 88.38 356 ASP A O 1
ATOM 2649 N N . TRP A 1 357 ? 15.593 -4.678 -9.209 1.00 92.06 357 TRP A N 1
ATOM 2650 C CA . TRP A 1 357 ? 15.804 -4.145 -7.852 1.00 92.06 357 TRP A CA 1
ATOM 2651 C C . TRP A 1 357 ? 14.620 -3.310 -7.359 1.00 92.06 357 TRP A C 1
ATOM 2653 O O . TRP A 1 357 ? 14.071 -3.583 -6.291 1.00 92.06 357 TRP A O 1
ATOM 2663 N N . GLY A 1 358 ? 14.216 -2.296 -8.134 1.00 89.88 358 GLY A N 1
ATOM 2664 C CA . GLY A 1 358 ? 13.157 -1.370 -7.720 1.00 89.88 358 GLY A CA 1
ATOM 2665 C C . GLY A 1 358 ? 11.823 -2.086 -7.517 1.00 89.88 358 GLY A C 1
ATOM 2666 O O . GLY A 1 358 ? 11.117 -1.842 -6.540 1.00 89.88 358 GLY A O 1
ATOM 2667 N N . LEU A 1 359 ? 11.527 -3.043 -8.398 1.00 88.81 359 LEU A N 1
ATOM 2668 C CA . LEU A 1 359 ? 10.329 -3.870 -8.317 1.00 88.81 359 LEU A CA 1
ATOM 2669 C C . LEU A 1 359 ? 10.393 -4.821 -7.107 1.00 88.81 359 LEU A C 1
ATOM 2671 O O . LEU A 1 359 ? 9.396 -4.993 -6.414 1.00 88.81 359 LEU A O 1
ATOM 2675 N N . GLY A 1 360 ? 11.564 -5.384 -6.795 1.00 93.12 360 GLY A N 1
ATOM 2676 C CA . GLY A 1 360 ? 11.767 -6.218 -5.608 1.00 93.12 360 GLY A CA 1
ATOM 2677 C C . GLY A 1 360 ? 11.558 -5.464 -4.292 1.00 93.12 360 GLY A C 1
ATOM 2678 O O . GLY A 1 360 ? 10.861 -5.961 -3.407 1.00 93.12 360 GLY A O 1
ATOM 2679 N N . VAL A 1 361 ? 12.088 -4.240 -4.180 1.00 94.81 361 VAL A N 1
ATOM 2680 C CA . VAL A 1 361 ? 11.850 -3.366 -3.015 1.00 94.81 361 VAL A CA 1
ATOM 2681 C C . VAL A 1 361 ? 10.366 -3.003 -2.901 1.00 94.81 361 VAL A C 1
ATOM 2683 O O . VAL A 1 361 ? 9.795 -3.092 -1.813 1.00 94.81 361 VAL A O 1
ATOM 2686 N N . LEU A 1 362 ? 9.713 -2.681 -4.023 1.00 92.44 362 LEU A N 1
ATOM 2687 C CA . LEU A 1 362 ? 8.276 -2.403 -4.061 1.00 92.44 362 LEU A CA 1
ATOM 2688 C C . LEU A 1 362 ? 7.452 -3.607 -3.582 1.00 92.44 362 LEU A C 1
ATOM 2690 O O . LEU A 1 362 ? 6.584 -3.462 -2.725 1.00 92.44 362 LEU A O 1
ATOM 2694 N N . VAL A 1 363 ? 7.740 -4.805 -4.096 1.00 93.06 363 VAL A N 1
ATOM 2695 C CA . VAL A 1 363 ? 7.084 -6.059 -3.696 1.00 93.06 363 VAL A CA 1
ATOM 2696 C C . VAL A 1 363 ? 7.239 -6.303 -2.196 1.00 93.06 363 VAL A C 1
ATOM 2698 O O . VAL A 1 363 ? 6.260 -6.629 -1.524 1.00 93.06 363 VAL A O 1
ATOM 2701 N N . LEU A 1 364 ? 8.435 -6.084 -1.649 1.00 95.25 364 LEU A N 1
ATOM 2702 C CA . LEU A 1 364 ? 8.719 -6.255 -0.225 1.00 95.25 364 LEU A CA 1
ATOM 2703 C C . LEU A 1 364 ? 7.898 -5.277 0.642 1.00 95.25 364 LEU A C 1
ATOM 2705 O O . LEU A 1 364 ? 7.308 -5.684 1.644 1.00 95.25 364 LEU A O 1
ATOM 2709 N N . GLY A 1 365 ? 7.760 -4.020 0.214 1.00 96.12 365 GLY A N 1
ATOM 2710 C CA . GLY A 1 365 ? 6.952 -3.011 0.907 1.00 96.12 365 GLY A CA 1
ATOM 2711 C C . GLY A 1 365 ? 5.439 -3.220 0.799 1.00 96.12 365 GLY A C 1
ATOM 2712 O O . GLY A 1 365 ? 4.713 -3.083 1.789 1.00 96.12 365 GLY A O 1
ATOM 2713 N N . LEU A 1 366 ? 4.939 -3.574 -0.386 1.00 96.50 366 LEU A N 1
ATOM 2714 C CA . LEU A 1 366 ? 3.506 -3.753 -0.634 1.00 96.50 366 LEU A CA 1
ATOM 2715 C C . LEU A 1 366 ? 2.984 -5.084 -0.076 1.00 96.50 366 LEU A C 1
ATOM 2717 O O . LEU A 1 366 ? 1.944 -5.114 0.587 1.00 96.50 366 LEU A O 1
ATOM 2721 N N . LEU A 1 367 ? 3.698 -6.187 -0.313 1.00 95.69 367 LEU A N 1
ATOM 2722 C CA . LEU A 1 367 ? 3.274 -7.529 0.098 1.00 95.69 367 LEU A CA 1
ATOM 2723 C C . LEU A 1 367 ? 3.772 -7.907 1.495 1.00 95.69 367 LEU A C 1
ATOM 2725 O O . LEU A 1 367 ? 3.041 -8.533 2.256 1.00 95.69 367 LEU A O 1
ATOM 2729 N N . GLY A 1 368 ? 4.986 -7.506 1.864 1.00 95.38 368 GLY A N 1
ATOM 2730 C CA . GLY A 1 368 ? 5.504 -7.734 3.212 1.00 95.38 368 GLY A CA 1
ATOM 2731 C C . GLY A 1 368 ? 4.969 -6.705 4.200 1.00 95.38 368 GLY A C 1
ATOM 2732 O O . GLY A 1 368 ? 4.436 -7.056 5.243 1.00 95.38 368 GLY A O 1
ATOM 2733 N N . GLY A 1 369 ? 5.073 -5.418 3.872 1.00 96.50 369 GLY A N 1
ATOM 2734 C CA . GLY A 1 369 ? 4.678 -4.346 4.786 1.00 96.50 369 GLY A CA 1
ATOM 2735 C C . GLY A 1 369 ? 3.170 -4.113 4.831 1.00 96.50 369 GLY A 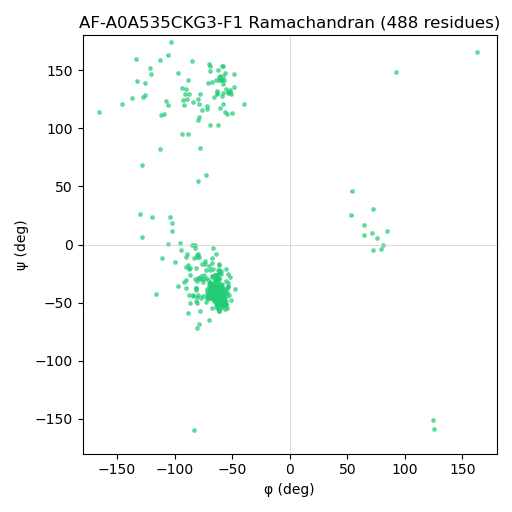C 1
ATOM 2736 O O . GLY A 1 369 ? 2.498 -4.374 5.831 1.00 96.50 369 GLY A O 1
ATOM 2737 N N . SER A 1 370 ? 2.636 -3.612 3.719 1.00 97.81 370 SER A N 1
ATOM 2738 C CA . SER A 1 370 ? 1.264 -3.093 3.642 1.00 97.81 370 SER A CA 1
ATOM 2739 C C . SER A 1 370 ? 0.218 -4.206 3.720 1.00 97.81 370 SER A C 1
ATOM 2741 O O . SER A 1 370 ? -0.754 -4.103 4.464 1.00 97.81 370 SER A O 1
ATOM 2743 N N . THR A 1 371 ? 0.432 -5.319 3.016 1.00 97.56 371 THR A N 1
ATOM 2744 C CA . THR A 1 371 ? -0.500 -6.457 3.028 1.00 97.56 371 THR A CA 1
ATOM 2745 C C . THR A 1 371 ? -0.590 -7.109 4.406 1.00 97.56 371 THR A C 1
ATOM 2747 O O . THR A 1 371 ? -1.701 -7.360 4.864 1.00 97.56 371 THR A O 1
ATOM 2750 N N . LEU A 1 372 ? 0.528 -7.314 5.118 1.00 97.12 372 LEU A N 1
ATOM 2751 C CA . LEU A 1 372 ? 0.485 -7.850 6.486 1.00 97.12 372 LEU A CA 1
ATOM 2752 C C . LEU A 1 372 ? -0.177 -6.873 7.468 1.00 97.12 372 LEU A C 1
ATOM 2754 O O . LEU A 1 372 ? -0.944 -7.297 8.330 1.00 97.12 372 LEU A O 1
ATOM 2758 N N . ALA A 1 373 ? 0.029 -5.565 7.312 1.00 97.69 373 ALA A N 1
ATOM 2759 C CA . ALA A 1 373 ? -0.693 -4.570 8.101 1.00 97.69 373 ALA A CA 1
ATOM 2760 C C . ALA A 1 373 ? -2.214 -4.616 7.851 1.00 97.69 373 ALA A C 1
ATOM 2762 O O . ALA A 1 373 ? -3.002 -4.546 8.798 1.00 97.69 373 ALA A O 1
ATOM 2763 N N . PHE A 1 374 ? -2.649 -4.794 6.600 1.00 97.81 374 PHE A N 1
ATOM 2764 C CA . PHE A 1 374 ? -4.070 -4.957 6.285 1.00 97.81 374 PHE A CA 1
ATOM 2765 C C . PHE A 1 374 ? -4.625 -6.332 6.665 1.00 97.81 374 PHE A C 1
ATOM 2767 O O . PHE A 1 374 ? -5.803 -6.416 7.004 1.00 97.81 374 PHE A O 1
ATOM 2774 N N . TYR A 1 375 ? -3.806 -7.385 6.715 1.00 96.31 375 TYR A N 1
ATOM 2775 C CA . TYR A 1 375 ? -4.184 -8.654 7.344 1.00 96.31 375 TYR A CA 1
ATOM 2776 C C . TYR A 1 375 ? -4.433 -8.476 8.838 1.00 96.31 375 TYR A C 1
ATOM 2778 O O . TYR A 1 375 ? -5.458 -8.936 9.331 1.00 96.31 375 TYR A O 1
ATOM 2786 N N . ALA A 1 376 ? -3.562 -7.746 9.542 1.00 95.94 376 ALA A N 1
ATOM 2787 C CA . ALA A 1 376 ? -3.778 -7.400 10.944 1.00 95.94 376 ALA A CA 1
ATOM 2788 C C . ALA A 1 376 ? -5.095 -6.632 11.126 1.00 95.94 376 ALA A C 1
ATOM 2790 O O . ALA A 1 376 ? -5.897 -6.936 12.009 1.00 95.94 376 ALA A O 1
ATOM 2791 N N . PHE A 1 377 ? -5.352 -5.652 10.259 1.00 96.19 377 PHE A N 1
ATOM 2792 C CA . PHE A 1 377 ? -6.610 -4.920 10.279 1.00 96.19 377 PHE A CA 1
ATOM 2793 C C . PHE A 1 377 ? -7.825 -5.817 9.997 1.00 96.19 377 PHE A C 1
ATOM 2795 O O . PHE A 1 377 ? -8.810 -5.733 10.728 1.00 96.19 377 PHE A O 1
ATOM 2802 N N . ALA A 1 378 ? -7.775 -6.670 8.974 1.00 94.81 378 ALA A N 1
ATOM 2803 C CA . ALA A 1 378 ? -8.876 -7.557 8.610 1.00 94.81 378 ALA A CA 1
ATOM 2804 C C . ALA A 1 378 ? -9.180 -8.564 9.729 1.00 94.81 378 ALA A C 1
ATOM 2806 O O . ALA A 1 378 ? -10.342 -8.717 10.103 1.00 94.81 378 ALA A O 1
ATOM 2807 N N . ASP A 1 379 ? -8.145 -9.168 10.319 1.00 92.62 379 ASP A N 1
ATOM 2808 C CA . ASP A 1 379 ? -8.245 -10.067 11.476 1.00 92.62 379 ASP A CA 1
ATOM 2809 C C . ASP A 1 379 ? -8.862 -9.359 12.696 1.00 92.62 379 ASP A C 1
ATOM 2811 O O . ASP A 1 379 ? -9.693 -9.916 13.412 1.00 92.62 379 ASP A O 1
ATOM 2815 N N . HIS A 1 380 ? -8.559 -8.072 12.884 1.00 90.81 380 HIS A N 1
ATOM 2816 C CA . HIS A 1 380 ? -9.201 -7.258 13.910 1.00 90.81 380 HIS A CA 1
ATOM 2817 C C . HIS A 1 380 ? -10.664 -6.913 13.581 1.00 90.81 380 HIS A C 1
ATOM 2819 O O . HIS A 1 380 ? -11.540 -6.956 14.451 1.00 90.81 380 HIS A O 1
ATOM 2825 N N . ALA A 1 381 ? -10.946 -6.489 12.353 1.00 90.81 381 ALA A N 1
ATOM 2826 C CA . ALA A 1 381 ? -12.216 -5.874 11.990 1.00 90.81 381 ALA A CA 1
ATOM 2827 C C . ALA A 1 381 ? -13.304 -6.902 11.667 1.00 90.81 381 ALA A C 1
ATOM 2829 O O . ALA A 1 381 ? -14.433 -6.754 12.134 1.00 90.81 381 ALA A O 1
ATOM 2830 N N . LEU A 1 382 ? -12.987 -7.955 10.911 1.00 90.62 382 LEU A N 1
ATOM 2831 C CA . LEU A 1 382 ? -13.978 -8.903 10.397 1.00 90.62 382 LEU A CA 1
ATOM 2832 C C . LEU A 1 382 ? -14.764 -9.632 11.494 1.00 90.62 382 LEU A C 1
ATOM 2834 O O . LEU A 1 382 ? -15.993 -9.636 11.397 1.00 90.62 382 LEU A O 1
ATOM 2838 N N . PRO A 1 383 ? -14.149 -10.158 12.574 1.00 88.06 383 PRO A N 1
ATOM 2839 C CA . PRO A 1 383 ? -14.909 -10.776 13.664 1.00 88.06 383 PRO A CA 1
ATOM 2840 C C . PRO A 1 383 ? -15.904 -9.798 14.305 1.00 88.06 383 PRO A C 1
ATOM 2842 O O . PRO A 1 383 ? -17.047 -10.155 14.593 1.00 88.06 383 PRO A O 1
ATOM 2845 N N . ARG A 1 384 ? -15.516 -8.520 14.435 1.00 86.69 384 ARG A N 1
ATOM 2846 C CA . ARG A 1 384 ? -16.357 -7.451 15.003 1.00 86.69 384 ARG A CA 1
ATOM 2847 C C . ARG A 1 384 ? -17.503 -7.050 14.074 1.00 86.69 384 ARG A C 1
ATOM 2849 O O . ARG A 1 384 ? -18.611 -6.834 14.556 1.00 86.69 384 ARG A O 1
ATOM 2856 N N . ILE A 1 385 ? -17.254 -6.976 12.766 1.00 85.69 385 ILE A N 1
ATOM 2857 C CA . ILE A 1 385 ? -18.282 -6.683 11.753 1.00 85.69 385 ILE A CA 1
ATOM 2858 C C . ILE A 1 385 ? -19.295 -7.832 11.689 1.00 85.69 385 ILE A C 1
ATOM 2860 O O . ILE A 1 385 ? -20.505 -7.606 11.701 1.00 85.69 385 ILE A O 1
ATOM 2864 N N . LEU A 1 386 ? -18.807 -9.074 11.664 1.00 85.31 386 LEU A N 1
ATOM 2865 C CA . LEU A 1 386 ? -19.638 -10.273 11.544 1.00 85.31 386 LEU A CA 1
ATOM 2866 C C . LEU A 1 386 ? -20.276 -10.708 12.873 1.00 85.31 386 LEU A C 1
ATOM 2868 O O . LEU A 1 386 ? -21.145 -11.580 12.866 1.00 85.31 386 LEU A O 1
ATOM 2872 N N . ARG A 1 387 ? -19.882 -10.094 13.999 1.00 84.06 387 ARG A N 1
ATOM 2873 C CA . ARG A 1 387 ? -20.287 -10.462 15.369 1.00 84.06 387 ARG A CA 1
ATOM 2874 C C . ARG A 1 387 ? -20.012 -11.932 15.679 1.00 84.06 387 ARG A C 1
ATOM 2876 O O . ARG A 1 387 ? -20.864 -12.661 16.190 1.00 84.06 387 ARG A O 1
ATOM 2883 N N . ARG A 1 388 ? -18.810 -12.371 15.320 1.00 84.75 388 ARG A N 1
ATOM 2884 C CA . ARG A 1 388 ? -18.320 -13.732 15.525 1.00 84.75 388 ARG A CA 1
ATOM 2885 C C . ARG A 1 388 ? -17.056 -13.702 16.364 1.00 84.75 388 ARG A C 1
ATOM 2887 O O . ARG A 1 388 ? -16.322 -12.722 16.321 1.00 84.75 388 ARG A O 1
ATOM 2894 N N . ALA A 1 389 ? -16.802 -14.769 17.110 1.00 82.88 389 ALA A N 1
ATOM 2895 C CA . ALA A 1 389 ? -15.507 -14.974 17.739 1.00 82.88 389 ALA A CA 1
ATOM 2896 C C . ALA A 1 389 ? -14.414 -14.990 16.659 1.00 82.88 389 ALA A C 1
ATOM 2898 O O . ALA A 1 389 ? -14.663 -15.447 15.543 1.00 82.88 389 ALA A O 1
ATOM 2899 N N . GLY A 1 390 ? -13.233 -14.458 16.981 1.00 74.38 390 GLY A N 1
ATOM 2900 C CA . GLY A 1 390 ? -12.096 -14.460 16.061 1.00 74.38 390 GLY A CA 1
ATOM 2901 C C . GLY A 1 390 ? -11.716 -15.877 15.638 1.00 74.38 390 GLY A C 1
ATOM 2902 O O . GLY A 1 390 ? -11.974 -16.839 16.363 1.00 74.38 390 GLY A O 1
ATOM 2903 N N . SER A 1 391 ? -11.117 -15.995 14.455 1.00 70.00 391 SER A N 1
ATOM 2904 C CA . SER A 1 391 ? -10.534 -17.260 14.028 1.00 70.00 391 SER A CA 1
ATOM 2905 C C . SER A 1 391 ? -9.173 -17.422 14.693 1.00 70.00 391 SER A C 1
ATOM 2907 O O . SER A 1 391 ? -8.310 -16.560 14.561 1.00 70.00 391 SER A O 1
ATOM 2909 N N . GLU A 1 392 ? -8.974 -18.534 15.387 1.00 70.69 392 GLU A N 1
ATOM 2910 C CA . GLU A 1 392 ? -7.690 -18.931 15.956 1.00 70.69 392 GLU A CA 1
ATOM 2911 C C . GLU A 1 392 ? -7.298 -20.290 15.367 1.00 70.69 392 GLU A C 1
ATOM 2913 O O . GLU A 1 392 ? -8.158 -21.122 15.073 1.00 70.69 392 GLU A O 1
ATOM 2918 N N . GLY A 1 393 ? -5.997 -20.523 15.179 1.00 79.25 393 GLY A N 1
ATOM 2919 C CA . GLY A 1 393 ? -5.475 -21.838 14.806 1.00 79.25 393 GLY A CA 1
ATOM 2920 C C . GLY A 1 393 ? -4.617 -21.863 13.543 1.00 79.25 393 GLY A C 1
ATOM 2921 O O . GLY A 1 393 ? -4.038 -20.862 13.118 1.00 79.25 393 GLY A O 1
ATOM 2922 N N . PHE A 1 394 ? -4.512 -23.058 12.957 1.00 83.94 394 PHE A N 1
ATOM 2923 C CA . PHE A 1 394 ? -3.540 -23.383 11.910 1.00 83.94 394 PHE A CA 1
ATOM 2924 C C . PHE A 1 394 ? -3.660 -22.505 10.657 1.00 83.94 394 PHE A C 1
ATOM 2926 O O . PHE A 1 394 ? -2.640 -22.105 10.106 1.00 83.94 394 PHE A O 1
ATOM 2933 N N . LEU A 1 395 ? -4.878 -22.148 10.232 1.00 85.88 395 LEU A N 1
ATOM 2934 C CA . LEU A 1 395 ? -5.089 -21.322 9.035 1.00 85.88 395 LEU A CA 1
ATOM 2935 C C . LEU A 1 395 ? -4.506 -19.910 9.179 1.00 85.88 395 LEU A C 1
ATOM 2937 O O . LEU A 1 395 ? -3.898 -19.407 8.239 1.00 85.88 395 LEU A O 1
ATOM 2941 N N . VAL A 1 396 ? -4.632 -19.293 10.359 1.00 87.88 396 VAL A N 1
ATOM 2942 C CA . VAL A 1 396 ? -4.093 -17.949 10.634 1.00 87.88 396 VAL A CA 1
ATOM 2943 C C . VAL A 1 396 ? -2.564 -17.971 10.637 1.00 87.88 396 VAL A C 1
ATOM 2945 O O . VAL A 1 396 ? -1.925 -17.109 10.034 1.00 87.88 396 VAL A O 1
ATOM 2948 N N . HIS A 1 397 ? -1.964 -18.995 11.250 1.00 88.75 397 HIS A N 1
ATOM 2949 C CA . HIS A 1 397 ? -0.516 -19.200 11.196 1.00 88.75 397 HIS A CA 1
ATOM 2950 C C . HIS A 1 397 ? -0.024 -19.491 9.777 1.00 88.75 397 HIS A C 1
ATOM 2952 O O . HIS A 1 397 ? 0.969 -18.908 9.344 1.00 88.75 397 HIS A O 1
ATOM 2958 N N . GLY A 1 398 ? -0.717 -20.365 9.044 1.00 90.31 398 GLY A N 1
ATOM 2959 C CA . GLY A 1 398 ? -0.400 -20.681 7.656 1.00 90.31 398 GLY A CA 1
ATOM 2960 C C . GLY A 1 398 ? -0.441 -19.432 6.780 1.00 90.31 398 GLY A C 1
ATOM 2961 O O . GLY A 1 398 ? 0.503 -19.177 6.037 1.00 90.31 398 GLY A O 1
ATOM 2962 N N . GLN A 1 399 ? -1.472 -18.598 6.932 1.00 92.75 399 GLN A N 1
ATOM 2963 C CA . GLN A 1 399 ? -1.596 -17.312 6.244 1.00 92.75 399 GLN A CA 1
ATOM 2964 C C . GLN A 1 399 ? -0.414 -16.381 6.544 1.00 92.75 399 GLN A C 1
ATOM 2966 O O . GLN A 1 399 ? 0.142 -15.784 5.624 1.00 92.75 399 GLN A O 1
ATOM 2971 N N . LEU A 1 400 ? -0.009 -16.256 7.811 1.00 92.44 400 LEU A N 1
ATOM 2972 C CA . LEU A 1 400 ? 1.140 -15.433 8.184 1.00 92.44 400 LEU A CA 1
ATOM 2973 C C . LEU A 1 400 ? 2.431 -15.938 7.551 1.00 92.44 400 LEU A C 1
ATOM 2975 O O . LEU A 1 400 ? 3.139 -15.155 6.928 1.00 92.44 400 LEU A O 1
ATOM 2979 N N . TRP A 1 401 ? 2.753 -17.219 7.716 1.00 93.38 401 TRP A N 1
ATOM 2980 C CA . TRP A 1 401 ? 4.037 -17.751 7.268 1.00 93.38 401 TRP A CA 1
ATOM 2981 C C . TRP A 1 401 ? 4.144 -17.797 5.751 1.00 93.38 401 TRP A C 1
ATOM 2983 O O . TRP A 1 401 ? 5.207 -17.505 5.215 1.00 93.38 401 TRP A O 1
ATOM 2993 N N . THR A 1 402 ? 3.049 -18.092 5.053 1.00 94.81 402 THR A N 1
ATOM 2994 C CA . THR A 1 402 ? 3.019 -18.041 3.585 1.00 94.81 402 THR A CA 1
ATOM 2995 C C . THR A 1 402 ? 3.172 -16.613 3.069 1.00 94.81 402 THR A C 1
ATOM 2997 O O . THR A 1 402 ? 3.951 -16.390 2.147 1.00 94.81 402 THR A O 1
ATOM 3000 N N . ALA A 1 403 ? 2.526 -15.627 3.698 1.00 94.31 403 ALA A N 1
ATOM 3001 C CA . ALA A 1 403 ? 2.699 -14.224 3.333 1.00 94.31 403 ALA A CA 1
ATOM 3002 C C . ALA A 1 403 ? 4.098 -13.689 3.691 1.00 94.31 403 ALA A C 1
ATOM 3004 O O . ALA A 1 403 ? 4.717 -13.019 2.871 1.00 94.31 403 ALA A O 1
ATOM 3005 N N . PHE A 1 404 ? 4.632 -14.031 4.869 1.00 95.75 404 PHE A N 1
ATOM 3006 C CA . PHE A 1 404 ? 5.986 -13.671 5.300 1.00 95.75 404 PHE A CA 1
ATOM 3007 C C . PHE A 1 404 ? 7.047 -14.271 4.375 1.00 95.75 404 PHE A C 1
ATOM 3009 O O . PHE A 1 404 ? 7.846 -13.539 3.792 1.00 95.75 404 PHE A O 1
ATOM 3016 N N . ALA A 1 405 ? 7.046 -15.599 4.222 1.00 96.38 405 ALA A N 1
ATOM 3017 C CA . ALA A 1 405 ? 8.021 -16.305 3.403 1.00 96.38 405 ALA A CA 1
ATOM 3018 C C . ALA A 1 405 ? 7.864 -15.928 1.931 1.00 96.38 405 ALA A C 1
ATOM 3020 O O . ALA A 1 405 ? 8.860 -15.727 1.248 1.00 96.38 405 ALA A O 1
ATOM 3021 N N . GLY A 1 406 ? 6.628 -15.766 1.459 1.00 95.44 406 GLY A N 1
ATOM 3022 C CA . GLY A 1 406 ? 6.342 -15.340 0.100 1.00 95.44 406 GLY A CA 1
ATOM 3023 C C . GLY A 1 406 ? 6.864 -13.940 -0.209 1.00 95.44 406 GLY A C 1
ATOM 3024 O O . GLY A 1 406 ? 7.570 -13.765 -1.199 1.00 95.44 406 GLY A O 1
ATOM 3025 N N . ALA A 1 407 ? 6.597 -12.956 0.658 1.00 95.69 407 ALA A N 1
ATOM 3026 C CA . ALA A 1 407 ? 7.090 -11.589 0.487 1.00 95.69 407 ALA A CA 1
ATOM 3027 C C . ALA A 1 407 ? 8.617 -11.499 0.607 1.00 95.69 407 ALA A C 1
ATOM 3029 O O . ALA A 1 407 ? 9.251 -10.832 -0.211 1.00 95.69 407 ALA A O 1
ATOM 3030 N N . ALA A 1 408 ? 9.213 -12.193 1.583 1.00 96.75 408 ALA A N 1
ATOM 3031 C CA . ALA A 1 408 ? 10.663 -12.247 1.744 1.00 96.75 408 ALA A CA 1
ATOM 3032 C C . ALA A 1 408 ? 11.332 -12.909 0.532 1.00 96.75 408 ALA A C 1
ATOM 3034 O O . ALA A 1 408 ? 12.233 -12.323 -0.063 1.00 96.75 408 ALA A O 1
ATOM 3035 N N . LEU A 1 409 ? 10.871 -14.096 0.130 1.00 96.19 409 LEU A N 1
ATOM 3036 C CA . LEU A 1 409 ? 11.440 -14.835 -0.993 1.00 96.19 409 LEU A CA 1
ATOM 3037 C C . LEU A 1 409 ? 11.274 -14.064 -2.306 1.00 96.19 409 LEU A C 1
ATOM 3039 O O . LEU A 1 409 ? 12.242 -13.933 -3.046 1.00 96.19 409 LEU A O 1
ATOM 3043 N N . ALA A 1 410 ? 10.089 -13.503 -2.571 1.00 94.25 410 ALA A N 1
ATOM 3044 C CA . ALA A 1 410 ? 9.847 -12.710 -3.773 1.00 94.25 410 ALA A CA 1
ATOM 3045 C C . ALA A 1 410 ? 10.696 -11.435 -3.800 1.00 94.25 410 ALA A C 1
ATOM 3047 O O . ALA A 1 410 ? 11.438 -11.206 -4.754 1.00 94.25 410 ALA A O 1
ATOM 3048 N N . GLY A 1 411 ? 10.622 -10.631 -2.738 1.00 94.81 411 GLY A N 1
ATOM 3049 C CA . GLY A 1 411 ? 11.328 -9.358 -2.650 1.00 94.81 411 GLY A CA 1
ATOM 3050 C C . GLY A 1 411 ? 12.842 -9.534 -2.715 1.00 94.81 411 GLY A C 1
ATOM 3051 O O . GLY A 1 411 ? 13.487 -8.970 -3.597 1.00 94.81 411 GLY A O 1
ATOM 3052 N N . PHE A 1 412 ? 13.424 -10.361 -1.840 1.00 96.31 412 PHE A N 1
ATOM 3053 C CA . PHE A 1 412 ? 14.878 -10.537 -1.796 1.00 96.31 412 PHE A CA 1
ATOM 3054 C C . PHE A 1 412 ? 15.438 -11.228 -3.042 1.00 96.31 412 PHE A C 1
ATOM 3056 O O . PHE A 1 412 ? 16.521 -10.849 -3.486 1.00 96.31 412 PHE A O 1
ATOM 3063 N N . ALA A 1 413 ? 14.717 -12.176 -3.654 1.00 95.25 413 ALA A N 1
ATOM 3064 C CA . ALA A 1 413 ? 15.167 -12.783 -4.906 1.00 95.25 413 ALA A CA 1
ATOM 3065 C C . ALA A 1 413 ? 15.205 -11.765 -6.055 1.00 95.25 413 ALA A C 1
ATOM 3067 O O . ALA A 1 413 ? 16.165 -11.754 -6.821 1.00 95.25 413 ALA A O 1
ATOM 3068 N N . MET A 1 414 ? 14.210 -10.877 -6.154 1.00 93.88 414 MET A N 1
ATOM 3069 C CA . MET A 1 414 ? 14.189 -9.812 -7.166 1.00 93.88 414 MET A CA 1
ATOM 3070 C C . MET A 1 414 ? 15.258 -8.744 -6.912 1.00 93.88 414 MET A C 1
ATOM 3072 O O . MET A 1 414 ? 15.912 -8.299 -7.849 1.00 93.88 414 MET A O 1
ATOM 3076 N N . ILE A 1 415 ? 15.489 -8.379 -5.650 1.00 95.19 415 ILE A N 1
ATOM 3077 C CA . ILE A 1 415 ? 16.556 -7.457 -5.235 1.00 95.19 415 ILE A CA 1
ATOM 3078 C C . ILE A 1 415 ? 17.932 -8.020 -5.614 1.00 95.19 415 ILE A C 1
ATOM 3080 O O . ILE A 1 415 ? 18.719 -7.342 -6.277 1.00 95.19 415 ILE A O 1
ATOM 3084 N N . ALA A 1 416 ? 18.214 -9.270 -5.239 1.00 94.62 416 ALA A N 1
ATOM 3085 C CA . ALA A 1 416 ? 19.474 -9.931 -5.564 1.00 94.62 416 ALA A CA 1
ATOM 3086 C C . ALA A 1 416 ? 19.636 -10.127 -7.079 1.00 94.62 416 ALA A C 1
ATOM 3088 O O . ALA A 1 416 ? 20.689 -9.812 -7.633 1.00 94.62 416 ALA A O 1
ATOM 3089 N N . GLY A 1 417 ? 18.572 -10.558 -7.764 1.00 92.81 417 GLY A N 1
ATOM 3090 C CA . GLY A 1 417 ? 18.540 -10.667 -9.221 1.00 92.81 417 GLY A CA 1
ATOM 3091 C C . GLY A 1 417 ? 18.804 -9.328 -9.911 1.00 92.81 417 GLY A C 1
ATOM 3092 O O . GLY A 1 417 ? 19.573 -9.281 -10.864 1.00 92.81 417 GLY A O 1
ATOM 3093 N N . GLY A 1 418 ? 18.257 -8.226 -9.392 1.00 92.38 418 GLY A N 1
ATOM 3094 C CA . GLY A 1 418 ? 18.490 -6.877 -9.905 1.00 92.38 418 GLY A CA 1
ATOM 3095 C C . GLY A 1 418 ? 19.938 -6.402 -9.756 1.00 92.38 418 GLY A C 1
ATOM 3096 O O . GLY A 1 418 ? 20.461 -5.762 -10.667 1.00 92.38 418 GLY A O 1
ATOM 3097 N N . LEU A 1 419 ? 20.612 -6.748 -8.653 1.00 93.56 419 LEU A N 1
ATOM 3098 C CA . LEU A 1 419 ? 22.044 -6.468 -8.472 1.00 93.56 419 LEU A CA 1
ATOM 3099 C C . LEU A 1 419 ? 22.907 -7.270 -9.451 1.00 93.56 419 LEU A C 1
ATOM 3101 O O . LEU A 1 419 ? 23.794 -6.710 -10.093 1.00 93.56 419 LEU A O 1
ATOM 3105 N N . VAL A 1 420 ? 22.625 -8.569 -9.594 1.00 93.44 420 VAL A N 1
ATOM 3106 C CA . VAL A 1 420 ? 23.335 -9.445 -10.538 1.00 93.44 420 VAL A CA 1
ATOM 3107 C C . VAL A 1 420 ? 23.115 -8.973 -11.973 1.00 93.44 420 VAL A C 1
ATOM 3109 O O . VAL A 1 420 ? 24.070 -8.873 -12.741 1.00 93.44 420 VAL A O 1
ATOM 3112 N N . GLN A 1 421 ? 21.877 -8.619 -12.323 1.00 91.31 421 GLN A N 1
ATOM 3113 C CA . GLN A 1 421 ? 21.532 -8.050 -13.621 1.00 91.31 421 GLN A CA 1
ATOM 3114 C C . GLN A 1 421 ? 22.339 -6.775 -13.891 1.00 91.31 421 GLN A C 1
ATOM 3116 O O . GLN A 1 421 ? 22.947 -6.662 -14.950 1.00 91.31 421 GLN A O 1
ATOM 3121 N N . GLY A 1 422 ? 22.382 -5.847 -12.932 1.00 90.69 422 GLY A N 1
ATOM 3122 C CA . GLY A 1 422 ? 23.139 -4.600 -13.050 1.00 90.69 422 GLY A CA 1
ATOM 3123 C C . GLY A 1 422 ? 24.638 -4.819 -13.257 1.00 90.69 422 GLY A C 1
ATOM 3124 O O . GLY A 1 422 ? 25.235 -4.213 -14.143 1.00 90.69 422 GLY A O 1
ATOM 3125 N N . SER A 1 423 ? 25.235 -5.735 -12.489 1.00 91.12 423 SER A N 1
ATOM 3126 C CA . SER A 1 423 ? 26.655 -6.092 -12.612 1.00 91.12 423 SER A CA 1
ATOM 3127 C C . SER A 1 423 ? 26.977 -6.702 -13.977 1.00 91.12 423 SER A C 1
ATOM 3129 O O . SER A 1 423 ? 27.929 -6.292 -14.632 1.00 91.12 423 SER A O 1
ATOM 3131 N N . LEU A 1 424 ? 26.158 -7.648 -14.444 1.00 91.12 424 LEU A N 1
ATOM 3132 C CA . LEU A 1 424 ? 26.362 -8.296 -15.741 1.00 91.12 424 LEU A CA 1
ATOM 3133 C C . LEU A 1 424 ? 26.194 -7.321 -16.911 1.00 91.12 424 LEU A C 1
ATOM 3135 O O . LEU A 1 424 ? 26.919 -7.431 -17.897 1.00 91.12 424 LEU A O 1
ATOM 3139 N N . LEU A 1 425 ? 25.265 -6.365 -16.809 1.00 89.19 425 LEU A N 1
ATOM 3140 C CA . LEU A 1 425 ? 25.108 -5.306 -17.807 1.00 89.19 425 LEU A CA 1
ATOM 3141 C C . LEU A 1 425 ? 26.320 -4.367 -17.824 1.00 89.19 425 LEU A C 1
ATOM 3143 O O . LEU A 1 425 ? 26.775 -3.993 -18.903 1.00 89.19 425 LEU A O 1
ATOM 3147 N N . ALA A 1 426 ? 26.883 -4.039 -16.657 1.00 87.94 426 ALA A N 1
ATOM 3148 C CA . ALA A 1 426 ? 28.103 -3.238 -16.561 1.00 87.94 426 ALA A CA 1
ATOM 3149 C C . ALA A 1 426 ? 29.332 -3.943 -17.171 1.00 87.94 426 ALA A C 1
ATOM 3151 O O . ALA A 1 426 ? 30.218 -3.280 -17.703 1.00 87.94 426 ALA A O 1
ATOM 3152 N N . GLU A 1 427 ? 29.366 -5.277 -17.143 1.00 89.69 427 GLU A N 1
ATOM 3153 C CA . GLU A 1 427 ? 30.406 -6.107 -17.771 1.00 89.69 427 GLU A CA 1
ATOM 3154 C C . GLU A 1 427 ? 30.186 -6.357 -19.278 1.00 89.69 427 GLU A C 1
ATOM 3156 O O . GLU A 1 427 ? 31.011 -7.011 -19.914 1.00 89.69 427 GLU A O 1
ATOM 3161 N N . GLY A 1 428 ? 29.082 -5.881 -19.867 1.00 86.31 428 GLY A N 1
ATOM 3162 C CA . GLY A 1 428 ? 28.747 -6.152 -21.271 1.00 86.31 428 GLY A CA 1
ATOM 3163 C C . GLY A 1 428 ? 28.283 -7.592 -21.533 1.00 86.31 428 GLY A C 1
ATOM 3164 O O . GLY A 1 428 ? 28.523 -8.140 -22.609 1.00 86.31 428 GLY A O 1
ATOM 3165 N N . GLY A 1 429 ? 27.643 -8.234 -20.550 1.00 83.31 429 GLY A N 1
ATOM 3166 C CA . GLY A 1 429 ? 27.150 -9.606 -20.655 1.00 83.31 429 GLY A CA 1
ATOM 3167 C C . GLY A 1 429 ? 26.132 -9.809 -21.785 1.00 83.31 429 GLY A C 1
ATOM 3168 O O . GLY A 1 429 ? 25.263 -8.972 -22.024 1.00 83.31 429 GLY A O 1
ATOM 3169 N N . THR A 1 430 ? 26.210 -10.958 -22.461 1.00 86.44 430 THR A N 1
ATOM 3170 C CA . THR A 1 430 ? 25.259 -11.324 -23.519 1.00 86.44 430 THR A CA 1
ATOM 3171 C C . THR A 1 430 ? 23.858 -11.613 -22.955 1.00 86.44 430 THR A C 1
ATOM 3173 O O . THR A 1 430 ? 23.738 -12.049 -21.801 1.00 86.44 430 THR A O 1
ATOM 3176 N N . PRO A 1 431 ? 22.784 -11.436 -23.754 1.00 82.44 431 PRO A N 1
ATOM 3177 C CA . PRO A 1 431 ? 21.413 -11.737 -23.328 1.00 82.44 431 PRO A CA 1
ATOM 3178 C C . PRO A 1 431 ? 21.238 -13.163 -22.785 1.00 82.44 431 PRO A C 1
ATOM 3180 O O . PRO A 1 431 ? 20.537 -13.366 -21.793 1.00 82.44 431 PRO A O 1
ATOM 3183 N N . ASP A 1 432 ? 21.932 -14.139 -23.373 1.00 83.38 432 ASP A N 1
ATOM 3184 C CA . ASP A 1 432 ? 21.862 -15.542 -22.953 1.00 83.38 432 ASP A CA 1
ATOM 3185 C C . ASP A 1 432 ? 22.487 -15.763 -21.573 1.00 83.38 432 ASP A C 1
ATOM 3187 O O . ASP A 1 432 ? 21.885 -16.409 -20.712 1.00 83.38 432 ASP A O 1
ATOM 3191 N N . LYS A 1 433 ? 23.658 -15.158 -21.315 1.00 85.25 433 LYS A N 1
ATOM 3192 C CA . LYS A 1 433 ? 24.310 -15.197 -19.996 1.00 85.25 433 LYS A CA 1
ATOM 3193 C C . LYS A 1 433 ? 23.411 -14.561 -18.937 1.00 85.25 433 LYS A C 1
ATOM 3195 O O . LYS A 1 433 ? 23.304 -15.085 -17.825 1.00 85.25 433 LYS A O 1
ATOM 3200 N N . LEU A 1 434 ? 22.740 -13.462 -19.285 1.00 84.88 434 LEU A N 1
ATOM 3201 C CA . LEU A 1 434 ? 21.804 -12.773 -18.401 1.00 84.88 434 LEU A CA 1
ATOM 3202 C C . LEU A 1 434 ? 20.609 -13.673 -18.055 1.00 84.88 434 LEU A C 1
ATOM 3204 O O . LEU A 1 434 ? 20.296 -13.860 -16.882 1.00 84.88 434 LEU A O 1
ATOM 3208 N N . ASN A 1 435 ? 19.969 -14.276 -19.059 1.00 84.38 435 ASN A N 1
ATOM 3209 C CA . ASN A 1 435 ? 18.801 -15.133 -18.855 1.00 84.38 435 ASN A CA 1
ATOM 3210 C C . ASN A 1 435 ? 19.126 -16.390 -18.042 1.00 84.38 435 ASN A C 1
ATOM 3212 O O . ASN A 1 435 ? 18.376 -16.720 -17.123 1.00 84.38 435 ASN A O 1
ATOM 3216 N N . LEU A 1 436 ? 20.253 -17.049 -18.325 1.00 86.69 436 LEU A N 1
ATOM 3217 C CA . LEU A 1 436 ? 20.675 -18.245 -17.597 1.00 86.69 436 LEU A CA 1
ATOM 3218 C C . LEU A 1 436 ? 20.997 -17.930 -16.128 1.00 86.69 436 LEU A C 1
ATOM 3220 O O . LEU A 1 436 ? 20.528 -18.621 -15.226 1.00 86.69 436 LEU A O 1
ATOM 3224 N N . THR A 1 437 ? 21.749 -16.855 -15.875 1.00 89.00 437 THR A N 1
ATOM 3225 C CA . THR A 1 437 ? 22.154 -16.474 -14.510 1.00 89.00 437 THR A CA 1
ATOM 3226 C C . THR A 1 437 ? 20.956 -16.004 -13.681 1.00 89.00 437 THR A C 1
ATOM 3228 O O . THR A 1 437 ? 20.855 -16.311 -12.493 1.00 89.00 437 THR A O 1
ATOM 3231 N N . LEU A 1 438 ? 20.010 -15.288 -14.301 1.00 90.00 438 LEU A N 1
ATOM 3232 C CA . LEU A 1 438 ? 18.820 -14.774 -13.618 1.00 90.00 438 LEU A CA 1
ATOM 3233 C C . LEU A 1 438 ? 17.729 -15.827 -13.406 1.00 90.00 438 LEU A C 1
ATOM 3235 O O . LEU A 1 438 ? 16.797 -15.566 -12.643 1.00 90.00 438 LEU A O 1
ATOM 3239 N N . LEU A 1 439 ? 17.832 -17.005 -14.029 1.00 90.19 439 LEU A N 1
ATOM 3240 C CA . LEU A 1 439 ? 16.807 -18.046 -13.956 1.00 90.19 439 LEU A CA 1
ATOM 3241 C C . LEU A 1 439 ? 16.482 -18.430 -12.506 1.00 90.19 439 LEU A C 1
ATOM 3243 O O . LEU A 1 439 ? 15.314 -18.420 -12.127 1.00 90.19 439 LEU A O 1
ATOM 3247 N N . ALA A 1 440 ? 17.507 -18.680 -11.684 1.00 90.88 440 ALA A N 1
ATOM 3248 C CA . ALA A 1 440 ? 17.338 -19.061 -10.280 1.00 90.88 440 ALA A CA 1
ATOM 3249 C C . ALA A 1 440 ? 16.640 -17.965 -9.449 1.00 90.88 440 ALA A C 1
ATOM 3251 O O . ALA A 1 440 ? 15.761 -18.249 -8.632 1.00 90.88 440 ALA A O 1
ATOM 3252 N N . PHE A 1 441 ? 16.988 -16.697 -9.688 1.00 92.50 441 PHE A N 1
ATOM 3253 C CA . PHE A 1 441 ? 16.368 -15.555 -9.012 1.00 92.50 441 PHE A CA 1
ATOM 3254 C C . PHE A 1 441 ? 14.909 -15.374 -9.440 1.00 92.50 441 PHE A C 1
ATOM 3256 O O . PHE A 1 441 ? 14.032 -15.181 -8.600 1.00 92.50 441 PHE A O 1
ATOM 3263 N N . ARG A 1 442 ? 14.623 -15.506 -10.740 1.00 90.88 442 ARG A N 1
ATOM 3264 C CA . ARG A 1 442 ? 13.260 -15.424 -11.282 1.00 90.88 442 ARG A CA 1
ATOM 3265 C C . ARG A 1 442 ? 12.385 -16.575 -10.787 1.00 90.88 442 ARG A C 1
ATOM 3267 O O . ARG A 1 442 ? 11.225 -16.342 -10.456 1.00 90.88 442 ARG A O 1
ATOM 3274 N N . SER A 1 443 ? 12.927 -17.790 -10.671 1.00 91.31 443 SER A N 1
ATOM 3275 C CA . SER A 1 443 ? 12.180 -18.944 -10.156 1.00 91.31 443 SER A CA 1
ATOM 3276 C C . SER A 1 443 ? 11.889 -18.811 -8.666 1.00 91.31 443 SER A C 1
ATOM 3278 O O . SER A 1 443 ? 10.773 -19.091 -8.233 1.00 91.3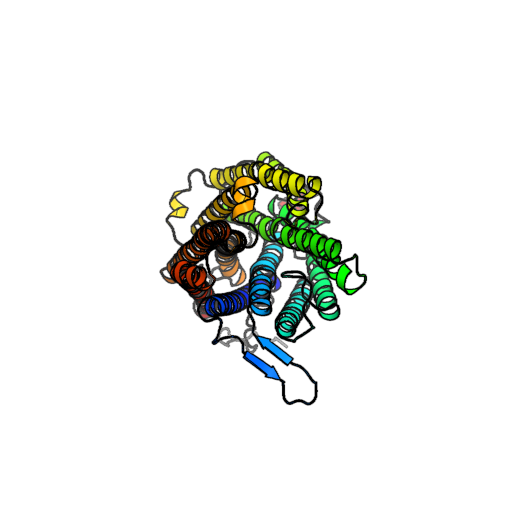1 443 SER A O 1
ATOM 3280 N N . ALA A 1 444 ? 12.855 -18.319 -7.884 1.00 93.56 444 ALA A N 1
ATOM 3281 C CA . ALA A 1 444 ? 12.635 -18.009 -6.476 1.00 93.56 444 ALA A CA 1
ATOM 3282 C C . ALA A 1 444 ? 11.568 -16.914 -6.315 1.00 93.56 444 ALA A C 1
ATOM 3284 O O . ALA A 1 444 ? 10.646 -17.071 -5.514 1.00 93.56 444 ALA A O 1
ATOM 3285 N N . ALA A 1 445 ? 11.621 -15.860 -7.137 1.00 91.69 445 ALA A N 1
ATOM 3286 C CA . ALA A 1 445 ? 10.612 -14.807 -7.130 1.00 91.69 445 ALA A CA 1
ATOM 3287 C C . ALA A 1 445 ? 9.203 -15.333 -7.460 1.00 91.69 445 ALA A C 1
ATOM 3289 O O . ALA A 1 445 ? 8.239 -14.998 -6.770 1.00 91.69 445 ALA A O 1
ATOM 3290 N N . ALA A 1 446 ? 9.091 -16.213 -8.461 1.00 90.94 446 ALA A N 1
ATOM 3291 C CA . ALA A 1 446 ? 7.841 -16.884 -8.818 1.00 90.94 446 ALA A CA 1
ATOM 3292 C C . ALA A 1 446 ? 7.299 -17.756 -7.673 1.00 90.94 446 ALA A C 1
ATOM 3294 O O . ALA A 1 446 ? 6.106 -17.709 -7.360 1.00 90.94 446 ALA A O 1
ATOM 3295 N N . GLY A 1 447 ? 8.177 -18.515 -7.008 1.00 93.19 447 GLY A N 1
ATOM 3296 C CA . GLY A 1 447 ? 7.829 -19.302 -5.826 1.00 93.19 447 GLY A CA 1
ATOM 3297 C C . GLY A 1 447 ? 7.316 -18.426 -4.681 1.00 93.19 447 GLY A C 1
ATOM 3298 O O . GLY A 1 447 ? 6.289 -18.734 -4.080 1.00 93.19 447 GLY A O 1
ATOM 3299 N N . GLY A 1 448 ? 7.966 -17.286 -4.434 1.00 93.44 448 GLY A N 1
ATOM 3300 C CA . GLY A 1 448 ? 7.535 -16.318 -3.426 1.00 93.44 448 GLY A CA 1
ATOM 3301 C C . GLY A 1 448 ? 6.146 -15.735 -3.709 1.00 93.44 448 GLY A C 1
ATOM 3302 O O . GLY A 1 448 ? 5.279 -15.752 -2.837 1.00 93.44 448 GLY A O 1
ATOM 3303 N N . LEU A 1 449 ? 5.886 -15.300 -4.946 1.00 91.88 449 LEU A N 1
ATOM 3304 C CA . LEU A 1 449 ? 4.565 -14.801 -5.357 1.00 91.88 449 LEU A CA 1
ATOM 3305 C C . LEU A 1 449 ? 3.476 -15.883 -5.257 1.00 91.88 449 LEU A C 1
ATOM 3307 O O . LEU A 1 449 ? 2.345 -15.591 -4.868 1.00 91.88 449 LEU A O 1
ATOM 3311 N N . SER A 1 450 ? 3.830 -17.143 -5.519 1.00 92.56 450 SER A N 1
ATOM 3312 C CA . SER A 1 450 ? 2.921 -18.284 -5.353 1.00 92.56 450 SER A CA 1
ATOM 3313 C C . SER A 1 450 ? 2.552 -18.520 -3.884 1.00 92.56 450 SER A C 1
ATOM 3315 O O . SER A 1 450 ? 1.386 -18.758 -3.569 1.00 92.56 450 SER A O 1
ATOM 3317 N N . LEU A 1 451 ? 3.509 -18.387 -2.959 1.00 94.31 451 LEU A N 1
ATOM 3318 C CA . LEU A 1 451 ? 3.233 -18.459 -1.519 1.00 94.31 451 LEU A CA 1
ATOM 3319 C C . LEU A 1 451 ? 2.294 -17.335 -1.059 1.00 94.31 451 LEU A C 1
ATOM 3321 O O . LEU A 1 451 ? 1.408 -17.569 -0.242 1.00 94.31 451 LEU A O 1
ATOM 3325 N N . ILE A 1 452 ? 2.424 -16.131 -1.618 1.00 92.88 452 ILE A N 1
ATOM 3326 C CA . ILE A 1 452 ? 1.510 -15.019 -1.318 1.00 92.88 452 ILE A CA 1
ATOM 3327 C C . ILE A 1 452 ? 0.093 -15.329 -1.802 1.00 92.88 452 ILE A C 1
ATOM 3329 O O . ILE A 1 452 ? -0.864 -15.065 -1.072 1.00 92.88 452 ILE A O 1
ATOM 3333 N N . ALA A 1 453 ? -0.051 -15.932 -2.986 1.00 91.62 453 ALA A N 1
ATOM 3334 C CA . ALA A 1 453 ? -1.348 -16.383 -3.486 1.00 91.62 453 ALA A CA 1
ATOM 3335 C C . ALA A 1 453 ? -2.002 -17.393 -2.531 1.00 91.62 453 ALA A C 1
ATOM 3337 O O . ALA A 1 453 ? -3.184 -17.263 -2.210 1.00 91.62 453 ALA A O 1
ATOM 3338 N N . LEU A 1 454 ? -1.220 -18.346 -2.010 1.00 92.06 454 LEU A N 1
ATOM 3339 C CA . LEU A 1 454 ? -1.684 -19.295 -0.994 1.00 92.06 454 LEU A CA 1
ATOM 3340 C C . LEU A 1 454 ? -2.107 -18.589 0.300 1.00 92.06 454 LEU A C 1
ATOM 3342 O O . LEU A 1 454 ? -3.144 -18.932 0.864 1.00 92.06 454 LEU A O 1
ATOM 3346 N N . GLY A 1 455 ? -1.363 -17.574 0.745 1.00 90.50 455 GLY A N 1
ATOM 3347 C CA . GLY A 1 455 ? -1.733 -16.761 1.905 1.00 90.50 455 GLY A CA 1
ATOM 3348 C C . GLY A 1 455 ? -3.035 -15.981 1.695 1.00 90.50 455 GLY A C 1
ATOM 3349 O O . GLY A 1 455 ? -3.893 -15.959 2.577 1.00 90.50 455 GLY A O 1
ATOM 3350 N N . GLY A 1 456 ? -3.228 -15.386 0.515 1.00 90.19 456 GLY A N 1
ATOM 3351 C CA . GLY A 1 456 ? -4.480 -14.718 0.146 1.00 90.19 456 GLY A CA 1
ATOM 3352 C C . GLY A 1 456 ? -5.664 -15.687 0.088 1.00 90.19 456 GLY A C 1
ATOM 3353 O O . GLY A 1 456 ? -6.761 -15.366 0.548 1.00 90.19 456 GLY A O 1
ATOM 3354 N N . PHE A 1 457 ? -5.439 -16.907 -0.406 1.00 91.12 457 PHE A N 1
ATOM 3355 C CA . PHE A 1 457 ? -6.454 -17.959 -0.415 1.00 91.12 457 PHE A CA 1
ATOM 3356 C C . PHE A 1 457 ? -6.798 -18.427 1.002 1.00 91.12 457 PHE A C 1
ATOM 3358 O O . PHE A 1 457 ? -7.975 -18.562 1.335 1.00 91.12 457 PHE A O 1
ATOM 3365 N N . ALA A 1 458 ? -5.795 -18.590 1.868 1.00 91.25 458 ALA A N 1
ATOM 3366 C CA . ALA A 1 458 ? -6.004 -18.903 3.278 1.00 91.25 458 ALA A CA 1
ATOM 3367 C C . ALA A 1 458 ? -6.838 -17.821 3.983 1.00 91.25 458 ALA A C 1
ATOM 3369 O O . ALA A 1 458 ? -7.743 -18.163 4.746 1.00 91.25 458 ALA A O 1
ATOM 3370 N N . LEU A 1 459 ? -6.607 -16.535 3.680 1.00 90.50 459 LEU A N 1
ATOM 3371 C CA . LEU A 1 459 ? -7.445 -15.443 4.180 1.00 90.50 459 LEU A CA 1
ATOM 3372 C C . LEU A 1 459 ? -8.894 -15.591 3.704 1.00 90.50 459 LEU A C 1
ATOM 3374 O O . LEU A 1 459 ? -9.807 -15.518 4.521 1.00 90.50 459 LEU A O 1
ATOM 3378 N N . LEU A 1 460 ? -9.124 -15.835 2.410 1.00 91.62 460 LEU A N 1
ATOM 3379 C CA . LEU A 1 460 ? -10.476 -16.030 1.878 1.00 91.62 460 LEU A CA 1
ATOM 3380 C C . LEU A 1 460 ? -11.203 -17.184 2.586 1.00 91.62 460 LEU A C 1
ATOM 3382 O O . LEU A 1 460 ? -12.348 -17.018 3.009 1.00 91.62 460 LEU A O 1
ATOM 3386 N N . VAL A 1 461 ? -10.535 -18.330 2.745 1.00 90.69 461 VAL A N 1
ATOM 3387 C CA . VAL A 1 461 ? -11.084 -19.500 3.446 1.00 90.69 461 VAL A CA 1
ATOM 3388 C C . VAL A 1 461 ? -11.390 -19.164 4.903 1.00 90.69 461 VAL A C 1
ATOM 3390 O O . VAL A 1 461 ? -12.471 -19.486 5.388 1.00 90.69 461 VAL A O 1
ATOM 3393 N N . ASN A 1 462 ? -10.487 -18.468 5.593 1.00 90.38 462 ASN A N 1
ATOM 3394 C CA . ASN A 1 462 ? -10.693 -18.036 6.971 1.00 90.38 462 ASN A CA 1
ATOM 3395 C C . ASN A 1 462 ? -11.935 -17.134 7.096 1.00 90.38 462 ASN A C 1
ATOM 3397 O O . ASN A 1 462 ? -12.811 -17.396 7.917 1.00 90.38 462 ASN A O 1
ATOM 3401 N N . VAL A 1 463 ? -12.086 -16.133 6.224 1.00 88.88 463 VAL A N 1
ATOM 3402 C CA . VAL A 1 463 ? -13.273 -15.259 6.220 1.00 88.88 463 VAL A CA 1
ATOM 3403 C C . VAL A 1 463 ? -14.553 -16.035 5.915 1.00 88.88 463 VAL A C 1
ATOM 3405 O O . VAL A 1 463 ? -15.590 -15.781 6.533 1.00 88.88 463 VAL A O 1
ATOM 3408 N N . PHE A 1 464 ? -14.491 -16.996 4.993 1.00 89.12 464 PHE A N 1
ATOM 3409 C CA . PHE A 1 464 ? -15.622 -17.860 4.677 1.00 89.12 464 PHE A CA 1
ATOM 3410 C C . PHE A 1 464 ? -16.053 -18.697 5.891 1.00 89.12 464 PHE A C 1
ATOM 3412 O O . PHE A 1 464 ? -17.227 -18.658 6.261 1.00 89.12 464 PHE A O 1
ATOM 3419 N N . LEU A 1 465 ? -15.110 -19.368 6.561 1.00 88.69 465 LEU A N 1
ATOM 3420 C CA . LEU A 1 465 ? -15.370 -20.157 7.771 1.00 88.69 465 LEU A CA 1
ATOM 3421 C C . LEU A 1 465 ? -15.862 -19.287 8.932 1.00 88.69 465 LEU A C 1
ATOM 3423 O O . LEU A 1 465 ? -16.805 -19.650 9.634 1.00 88.69 465 LEU A O 1
ATOM 3427 N N . LEU A 1 466 ? -15.291 -18.093 9.104 1.00 87.12 466 LEU A N 1
ATOM 3428 C CA . LEU A 1 466 ? -15.749 -17.121 10.092 1.00 87.12 466 LEU A CA 1
ATOM 3429 C C . LEU A 1 466 ? -17.221 -16.744 9.861 1.00 87.12 466 LEU A C 1
ATOM 3431 O O . LEU A 1 466 ? -17.987 -16.608 10.815 1.00 87.12 466 LEU A O 1
ATOM 3435 N N . TYR A 1 467 ? -17.643 -16.600 8.604 1.00 85.50 467 TYR A N 1
ATOM 3436 C CA . TYR A 1 467 ? -19.026 -16.281 8.258 1.00 85.50 467 TYR A CA 1
ATOM 3437 C C . TYR A 1 467 ? -19.996 -17.449 8.512 1.00 85.50 467 TYR A C 1
ATOM 3439 O O . TYR A 1 467 ? -21.072 -17.240 9.097 1.00 85.50 467 TYR A O 1
ATOM 3447 N N . THR A 1 468 ? -19.631 -18.662 8.081 1.00 85.62 468 THR A N 1
ATOM 3448 C CA . THR A 1 468 ? -20.497 -19.852 8.115 1.00 85.62 468 THR A CA 1
ATOM 3449 C C . THR A 1 468 ? -20.522 -20.537 9.480 1.00 85.62 468 THR A C 1
ATOM 3451 O O . THR A 1 468 ? -21.603 -20.795 10.012 1.00 85.62 468 THR A O 1
ATOM 3454 N N . GLU A 1 469 ? -19.350 -20.785 10.056 1.00 83.94 469 GLU A N 1
ATOM 3455 C CA . GLU A 1 469 ? -19.126 -21.636 11.232 1.00 83.94 469 GLU A CA 1
ATOM 3456 C C . GLU A 1 469 ? -18.703 -20.847 12.477 1.00 83.94 469 GLU A C 1
ATOM 3458 O O . GLU A 1 469 ? -18.730 -21.376 13.590 1.00 83.94 469 GLU A O 1
ATOM 3463 N N . GLY A 1 470 ? -18.350 -19.567 12.321 1.00 79.75 470 GLY A N 1
ATOM 3464 C CA . GLY A 1 470 ? -17.913 -18.718 13.425 1.00 79.75 470 GLY A CA 1
ATOM 3465 C C . GLY A 1 470 ? -18.920 -18.693 14.575 1.00 79.75 470 GLY A C 1
ATOM 3466 O O . GLY A 1 470 ? -20.116 -18.440 14.388 1.00 79.75 470 GLY A O 1
ATOM 3467 N N . ARG A 1 471 ? -18.447 -18.917 15.804 1.00 82.50 471 ARG A N 1
ATOM 3468 C CA . ARG A 1 471 ? -19.305 -18.843 16.996 1.00 82.50 471 ARG A CA 1
ATOM 3469 C C . ARG A 1 471 ? -19.837 -17.415 17.153 1.00 82.50 471 ARG A C 1
ATOM 3471 O O . ARG A 1 471 ? -19.041 -16.484 17.041 1.00 82.50 471 ARG A O 1
ATOM 3478 N N . PRO A 1 472 ? -21.146 -17.202 17.375 1.00 83.00 472 PRO A N 1
ATOM 3479 C CA . PRO A 1 472 ? -21.671 -15.870 17.661 1.00 83.00 472 PRO A CA 1
ATOM 3480 C C . PRO A 1 472 ? -20.945 -15.258 18.864 1.00 83.00 472 PRO A C 1
ATOM 3482 O O . PRO A 1 472 ? -20.761 -15.931 19.875 1.00 83.00 472 PRO A O 1
ATOM 3485 N N . ALA A 1 473 ? -20.537 -13.998 18.749 1.00 76.81 473 ALA A N 1
ATOM 3486 C CA . ALA A 1 473 ? -19.934 -13.246 19.841 1.00 76.81 473 ALA A CA 1
ATOM 3487 C C . ALA A 1 473 ? -20.697 -11.937 20.045 1.00 76.81 473 ALA A C 1
ATOM 3489 O O . ALA A 1 473 ? -20.901 -11.162 19.105 1.00 76.81 473 ALA A O 1
ATOM 3490 N N . GLU A 1 474 ? -21.105 -11.677 21.285 1.00 69.81 474 GLU A N 1
ATOM 3491 C CA . GLU A 1 474 ? -21.659 -10.384 21.663 1.00 69.81 474 GLU A CA 1
ATOM 3492 C C . GLU A 1 4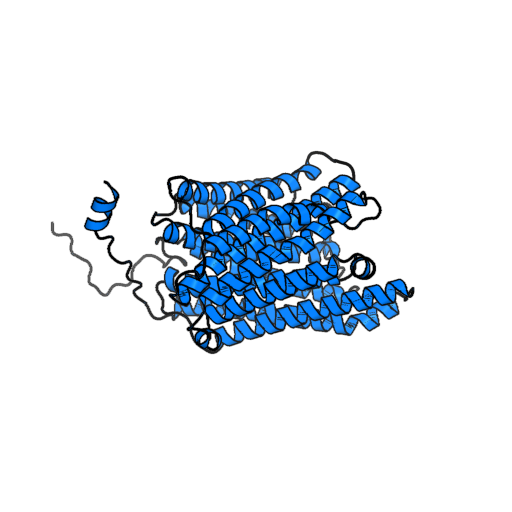74 ? -20.526 -9.386 21.885 1.00 69.81 474 GLU A C 1
ATOM 3494 O O . GLU A 1 474 ? -19.796 -9.425 22.873 1.00 69.81 474 GLU A O 1
ATOM 3499 N N . TYR A 1 475 ? -20.386 -8.455 20.948 1.00 59.62 475 TYR A N 1
ATOM 3500 C CA . TYR A 1 475 ? -19.589 -7.257 21.159 1.00 59.62 475 TYR A CA 1
ATOM 3501 C C . TYR A 1 475 ? -20.500 -6.202 21.785 1.00 59.62 475 TYR A C 1
ATOM 3503 O O . TYR A 1 475 ? -21.235 -5.514 21.074 1.00 59.62 475 TYR A O 1
ATOM 3511 N N . ALA A 1 476 ? -20.492 -6.103 23.115 1.00 46.03 476 ALA A N 1
ATOM 3512 C CA . ALA A 1 476 ? -21.205 -5.044 23.815 1.00 46.03 476 ALA A CA 1
ATOM 3513 C C . ALA A 1 476 ? -20.646 -3.683 23.371 1.00 46.03 476 ALA A C 1
ATOM 3515 O O . ALA A 1 476 ? -19.468 -3.384 23.570 1.00 46.03 476 ALA A O 1
ATOM 3516 N N . VAL A 1 477 ? -21.490 -2.859 22.752 1.00 41.94 477 VAL A N 1
ATOM 3517 C CA . VAL A 1 477 ? -21.249 -1.416 22.690 1.00 41.94 477 VAL A CA 1
ATOM 3518 C C . VAL A 1 477 ? -21.620 -0.914 24.082 1.00 41.94 477 VAL A C 1
ATOM 3520 O O . VAL A 1 477 ? -22.783 -1.090 24.453 1.00 41.94 477 VAL A O 1
ATOM 3523 N N . PRO A 1 478 ? -20.685 -0.366 24.882 1.00 31.06 478 PRO A N 1
ATOM 3524 C CA . PRO A 1 478 ? -21.051 0.223 26.162 1.00 31.06 478 PRO A CA 1
ATOM 3525 C C . PRO A 1 478 ? -22.186 1.221 25.912 1.00 31.06 478 PRO A C 1
ATOM 3527 O O . PRO A 1 478 ? -22.081 1.995 24.950 1.00 31.06 478 PRO A O 1
ATOM 3530 N N . PRO A 1 479 ? -23.284 1.180 26.684 1.00 34.44 479 PRO A N 1
ATOM 3531 C CA . PRO A 1 479 ? -24.324 2.182 26.547 1.00 34.44 479 PRO A CA 1
ATOM 3532 C C . PRO A 1 479 ? -23.659 3.552 26.677 1.00 34.44 479 PRO A C 1
ATOM 3534 O O . PRO A 1 479 ? -22.832 3.770 27.560 1.00 34.44 479 PRO A O 1
ATOM 3537 N N . VAL A 1 480 ? -23.963 4.452 25.742 1.00 42.34 480 VAL A N 1
ATOM 3538 C CA . VAL A 1 480 ? -23.602 5.858 25.906 1.00 42.34 480 VAL A CA 1
ATOM 3539 C C . VAL A 1 480 ? -24.371 6.309 27.136 1.00 42.34 480 VAL A C 1
ATOM 3541 O O . VAL A 1 480 ? -25.590 6.469 27.062 1.00 42.34 480 VAL A O 1
ATOM 3544 N N . ASP A 1 481 ? -23.689 6.433 28.272 1.00 37.84 481 ASP A N 1
ATOM 3545 C CA . ASP A 1 481 ? -24.299 7.004 29.460 1.00 37.84 481 ASP A CA 1
ATOM 3546 C C . ASP A 1 481 ? -24.816 8.387 29.074 1.00 37.84 481 ASP A C 1
ATOM 3548 O O . ASP A 1 481 ? -24.051 9.300 28.756 1.00 37.84 481 ASP A O 1
ATOM 3552 N N . ALA A 1 482 ? -26.138 8.557 29.093 1.00 42.47 482 ALA A N 1
ATOM 3553 C CA . ALA A 1 482 ? -26.778 9.844 28.836 1.00 42.47 482 ALA A CA 1
ATOM 3554 C C . ALA A 1 482 ? -26.245 10.941 29.786 1.00 42.47 482 ALA A C 1
ATOM 3556 O O . ALA A 1 482 ? -26.288 12.127 29.460 1.00 42.47 482 ALA A O 1
ATOM 3557 N N . ALA A 1 483 ? -25.663 10.538 30.921 1.00 43.50 483 ALA A N 1
ATOM 3558 C CA . ALA A 1 483 ? -24.961 11.402 31.859 1.00 43.50 483 ALA A CA 1
ATOM 3559 C C . ALA A 1 483 ? -23.649 11.997 31.301 1.00 43.50 483 ALA A C 1
ATOM 3561 O O . ALA A 1 483 ? -23.352 13.157 31.585 1.00 43.50 483 ALA A O 1
ATOM 3562 N N . SER A 1 484 ? -22.882 11.277 30.468 1.00 39.31 484 SER A N 1
ATOM 3563 C CA . SER A 1 484 ? -21.632 11.808 29.895 1.00 39.31 484 SER A CA 1
ATOM 3564 C C . SER A 1 484 ? -21.886 12.758 28.719 1.00 39.31 484 SER A C 1
ATOM 3566 O O . SER A 1 484 ? -21.116 13.691 28.500 1.00 39.31 484 SER A O 1
ATOM 3568 N N . ALA A 1 485 ? -22.994 12.568 27.992 1.00 38.44 485 ALA A N 1
ATOM 3569 C CA . ALA A 1 485 ? -23.440 13.487 26.943 1.00 38.44 485 ALA A CA 1
ATOM 3570 C C . ALA A 1 485 ? -23.932 14.832 27.511 1.00 38.44 485 ALA A C 1
ATOM 3572 O O . ALA A 1 485 ? -23.733 15.870 26.884 1.00 38.44 485 ALA A O 1
ATOM 3573 N N . ALA A 1 486 ? -24.513 14.833 28.716 1.00 39.97 486 ALA A N 1
ATOM 3574 C CA . ALA A 1 486 ? -24.905 16.056 29.418 1.00 39.97 486 ALA A CA 1
ATOM 3575 C C . ALA A 1 486 ? -23.705 16.814 30.024 1.00 39.97 486 ALA A C 1
ATOM 3577 O O . ALA A 1 486 ? -23.739 18.040 30.116 1.00 39.97 486 ALA A O 1
ATOM 3578 N N . ALA A 1 487 ? -22.633 16.108 30.401 1.00 39.75 487 ALA A N 1
ATOM 3579 C CA . ALA A 1 487 ? -21.415 16.716 30.943 1.00 39.75 487 ALA A CA 1
ATOM 3580 C C . ALA A 1 487 ? -20.520 17.358 29.865 1.00 39.75 487 ALA A C 1
ATOM 3582 O O . ALA A 1 487 ? -19.849 18.343 30.145 1.00 39.75 487 ALA A O 1
ATOM 3583 N N . ALA A 1 488 ? -20.541 16.846 28.629 1.00 40.31 488 ALA A N 1
ATOM 3584 C CA . ALA A 1 488 ? -19.802 17.414 27.493 1.00 40.31 488 ALA A CA 1
ATOM 3585 C C . ALA A 1 488 ? -20.518 18.599 26.804 1.00 40.31 488 ALA A C 1
ATOM 3587 O O . ALA A 1 488 ? -20.012 19.142 25.824 1.00 40.31 488 ALA A O 1
ATOM 3588 N N . GLY A 1 489 ? -21.708 18.973 27.289 1.00 42.00 489 GLY A N 1
ATOM 3589 C CA . GLY A 1 489 ? -22.508 20.104 26.811 1.00 42.00 489 GLY A CA 1
ATOM 3590 C C . GLY A 1 489 ? -22.442 21.353 27.697 1.00 42.00 489 GLY A C 1
ATOM 3591 O O . GLY A 1 489 ? -23.347 22.183 27.605 1.00 42.00 489 GLY A O 1
ATOM 3592 N N . ARG A 1 490 ? -21.433 21.478 28.569 1.00 33.75 490 ARG A N 1
ATOM 3593 C CA . ARG A 1 490 ? -21.163 22.684 29.366 1.00 33.75 490 ARG A CA 1
ATOM 3594 C C . ARG A 1 490 ? -19.774 23.234 29.097 1.00 33.75 490 ARG A C 1
ATOM 3596 O O . ARG A 1 490 ? -18.841 22.409 28.982 1.00 33.75 490 ARG A O 1
#